Protein AF-0000000084954184 (afdb_homodimer)

Sequence (408 aa):
MTKRLLFLSFLLLLTSVFVYMHLSQKKATNSHNTFSDSEKEEADFYRTNYYVNLNNNGMELNDIMLKDSLGIISPLKNLLEKEKKQILVCRFSQFHCESCVNFSIQMLLHSSFIEKENLLFLGSYENNRIFNREKKLYGIDTFKTYNALSLNIPLEELGFPYFFVLNENLTISHIVIPDKNTPALTQKYLEIINERYFEKATNKMTKRLLFLSFLLLLTSVFVYMHLSQKKATNSHNTFSDSEKEEADFYRTNYYVNLNNNGMELNDIMLKDSLGIISPLKNLLEKEKKQILVCRFSQFHCESCVNFSIQMLLHSSFIEKENLLFLGSYENNRIFNREKKLYGIDTFKTYNALSLNIPLEELGFPYFFVLNENLTISHIVIPDKNTPALTQKYLEIINERYFEKATNK

pLDDT: mean 87.63, std 17.1, range [26.73, 98.88]

Foldseek 3Di:
DVVVVVVVVVVVVVVVVVVVVVVVVCVVVVVVVPCPPLNVVVVVQCVVLVVVQVPAAFDAQPPFWWQDLVGDIDTPLVVAVPDFQKAKEKEEEPQADPVLSLLSLVLVVPQPQDDLQRYEYEYADPDSVVVCVVCVVSVNNVGHYTYTNDSPGPVVVVRGIKMWMQGSRRGTHLIGGQDPSCNVVVSVSVVVVSVVGPDDPPPD/DVVVVVVVVVVVVVVVVVVVVVVVVCVVVVVVVPCPPLNVVVVVQCVVLVVVQVPAAFDAQPPFWWQDLVGDIDTPLVVAVPDFQKAKEKEEEPQADPVLSLLSLVLVVPQPQDDLQRYEYEYADPDSVVVCVVCVVSVNNVGHYTYTNDSPGPVVVVRGIKMWMQGSRRGTHLIGGQDPSCNVVVSVSVVVVSVVGPDDPPPD

Nearest PDB structures (foldseek):
  3drn-assembly2_B  TM=6.344E-01  e=3.005E-05  Saccharolobus solfataricus
  8t4c-assembly2_B  TM=6.239E-01  e=2.901E-04  Campylobacter jejuni subsp. jejuni 81-176
  2h66-assembly1_H  TM=5.376E-01  e=1.098E-04  Plasmodium vivax
  1kng-assembly1_A  TM=6.609E-01  e=1.206E-03  Bradyrhizobium japonicum
  7cqj-assembly1_A  TM=5.733E-01  e=2.459E-03  Aeropyrum pernix K1

Structure (mmCIF, N/CA/C/O backbone):
data_AF-0000000084954184-model_v1
#
loop_
_entity.id
_entity.type
_entity.pdbx_description
1 polymer 'Uncharacterized protein'
#
loop_
_atom_site.group_PDB
_atom_site.id
_atom_site.type_symbol
_atom_site.label_atom_id
_atom_site.label_alt_id
_atom_site.label_comp_id
_atom_site.label_asym_id
_atom_site.label_entity_id
_atom_site.label_seq_id
_atom_site.pdbx_PDB_ins_code
_atom_site.Cartn_x
_atom_site.Cartn_y
_atom_site.Cartn_z
_atom_site.occupancy
_atom_site.B_iso_or_equiv
_atom_site.auth_seq_id
_atom_site.auth_comp_id
_atom_site.auth_asym_id
_atom_site.auth_atom_id
_atom_site.pdbx_PDB_model_num
ATOM 1 N N . MET A 1 1 ? -78.875 12.93 -22.031 1 53.09 1 MET A N 1
ATOM 2 C CA . MET A 1 1 ? -77.75 13.836 -21.922 1 53.09 1 MET A CA 1
ATOM 3 C C . MET A 1 1 ? -76.875 13.484 -20.719 1 53.09 1 MET A C 1
ATOM 5 O O . MET A 1 1 ? -75.688 13.688 -20.75 1 53.09 1 MET A O 1
ATOM 9 N N . THR A 1 2 ? -77.5 12.656 -19.75 1 70.12 2 THR A N 1
ATOM 10 C CA . THR A 1 2 ? -76.875 12.391 -18.469 1 70.12 2 THR A CA 1
ATOM 11 C C . THR A 1 2 ? -76 11.133 -18.547 1 70.12 2 THR A C 1
ATOM 13 O O . THR A 1 2 ? -74.938 11.07 -17.922 1 70.12 2 THR A O 1
ATOM 16 N N . LYS A 1 3 ? -76.312 10.188 -19.391 1 70.94 3 LYS A N 1
ATOM 17 C CA . LYS A 1 3 ? -75.562 8.945 -19.438 1 70.94 3 LYS A CA 1
ATOM 18 C C . LYS A 1 3 ? -74.25 9.141 -20.188 1 70.94 3 LYS A C 1
ATOM 20 O O . LYS A 1 3 ? -73.188 8.547 -19.828 1 70.94 3 LYS A O 1
ATOM 25 N N . ARG A 1 4 ? -74.312 9.93 -21.156 1 64.38 4 ARG A N 1
ATOM 26 C CA . ARG A 1 4 ? -73.125 10.227 -21.938 1 64.38 4 ARG A CA 1
ATOM 27 C C . ARG A 1 4 ? -72.125 11.055 -21.125 1 64.38 4 ARG A C 1
ATOM 29 O O . ARG A 1 4 ? -70.938 10.836 -21.219 1 64.38 4 ARG A O 1
ATOM 36 N N . LEU A 1 5 ? -72.688 11.875 -20.281 1 65.81 5 LEU A N 1
ATOM 37 C CA . LEU A 1 5 ? -71.875 12.703 -19.422 1 65.81 5 LEU A CA 1
ATOM 38 C C . LEU A 1 5 ? -71.188 11.852 -18.312 1 65.81 5 LEU A C 1
ATOM 40 O O . LEU A 1 5 ? -70.062 12.062 -17.969 1 65.81 5 LEU A O 1
ATOM 44 N N . LEU A 1 6 ? -71.875 10.82 -17.953 1 70.19 6 LEU A N 1
ATOM 45 C CA . LEU A 1 6 ? -71.375 9.906 -16.922 1 70.19 6 LEU A CA 1
ATOM 46 C C . LEU A 1 6 ? -70.312 8.992 -17.469 1 70.19 6 LEU A C 1
ATOM 48 O O . LEU A 1 6 ? -69.312 8.734 -16.797 1 70.19 6 LEU A O 1
ATOM 52 N N . PHE A 1 7 ? -70.5 8.633 -18.688 1 73.5 7 PHE A N 1
ATOM 53 C CA . PHE A 1 7 ? -69.5 7.785 -19.344 1 73.5 7 PHE A CA 1
ATOM 54 C C . PHE A 1 7 ? -68.188 8.562 -19.625 1 73.5 7 PHE A C 1
ATOM 56 O O . PHE A 1 7 ? -67.125 8.039 -19.453 1 73.5 7 PHE A O 1
ATOM 63 N N . LEU A 1 8 ? -68.375 9.844 -19.938 1 70.44 8 LEU A N 1
ATOM 64 C CA . LEU A 1 8 ? -67.188 10.703 -20.203 1 70.44 8 LEU A CA 1
ATOM 65 C C . LEU A 1 8 ? -66.438 11 -18.906 1 70.44 8 LEU A C 1
ATOM 67 O O . LEU A 1 8 ? -65.188 11.008 -18.891 1 70.44 8 LEU A O 1
ATOM 71 N N . SER A 1 9 ? -67.125 11.109 -17.859 1 74.12 9 SER A N 1
ATOM 72 C CA . SER A 1 9 ? -66.562 11.32 -16.547 1 74.12 9 SER A CA 1
ATOM 73 C C . SER A 1 9 ? -65.812 10.055 -16.062 1 74.12 9 SER A C 1
ATOM 75 O O . SER A 1 9 ? -64.75 10.125 -15.508 1 74.12 9 SER A O 1
ATOM 77 N N . PHE A 1 10 ? -66.375 8.914 -16.344 1 76.31 10 PHE A N 1
ATOM 78 C CA . PHE A 1 10 ? -65.75 7.637 -15.961 1 76.31 10 PHE A CA 1
ATOM 79 C C . PHE A 1 10 ? -64.5 7.367 -16.766 1 76.31 10 PHE A C 1
ATOM 81 O O . PHE A 1 10 ? -63.5 6.91 -16.219 1 76.31 10 PHE A O 1
ATOM 88 N N . LEU A 1 11 ? -64.562 7.73 -18.031 1 71.81 11 LEU A N 1
ATOM 89 C CA . LEU A 1 11 ? -63.375 7.559 -18.891 1 71.81 11 LEU A CA 1
ATOM 90 C C . LEU A 1 11 ? -62.25 8.5 -18.469 1 71.81 11 LEU A C 1
ATOM 92 O O . LEU A 1 11 ? -61.094 8.109 -18.438 1 71.81 11 LEU A O 1
ATOM 96 N N . LEU A 1 12 ? -62.594 9.719 -18.047 1 72.5 12 LEU A N 1
ATOM 97 C CA . LEU A 1 12 ? -61.625 10.68 -17.547 1 72.5 12 LEU A CA 1
ATOM 98 C C . LEU A 1 12 ? -61.031 10.219 -16.234 1 72.5 12 LEU A C 1
ATOM 100 O O . LEU A 1 12 ? -59.812 10.367 -16.016 1 72.5 12 LEU A O 1
ATOM 104 N N . LEU A 1 13 ? -61.75 9.523 -15.453 1 75.5 13 LEU A N 1
ATOM 105 C CA . LEU A 1 13 ? -61.25 8.984 -14.188 1 75.5 13 LEU A CA 1
ATOM 106 C C . LEU A 1 13 ? -60.344 7.789 -14.422 1 75.5 13 LEU A C 1
ATOM 108 O O . LEU A 1 13 ? -59.312 7.668 -13.773 1 75.5 13 LEU A O 1
ATOM 112 N N . LEU A 1 14 ? -60.625 6.961 -15.344 1 73.06 14 LEU A N 1
ATOM 113 C CA . LEU A 1 14 ? -59.781 5.797 -15.648 1 73.06 14 LEU A CA 1
ATOM 114 C C . LEU A 1 14 ? -58.469 6.227 -16.234 1 73.06 14 LEU A C 1
ATOM 116 O O . LEU A 1 14 ? -57.406 5.664 -15.891 1 73.06 14 LEU A O 1
ATOM 120 N N . THR A 1 15 ? -58.5 7.215 -17.125 1 70.5 15 THR A N 1
ATOM 121 C CA . THR A 1 15 ? -57.25 7.719 -17.672 1 70.5 15 THR A CA 1
ATOM 122 C C . THR A 1 15 ? -56.406 8.406 -16.594 1 70.5 15 THR A C 1
ATOM 124 O O . THR A 1 15 ? -55.188 8.289 -16.578 1 70.5 15 THR A O 1
ATOM 127 N N . SER A 1 16 ? -57.094 9.047 -15.625 1 70.69 16 SER A N 1
ATOM 128 C CA . SER A 1 16 ? -56.344 9.672 -14.523 1 70.69 16 SER A CA 1
ATOM 129 C C . SER A 1 16 ? -55.75 8.625 -13.609 1 70.69 16 SER A C 1
ATOM 131 O O . SER A 1 16 ? -54.594 8.773 -13.156 1 70.69 16 SER A O 1
ATOM 133 N N . VAL A 1 17 ? -56.375 7.512 -13.344 1 69.75 17 VAL A N 1
ATOM 134 C CA . VAL A 1 17 ? -55.844 6.426 -12.516 1 69.75 17 VAL A CA 1
ATOM 135 C C . VAL A 1 17 ? -54.719 5.723 -13.242 1 69.75 17 VAL A C 1
ATOM 137 O O . VAL A 1 17 ? -53.688 5.398 -12.633 1 69.75 17 VAL A O 1
ATOM 140 N N . PHE A 1 18 ? -54.812 5.496 -14.5 1 65.25 18 PHE A N 1
ATOM 141 C CA . PHE A 1 18 ? -53.781 4.855 -15.289 1 65.25 18 PHE A CA 1
ATOM 142 C C . PHE A 1 18 ? -52.531 5.734 -15.352 1 65.25 18 PHE A C 1
ATOM 144 O O . PHE A 1 18 ? -51.406 5.238 -15.227 1 65.25 18 PHE A O 1
ATOM 151 N N . VAL A 1 19 ? -52.688 7 -15.516 1 61.38 19 VAL A N 1
ATOM 152 C CA . VAL A 1 19 ? -51.594 7.941 -15.508 1 61.38 19 VAL A CA 1
ATOM 153 C C . VAL A 1 19 ? -50.938 7.969 -14.117 1 61.38 19 VAL A C 1
ATOM 155 O O . VAL A 1 19 ? -49.719 7.961 -13.992 1 61.38 19 VAL A O 1
ATOM 158 N N . TYR A 1 20 ? -51.75 7.855 -13.07 1 60.84 20 TYR A N 1
ATOM 159 C CA . TYR A 1 20 ? -51.25 7.828 -11.703 1 60.84 20 TYR A CA 1
ATOM 160 C C . TYR A 1 20 ? -50.5 6.539 -11.43 1 60.84 20 TYR A C 1
ATOM 162 O O . TYR A 1 20 ? -49.438 6.562 -10.82 1 60.84 20 TYR A O 1
ATOM 170 N N . MET A 1 21 ? -51.031 5.438 -11.805 1 58 21 MET A N 1
ATOM 171 C CA . MET A 1 21 ? -50.344 4.156 -11.633 1 58 21 MET A CA 1
ATOM 172 C C . MET A 1 21 ? -49.062 4.102 -12.453 1 58 21 MET A C 1
ATOM 174 O O . MET A 1 21 ? -48.062 3.582 -11.984 1 58 21 MET A O 1
ATOM 178 N N . HIS A 1 22 ? -49.094 4.543 -13.688 1 56.78 22 HIS A N 1
ATOM 179 C CA . HIS A 1 22 ? -47.906 4.602 -14.516 1 56.78 22 HIS A CA 1
ATOM 180 C C . HIS A 1 22 ? -46.875 5.539 -13.906 1 56.78 22 HIS A C 1
ATOM 182 O O . HIS A 1 22 ? -45.656 5.238 -13.922 1 56.78 22 HIS A O 1
ATOM 188 N N . LEU A 1 23 ? -47.312 6.645 -13.336 1 54.62 23 LEU A N 1
ATOM 189 C CA . LEU A 1 23 ? -46.406 7.59 -12.695 1 54.62 23 LEU A CA 1
ATOM 190 C C . LEU A 1 23 ? -45.875 7.02 -11.391 1 54.62 23 LEU A C 1
ATOM 192 O O . LEU A 1 23 ? -44.688 7.223 -11.055 1 54.62 23 LEU A O 1
ATOM 196 N N . SER A 1 24 ? -46.688 6.305 -10.656 1 52.78 24 SER A N 1
ATOM 197 C CA . SER A 1 24 ? -46.25 5.703 -9.398 1 52.78 24 SER A CA 1
ATOM 198 C C . SER A 1 24 ? -45.281 4.559 -9.641 1 52.78 24 SER A C 1
ATOM 200 O O . SER A 1 24 ? -44.344 4.359 -8.859 1 52.78 24 SER A O 1
ATOM 202 N N . GLN A 1 25 ? -45.594 3.645 -10.602 1 48.62 25 GLN A N 1
ATOM 203 C CA . GLN A 1 25 ? -44.656 2.578 -10.914 1 48.62 25 GLN A CA 1
ATOM 204 C C . GLN A 1 25 ? -43.312 3.148 -11.383 1 48.62 25 GLN A C 1
ATOM 206 O O . GLN A 1 25 ? -42.25 2.592 -11.086 1 48.62 25 GLN A O 1
ATOM 211 N N . LYS A 1 26 ? -43.375 4.164 -12.141 1 43.38 26 LYS A N 1
ATOM 212 C CA . LYS A 1 26 ? -42.156 4.816 -12.547 1 43.38 26 LYS A CA 1
ATOM 213 C C . LYS A 1 26 ? -41.406 5.379 -11.344 1 43.38 26 LYS A C 1
ATOM 215 O O . LYS A 1 26 ? -40.188 5.34 -11.289 1 43.38 26 LYS A O 1
ATOM 220 N N . LYS A 1 27 ? -42.156 5.879 -10.367 1 44.31 27 LYS A N 1
ATOM 221 C CA . LYS A 1 27 ? -41.5 6.332 -9.148 1 44.31 27 LYS A CA 1
ATOM 222 C C . LYS A 1 27 ? -40.844 5.164 -8.422 1 44.31 27 LYS A C 1
ATOM 224 O O . LYS A 1 27 ? -39.75 5.312 -7.855 1 44.31 27 LYS A O 1
ATOM 229 N N . ALA A 1 28 ? -41.5 4.008 -8.258 1 43.5 28 ALA A N 1
ATOM 230 C CA . ALA A 1 28 ? -41 2.844 -7.539 1 43.5 28 ALA A CA 1
ATOM 231 C C . ALA A 1 28 ? -39.812 2.215 -8.281 1 43.5 28 ALA A C 1
ATOM 233 O O . ALA A 1 28 ? -38.875 1.738 -7.66 1 43.5 28 ALA A O 1
ATOM 234 N N . THR A 1 29 ? -39.938 1.903 -9.5 1 41.03 29 THR A N 1
ATOM 235 C CA . THR A 1 29 ? -38.844 1.297 -10.258 1 41.03 29 THR A CA 1
ATOM 236 C C . THR A 1 29 ? -37.719 2.287 -10.445 1 41.03 29 THR A C 1
ATOM 238 O O . THR A 1 29 ? -36.594 1.889 -10.75 1 41.03 29 THR A O 1
ATOM 241 N N . ASN A 1 30 ? -38.094 3.475 -10.492 1 36.81 30 ASN A N 1
ATOM 242 C CA . ASN A 1 30 ? -37 4.445 -10.578 1 36.81 30 ASN A CA 1
ATOM 243 C C . ASN A 1 30 ? -36.219 4.508 -9.281 1 36.81 30 ASN A C 1
ATOM 245 O O . ASN A 1 30 ? -35.531 5.504 -9.008 1 36.81 30 ASN A O 1
ATOM 249 N N . SER A 1 31 ? -36.594 3.693 -8.266 1 36.84 31 SER A N 1
ATOM 250 C CA . SER A 1 31 ? -35.531 3.559 -7.285 1 36.84 31 SER A CA 1
ATOM 251 C C . SER A 1 31 ? -34.219 3.131 -7.941 1 36.84 31 SER A C 1
ATOM 253 O O . SER A 1 31 ? -33.938 1.937 -8.055 1 36.84 31 SER A O 1
ATOM 255 N N . HIS A 1 32 ? -33.938 3.426 -9.172 1 39.09 32 HIS A N 1
ATOM 256 C CA . HIS A 1 32 ? -32.594 3.387 -9.75 1 39.09 32 HIS A CA 1
ATOM 257 C C . HIS A 1 32 ? -31.531 3.66 -8.688 1 39.09 32 HIS A C 1
ATOM 259 O O . HIS A 1 32 ? -31.625 4.637 -7.941 1 39.09 32 HIS A O 1
ATOM 265 N N . ASN A 1 33 ? -30.922 2.652 -8.133 1 43.19 33 ASN A N 1
ATOM 266 C CA . ASN A 1 33 ? -29.766 2.689 -7.23 1 43.19 33 ASN A CA 1
ATOM 267 C C . ASN A 1 33 ? -28.797 3.799 -7.609 1 43.19 33 ASN A C 1
ATOM 269 O O . ASN A 1 33 ? -27.953 3.615 -8.484 1 43.19 33 ASN A O 1
ATOM 273 N N . THR A 1 34 ? -29.156 4.961 -7.887 1 47.12 34 THR A N 1
ATOM 274 C CA . THR A 1 34 ? -28.312 6.141 -7.949 1 47.12 34 THR A CA 1
ATOM 275 C C . THR A 1 34 ? -27.188 6.055 -6.922 1 47.12 34 THR A C 1
ATOM 277 O O . THR A 1 34 ? -27.422 5.688 -5.77 1 47.12 34 THR A O 1
ATOM 280 N N . PHE A 1 35 ? -26.109 5.625 -7.504 1 56.38 35 PHE A N 1
ATOM 281 C CA . PHE A 1 35 ? -24.953 5.785 -6.641 1 56.38 35 PHE A CA 1
ATOM 282 C C . PHE A 1 35 ? -25.062 7.055 -5.805 1 56.38 35 PHE A C 1
ATOM 284 O O . PHE A 1 35 ? -25.188 8.156 -6.352 1 56.38 35 PHE A O 1
ATOM 291 N N . SER A 1 36 ? -25.547 6.973 -4.645 1 75 36 SER A N 1
ATOM 292 C CA . SER A 1 36 ? -25.703 8.102 -3.736 1 75 36 SER A CA 1
ATOM 293 C C . SER A 1 36 ? -24.422 8.93 -3.676 1 75 36 SER A C 1
ATOM 295 O O . SER A 1 36 ? -23.328 8.438 -4.012 1 75 36 SER A O 1
ATOM 297 N N . ASP A 1 37 ? -24.453 10.133 -3.742 1 80.69 37 ASP A N 1
ATOM 298 C CA . ASP A 1 37 ? -23.328 11.047 -3.543 1 80.69 37 ASP A CA 1
ATOM 299 C C . ASP A 1 37 ? -22.328 10.484 -2.535 1 80.69 37 ASP A C 1
ATOM 301 O O . ASP A 1 37 ? -21.125 10.602 -2.723 1 80.69 37 ASP A O 1
ATOM 305 N N . SER A 1 38 ? -22.781 9.773 -1.695 1 86.69 38 SER A N 1
ATOM 306 C CA . SER A 1 38 ? -21.938 9.164 -0.681 1 86.69 38 SER A CA 1
ATOM 307 C C . SER A 1 38 ? -21.094 8.031 -1.269 1 86.69 38 SER A C 1
ATOM 309 O O . SER A 1 38 ? -19.906 7.906 -0.959 1 86.69 38 SER A O 1
ATOM 311 N N . GLU A 1 39 ? -21.719 7.332 -2.143 1 88.75 39 GLU A N 1
ATOM 312 C CA . GLU A 1 39 ? -21 6.219 -2.762 1 88.75 39 GLU A CA 1
ATOM 313 C C . GLU A 1 39 ? -19.891 6.723 -3.689 1 88.75 39 GLU A C 1
ATOM 315 O O . GLU A 1 39 ? -18.828 6.121 -3.777 1 88.75 39 GLU A O 1
ATOM 320 N N . LYS A 1 40 ? -20.188 7.746 -4.32 1 92.19 40 LYS A N 1
ATOM 321 C CA . LYS A 1 40 ? -19.188 8.336 -5.207 1 92.19 40 LYS A CA 1
ATOM 322 C C . LYS A 1 40 ? -17.984 8.867 -4.414 1 92.19 40 LYS A C 1
ATOM 324 O O . LYS A 1 40 ? -16.844 8.695 -4.824 1 92.19 40 LYS A O 1
ATOM 329 N N . GLU A 1 41 ? -18.281 9.523 -3.334 1 94.94 41 GLU A N 1
ATOM 330 C CA . GLU A 1 41 ? -17.219 10.039 -2.473 1 94.94 41 GLU A CA 1
ATOM 331 C C . GLU A 1 41 ? -16.359 8.906 -1.922 1 94.94 41 GLU A C 1
ATOM 333 O O . GLU A 1 41 ? -15.125 9.023 -1.873 1 94.94 41 GLU A O 1
ATOM 338 N N . GLU A 1 42 ? -16.984 7.883 -1.579 1 96.81 42 GLU A N 1
ATOM 339 C CA . GLU A 1 42 ? -16.234 6.73 -1.081 1 96.81 42 GLU A CA 1
ATOM 340 C C . GLU A 1 42 ? -15.367 6.117 -2.178 1 96.81 42 GLU A C 1
ATOM 342 O O . GLU A 1 42 ? -14.211 5.781 -1.941 1 96.81 42 GLU A O 1
ATOM 347 N N . ALA A 1 43 ? -15.969 5.988 -3.334 1 97.19 43 ALA A N 1
ATOM 348 C CA . ALA A 1 43 ? -15.211 5.438 -4.453 1 97.19 43 ALA A CA 1
ATOM 349 C C . ALA A 1 43 ? -13.984 6.293 -4.762 1 97.19 43 ALA A C 1
ATOM 351 O O . ALA A 1 43 ? -12.898 5.762 -5.035 1 97.19 43 ALA A O 1
ATOM 352 N N . ASP A 1 44 ? -14.148 7.543 -4.707 1 97.31 44 ASP A N 1
ATOM 353 C CA . ASP A 1 44 ? -13.039 8.461 -4.945 1 97.31 44 ASP A CA 1
ATOM 354 C C . ASP A 1 44 ? -11.969 8.312 -3.873 1 97.31 44 ASP A C 1
ATOM 356 O O . ASP A 1 44 ? -10.773 8.383 -4.176 1 97.31 44 ASP A O 1
ATOM 360 N N . PHE A 1 45 ? -12.398 8.164 -2.645 1 98.38 45 PHE A N 1
ATOM 361 C CA . PHE A 1 45 ? -11.461 7.93 -1.55 1 98.38 45 PHE A CA 1
ATOM 362 C C . PHE A 1 45 ? -10.602 6.699 -1.821 1 98.38 45 PHE A C 1
ATOM 364 O O . PHE A 1 45 ? -9.375 6.762 -1.754 1 98.38 45 PHE A O 1
ATOM 371 N N . TYR A 1 46 ? -11.227 5.602 -2.156 1 98.56 46 TYR A N 1
ATOM 372 C CA . TYR A 1 46 ? -10.508 4.352 -2.371 1 98.56 46 TYR A CA 1
ATOM 373 C C . TYR A 1 46 ? -9.578 4.457 -3.574 1 98.56 46 TYR A C 1
ATOM 375 O O . TYR A 1 46 ? -8.43 4.016 -3.518 1 98.56 46 TYR A O 1
ATOM 383 N N . ARG A 1 47 ? -10.078 5.012 -4.621 1 98.44 47 ARG A N 1
ATOM 384 C CA . ARG A 1 47 ? -9.266 5.152 -5.82 1 98.44 47 ARG A CA 1
ATOM 385 C C . ARG A 1 47 ? -8.016 5.977 -5.539 1 98.44 47 ARG A C 1
ATOM 387 O O . ARG A 1 47 ? -6.898 5.551 -5.852 1 98.44 47 ARG A O 1
ATOM 394 N N . THR A 1 48 ? -8.188 7.086 -4.957 1 98.12 48 THR A N 1
ATOM 395 C CA . THR A 1 48 ? -7.09 8.008 -4.688 1 98.12 48 THR A CA 1
ATOM 396 C C . THR A 1 48 ? -6.051 7.363 -3.773 1 98.12 48 THR A C 1
ATOM 398 O O . THR A 1 48 ? -4.855 7.359 -4.086 1 98.12 48 THR A O 1
ATOM 401 N N . ASN A 1 49 ? -6.508 6.824 -2.729 1 98.69 49 ASN A N 1
ATOM 402 C CA . ASN A 1 49 ? -5.578 6.289 -1.744 1 98.69 49 ASN A CA 1
ATOM 403 C C . ASN A 1 49 ? -4.938 4.988 -2.227 1 98.69 49 ASN A C 1
ATOM 405 O O . ASN A 1 49 ? -3.811 4.668 -1.848 1 98.69 49 ASN A O 1
ATOM 409 N N . TYR A 1 50 ? -5.688 4.285 -3.078 1 98.62 50 TYR A N 1
ATOM 410 C CA . TYR A 1 50 ? -5.07 3.125 -3.711 1 98.62 50 TYR A CA 1
ATOM 411 C C . TYR A 1 50 ? -3.865 3.537 -4.547 1 98.62 50 TYR A C 1
ATOM 413 O O . TYR A 1 50 ? -2.764 3.02 -4.359 1 98.62 50 TYR A O 1
ATOM 421 N N . TYR A 1 51 ? -3.977 4.512 -5.371 1 98.25 51 TYR A N 1
ATOM 422 C CA . TYR A 1 51 ? -2.898 4.906 -6.27 1 98.25 51 TYR A CA 1
ATOM 423 C C . TYR A 1 51 ? -1.797 5.637 -5.512 1 98.25 51 TYR A C 1
ATOM 425 O O . TYR A 1 51 ? -0.616 5.512 -5.844 1 98.25 51 TYR A O 1
ATOM 433 N N . VAL A 1 52 ? -2.162 6.391 -4.531 1 98.25 52 VAL A N 1
ATOM 434 C CA . VAL A 1 52 ? -1.151 7.074 -3.73 1 98.25 52 VAL A CA 1
ATOM 435 C C . VAL A 1 52 ? -0.22 6.051 -3.086 1 98.25 52 VAL A C 1
ATOM 437 O O . VAL A 1 52 ? 1.002 6.211 -3.109 1 98.25 52 VAL A O 1
ATOM 440 N N . ASN A 1 53 ? -0.816 5.027 -2.586 1 98.56 53 ASN A N 1
ATOM 441 C CA . ASN A 1 53 ? 0.001 3.984 -1.976 1 98.56 53 ASN A CA 1
ATOM 442 C C . ASN A 1 53 ? 0.806 3.219 -3.023 1 98.56 53 ASN A C 1
ATOM 444 O O . ASN A 1 53 ? 1.988 2.938 -2.82 1 98.56 53 ASN A O 1
ATOM 448 N N . LEU A 1 54 ? 0.148 2.896 -4.117 1 98.25 54 LEU A N 1
ATOM 449 C CA . LEU A 1 54 ? 0.828 2.152 -5.172 1 98.25 54 LEU A CA 1
ATOM 450 C C . LEU A 1 54 ? 2.066 2.898 -5.652 1 98.25 54 LEU A C 1
ATOM 452 O O . LEU A 1 54 ? 3.107 2.287 -5.906 1 98.25 54 LEU A O 1
ATOM 456 N N . ASN A 1 55 ? 2.064 4.176 -5.625 1 97.25 55 ASN A N 1
ATOM 457 C CA . ASN A 1 55 ? 3.127 4.984 -6.215 1 97.25 55 ASN A CA 1
ATOM 458 C C . ASN A 1 55 ? 4.168 5.387 -5.18 1 97.25 55 ASN A C 1
ATOM 460 O O . ASN A 1 55 ? 5.289 5.766 -5.531 1 97.25 55 ASN A O 1
ATOM 464 N N . ASN A 1 56 ? 3.814 5.262 -3.896 1 97.06 56 ASN A N 1
ATOM 465 C CA . ASN A 1 56 ? 4.715 5.918 -2.953 1 97.06 56 ASN A CA 1
ATOM 466 C C . ASN A 1 56 ? 5.18 4.953 -1.864 1 97.06 56 ASN A C 1
ATOM 468 O O . ASN A 1 56 ? 6.199 5.191 -1.213 1 97.06 56 ASN A O 1
ATOM 472 N N . ASN A 1 57 ? 4.359 3.908 -1.599 1 97.31 57 ASN A N 1
ATOM 473 C CA . ASN A 1 57 ? 4.758 2.955 -0.567 1 97.31 57 ASN A CA 1
ATOM 474 C C . ASN A 1 57 ? 6.168 2.428 -0.806 1 97.31 57 ASN A C 1
ATOM 476 O O . ASN A 1 57 ? 6.535 2.107 -1.939 1 97.31 57 ASN A O 1
ATOM 480 N N . GLY A 1 58 ? 6.969 2.416 0.268 1 95 58 GLY A N 1
ATOM 481 C CA . GLY A 1 58 ? 8.305 1.851 0.176 1 95 58 GLY A CA 1
ATOM 482 C C . GLY A 1 58 ? 9.383 2.893 -0.065 1 95 58 GLY A C 1
ATOM 483 O O . GLY A 1 58 ? 10.57 2.582 -0.029 1 95 58 GLY A O 1
ATOM 484 N N . MET A 1 59 ? 8.984 4.113 -0.291 1 95.69 59 MET A N 1
ATOM 485 C CA . MET A 1 59 ? 9.969 5.172 -0.483 1 95.69 59 MET A CA 1
ATOM 486 C C . MET A 1 59 ? 10.672 5.508 0.829 1 95.69 59 MET A C 1
ATOM 488 O O . MET A 1 59 ? 10.07 5.43 1.899 1 95.69 59 MET A O 1
ATOM 492 N N . GLU A 1 60 ? 11.906 5.934 0.704 1 95.12 60 GLU A N 1
ATOM 493 C CA . GLU A 1 60 ? 12.711 6.289 1.87 1 95.12 60 GLU A CA 1
ATOM 494 C C . GLU A 1 60 ? 12.844 7.805 2.004 1 95.12 60 GLU A C 1
ATOM 496 O O . GLU A 1 60 ? 13.023 8.508 1.007 1 95.12 60 GLU A O 1
ATOM 501 N N . LEU A 1 61 ? 12.703 8.227 3.221 1 96.69 61 LEU A N 1
ATOM 502 C CA . LEU A 1 61 ? 12.961 9.625 3.52 1 96.69 61 LEU A CA 1
ATOM 503 C C . LEU A 1 61 ? 14.43 9.844 3.877 1 96.69 61 LEU A C 1
ATOM 505 O O . LEU A 1 61 ? 14.789 9.875 5.059 1 96.69 61 LEU A O 1
ATOM 509 N N . ASN A 1 62 ? 15.18 10.188 2.871 1 92.19 62 ASN A N 1
ATOM 510 C CA . ASN A 1 62 ? 16.625 10.32 3.057 1 92.19 62 ASN A CA 1
ATOM 511 C C . ASN A 1 62 ? 17.016 11.773 3.301 1 92.19 62 ASN A C 1
ATOM 513 O O . ASN A 1 62 ? 16.516 12.68 2.637 1 92.19 62 ASN A O 1
ATOM 517 N N . ASP A 1 63 ? 17.875 11.969 4.316 1 93.94 63 ASP A N 1
ATOM 518 C CA . ASP A 1 63 ? 18.531 13.25 4.527 1 93.94 63 ASP A CA 1
ATOM 519 C C . ASP A 1 63 ? 17.531 14.359 4.816 1 93.94 63 ASP A C 1
ATOM 521 O O . ASP A 1 63 ? 17.641 15.469 4.289 1 93.94 63 ASP A O 1
ATOM 525 N N . ILE A 1 64 ? 16.547 13.992 5.527 1 96.94 64 ILE A N 1
ATOM 526 C CA . ILE A 1 64 ? 15.547 14.984 5.914 1 96.94 64 ILE A CA 1
ATOM 527 C C . ILE A 1 64 ? 15.984 15.672 7.211 1 96.94 64 ILE A C 1
ATOM 529 O O . ILE A 1 64 ? 16.344 15.008 8.18 1 96.94 64 ILE A O 1
ATOM 533 N N . MET A 1 65 ? 15.93 16.969 7.207 1 97.38 65 MET A N 1
ATOM 534 C CA . MET A 1 65 ? 16.234 17.766 8.391 1 97.38 65 MET A CA 1
ATOM 535 C C . MET A 1 65 ? 14.953 18.344 8.992 1 97.38 65 MET A C 1
ATOM 537 O O . MET A 1 65 ? 14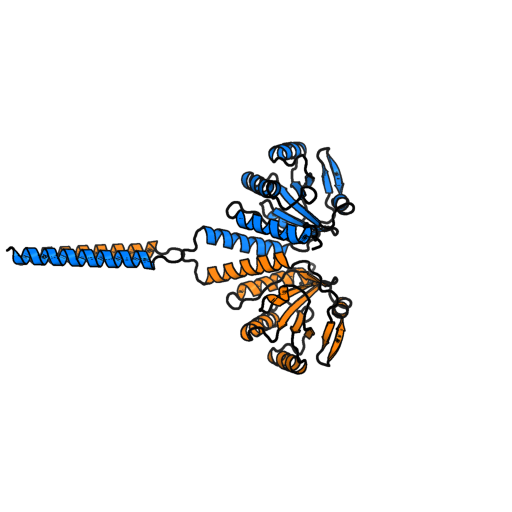.078 18.812 8.266 1 97.38 65 MET A O 1
ATOM 541 N N . LEU A 1 66 ? 14.883 18.328 10.32 1 97.44 66 LEU A N 1
ATOM 542 C CA . LEU A 1 66 ? 13.734 18.812 11.078 1 97.44 66 LEU A CA 1
ATOM 543 C C . LEU A 1 66 ? 14.117 20.047 11.883 1 97.44 66 LEU A C 1
ATOM 545 O O . LEU A 1 66 ? 15.242 20.156 12.375 1 97.44 66 LEU A O 1
ATOM 549 N N . LYS A 1 67 ? 13.211 20.938 11.977 1 98.12 67 LYS A N 1
ATOM 550 C CA . LYS A 1 67 ? 13.352 22.109 12.844 1 98.12 67 LYS A CA 1
ATOM 551 C C . LYS A 1 67 ? 12.312 22.094 13.961 1 98.12 67 LYS A C 1
ATOM 553 O O . LYS A 1 67 ? 11.117 21.938 13.711 1 98.12 67 LYS A O 1
ATOM 558 N N . ASP A 1 68 ? 12.742 22.25 15.219 1 96.88 68 ASP A N 1
ATOM 559 C CA . ASP A 1 68 ? 11.805 22.234 16.344 1 96.88 68 ASP A CA 1
ATOM 560 C C . ASP A 1 68 ? 11.305 23.641 16.656 1 96.88 68 ASP A C 1
ATOM 562 O O . ASP A 1 68 ? 11.539 24.578 15.891 1 96.88 68 ASP A O 1
ATOM 566 N N . SER A 1 69 ? 10.562 23.766 17.719 1 95.38 69 SER A N 1
ATOM 567 C CA . SER A 1 69 ? 9.914 25.031 18.078 1 95.38 69 SER A CA 1
ATOM 568 C C . SER A 1 69 ? 10.945 26.109 18.391 1 95.38 69 SER A C 1
ATOM 570 O O . SER A 1 69 ? 10.672 27.297 18.25 1 95.38 69 SER A O 1
ATOM 572 N N . LEU A 1 70 ? 12.141 25.656 18.812 1 95.25 70 LEU A N 1
ATOM 573 C CA . LEU A 1 70 ? 13.188 26.609 19.188 1 95.25 70 LEU A CA 1
ATOM 574 C C . LEU A 1 70 ? 14.086 26.922 18 1 95.25 70 LEU A C 1
ATOM 576 O O . LEU A 1 70 ? 15.008 27.734 18.109 1 95.25 70 LEU A O 1
ATOM 580 N N . GLY A 1 71 ? 13.891 26.219 16.938 1 96 71 GLY A N 1
ATOM 581 C CA . GLY A 1 71 ? 14.68 26.469 15.75 1 96 71 GLY A CA 1
ATOM 582 C C . GLY A 1 71 ? 15.875 25.547 15.625 1 96 71 GLY A C 1
ATOM 583 O O . GLY A 1 71 ? 16.703 25.719 14.734 1 96 71 GLY A O 1
ATOM 584 N N . ILE A 1 72 ? 15.992 24.656 16.531 1 96.69 72 ILE A N 1
ATOM 585 C CA . ILE A 1 72 ? 17.109 23.719 16.484 1 96.69 72 ILE A CA 1
ATOM 586 C C . ILE A 1 72 ? 16.891 22.688 15.383 1 96.69 72 ILE A C 1
ATOM 588 O O . ILE A 1 72 ? 15.805 22.094 15.289 1 96.69 72 ILE A O 1
ATOM 592 N N . ILE A 1 73 ? 17.922 22.531 14.578 1 97.25 73 ILE A N 1
ATOM 593 C CA . ILE A 1 73 ? 17.828 21.641 13.43 1 97.25 73 ILE A CA 1
ATOM 594 C C . ILE A 1 73 ? 18.469 20.297 13.781 1 97.25 73 ILE A C 1
ATOM 596 O O . ILE A 1 73 ? 19.531 20.234 14.398 1 97.25 73 ILE A O 1
ATOM 600 N N . SER A 1 74 ? 17.797 19.219 13.492 1 96 74 SER A N 1
ATOM 601 C CA . SER A 1 74 ? 18.312 17.859 13.688 1 96 74 SER A CA 1
ATOM 602 C C . SER A 1 74 ? 17.828 16.922 12.602 1 96 74 SER A C 1
ATOM 604 O O . SER A 1 74 ? 16.781 17.156 11.992 1 96 74 SER A O 1
ATOM 606 N N . PRO A 1 75 ? 18.562 15.859 12.344 1 95.5 75 PRO A N 1
ATOM 607 C CA . PRO A 1 75 ? 18.125 14.906 11.32 1 95.5 75 PRO A CA 1
ATOM 608 C C . PRO A 1 75 ? 16.922 14.078 11.766 1 95.5 75 PRO A C 1
ATOM 610 O O . PRO A 1 75 ? 16.828 13.711 12.938 1 95.5 75 PRO A O 1
ATOM 613 N N . LEU A 1 76 ? 16.031 13.789 10.797 1 95.5 76 LEU A N 1
ATOM 614 C CA . LEU A 1 76 ? 14.875 12.93 11.039 1 95.5 76 LEU A CA 1
ATOM 615 C C . LEU A 1 76 ? 15.305 11.586 11.602 1 95.5 76 LEU A C 1
ATOM 617 O O . LEU A 1 76 ? 14.648 11.039 12.492 1 95.5 76 LEU A O 1
ATOM 621 N N . LYS A 1 77 ? 16.328 11.047 11.102 1 91.56 77 LYS A N 1
ATOM 622 C CA . LYS A 1 77 ? 16.828 9.734 11.508 1 91.56 77 LYS A CA 1
ATOM 623 C C . LYS A 1 77 ? 17.062 9.672 13.016 1 91.56 77 LYS A C 1
ATOM 625 O O . LYS A 1 77 ? 16.906 8.617 13.633 1 91.56 77 LYS A O 1
ATOM 630 N N . ASN A 1 78 ? 17.359 10.773 13.648 1 89.62 78 ASN A N 1
ATOM 631 C CA . ASN A 1 78 ? 17.625 10.82 15.078 1 89.62 78 ASN A CA 1
ATOM 632 C C . ASN A 1 78 ? 16.359 10.633 15.898 1 89.62 78 ASN A C 1
ATOM 634 O O . ASN A 1 78 ? 16.406 10.195 17.047 1 89.62 78 ASN A O 1
ATOM 638 N N . LEU A 1 79 ? 15.266 10.977 15.352 1 84.69 79 LEU A N 1
ATOM 639 C CA . LEU A 1 79 ? 13.992 10.891 16.062 1 84.69 79 LEU A CA 1
ATOM 640 C C . LEU A 1 79 ? 13.57 9.43 16.234 1 84.69 79 LEU A C 1
ATOM 642 O O . LEU A 1 79 ? 13.039 9.055 17.281 1 84.69 79 LEU A O 1
ATOM 646 N N . LEU A 1 80 ? 13.812 8.531 15.266 1 78.94 80 LEU A N 1
ATOM 647 C CA . LEU A 1 80 ? 13.305 7.168 15.258 1 78.94 80 LEU A CA 1
ATOM 648 C C . LEU A 1 80 ? 14.305 6.211 15.898 1 78.94 80 LEU A C 1
ATOM 650 O O . LEU A 1 80 ? 13.922 5.137 16.375 1 78.94 80 LEU A O 1
ATOM 654 N N . GLU A 1 81 ? 15.602 6.395 15.75 1 66.25 81 GLU A N 1
ATOM 655 C CA . GLU A 1 81 ? 16.641 5.512 16.281 1 66.25 81 GLU A CA 1
ATOM 656 C C . GLU A 1 81 ? 16.453 5.266 17.766 1 66.25 81 GLU A C 1
ATOM 658 O O . GLU A 1 81 ? 16.797 4.195 18.281 1 66.25 81 GLU A O 1
ATOM 663 N N . LYS A 1 82 ? 15.992 6.078 18.469 1 58.75 82 LYS A N 1
ATOM 664 C CA . LYS A 1 82 ? 15.953 5.961 19.922 1 58.75 82 LYS A CA 1
ATOM 665 C C . LYS A 1 82 ? 14.625 5.367 20.391 1 58.75 82 LYS A C 1
ATOM 667 O O . LYS A 1 82 ? 14.578 4.652 21.391 1 58.75 82 LYS A O 1
ATOM 672 N N . GLU A 1 83 ? 13.719 5.586 19.766 1 56.5 83 GLU A N 1
ATOM 673 C CA . GLU A 1 83 ? 12.438 5.398 20.438 1 56.5 83 GLU A CA 1
ATOM 674 C C . GLU A 1 83 ? 11.664 4.23 19.828 1 56.5 83 GLU A C 1
ATOM 676 O O . GLU A 1 83 ? 11.227 3.332 20.562 1 56.5 83 GLU A O 1
ATOM 681 N N . LYS A 1 84 ? 10.961 4.465 18.562 1 60.38 84 LYS A N 1
ATOM 682 C CA . LYS A 1 84 ? 9.875 3.57 18.156 1 60.38 84 LYS A CA 1
ATOM 683 C C . LYS A 1 84 ? 10.133 2.994 16.766 1 60.38 84 LYS A C 1
ATOM 685 O O . LYS A 1 84 ? 10.711 3.664 15.914 1 60.38 84 LYS A O 1
ATOM 690 N N . LYS A 1 85 ? 9.719 1.685 16.703 1 78.88 85 LYS A N 1
ATOM 691 C CA . LYS A 1 85 ? 9.828 0.919 15.469 1 78.88 85 LYS A CA 1
ATOM 692 C C . LYS A 1 85 ? 8.961 1.523 14.367 1 78.88 85 LYS A C 1
ATOM 694 O O . LYS A 1 85 ? 9.375 1.601 13.211 1 78.88 85 LYS A O 1
ATOM 699 N N . GLN A 1 86 ? 7.879 2.09 14.805 1 91.62 86 GLN A N 1
ATOM 700 C CA . GLN A 1 86 ? 6.965 2.713 13.859 1 91.62 86 GLN A CA 1
ATOM 701 C C . GLN A 1 86 ? 6.328 3.969 14.445 1 91.62 86 GLN A C 1
ATOM 703 O O . GLN A 1 86 ? 6.082 4.035 15.656 1 91.62 86 GLN A O 1
ATOM 708 N N . ILE A 1 87 ? 6.137 4.98 13.711 1 95.75 87 ILE A N 1
ATOM 709 C CA . ILE A 1 87 ? 5.414 6.18 14.117 1 95.75 87 ILE A CA 1
ATOM 710 C C . ILE A 1 87 ? 4.43 6.582 13.023 1 95.75 87 ILE A C 1
ATOM 712 O O . ILE A 1 87 ? 4.691 6.379 11.836 1 95.75 87 ILE A O 1
ATOM 716 N N . LEU A 1 88 ? 3.244 7.051 13.422 1 97.5 88 LEU A N 1
ATOM 717 C CA . LEU A 1 88 ? 2.281 7.613 12.484 1 97.5 88 LEU A CA 1
ATOM 718 C C . LEU A 1 88 ? 2.508 9.109 12.297 1 97.5 88 LEU A C 1
ATOM 720 O O . LEU A 1 88 ? 2.49 9.867 13.273 1 97.5 88 LEU A O 1
ATOM 724 N N . VAL A 1 89 ? 2.701 9.523 11.07 1 98.5 89 VAL A N 1
ATOM 725 C CA . VAL A 1 89 ? 3.047 10.906 10.75 1 98.5 89 VAL A CA 1
ATOM 726 C C . VAL A 1 89 ? 1.848 11.602 10.117 1 98.5 89 VAL A C 1
ATOM 728 O O . VAL A 1 89 ? 1.187 11.047 9.242 1 98.5 89 VAL A O 1
ATOM 731 N N . CYS A 1 90 ? 1.524 12.734 10.586 1 98.88 90 CYS A N 1
ATOM 732 C CA . CYS A 1 90 ? 0.634 13.672 9.914 1 98.88 90 CYS A CA 1
ATOM 733 C C . CYS A 1 90 ? 1.425 14.797 9.25 1 98.88 90 CYS A C 1
ATOM 735 O O . CYS A 1 90 ? 2.062 15.602 9.93 1 98.88 90 CYS A O 1
ATOM 737 N N . ARG A 1 91 ? 1.364 14.859 7.941 1 98.88 91 ARG A N 1
ATOM 738 C CA . ARG A 1 91 ? 2.084 15.844 7.141 1 98.88 91 ARG A CA 1
ATOM 739 C C . ARG A 1 91 ? 1.133 16.891 6.586 1 98.88 91 ARG A C 1
ATOM 741 O O . ARG A 1 91 ? 0.122 16.562 5.965 1 98.88 91 ARG A O 1
ATOM 748 N N . PHE A 1 92 ? 1.445 18.172 6.887 1 98.81 92 PHE A N 1
ATOM 749 C CA . PHE A 1 92 ? 0.609 19.266 6.406 1 98.81 92 PHE A CA 1
ATOM 750 C C . PHE A 1 92 ? 1.454 20.5 6.102 1 98.81 92 PHE A C 1
ATOM 752 O O . PHE A 1 92 ? 2.584 20.625 6.578 1 98.81 92 PHE A O 1
ATOM 759 N N . SER A 1 93 ? 0.929 21.328 5.285 1 98.1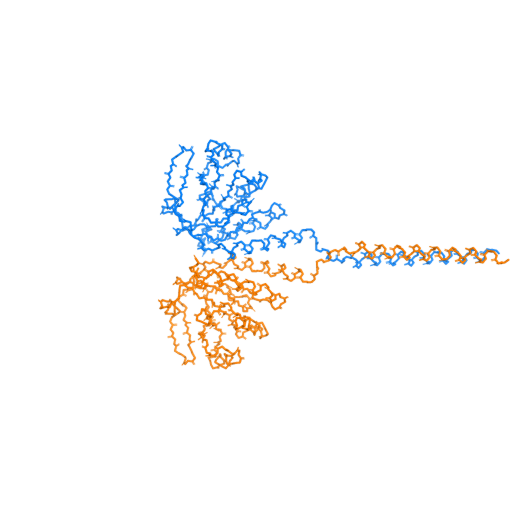9 93 SER A N 1
ATOM 760 C CA . SER A 1 93 ? 1.676 22.484 4.781 1 98.19 93 SER A CA 1
ATOM 761 C C . SER A 1 93 ? 0.869 23.766 4.914 1 98.19 93 SER A C 1
ATOM 763 O O . SER A 1 93 ? -0.36 23.734 5.004 1 98.19 93 SER A O 1
ATOM 765 N N . GLN A 1 94 ? 1.576 24.859 4.926 1 97.75 94 GLN A N 1
ATOM 766 C CA . GLN A 1 94 ? 0.951 26.172 4.977 1 97.75 94 GLN A CA 1
ATOM 767 C C . GLN A 1 94 ? 0.104 26.438 3.734 1 97.75 94 GLN A C 1
ATOM 769 O O . GLN A 1 94 ? -0.768 27.297 3.742 1 97.75 94 GLN A O 1
ATOM 774 N N . PHE A 1 95 ? 0.248 25.688 2.66 1 97.31 95 PHE A N 1
ATOM 775 C CA . PHE A 1 95 ? -0.474 25.906 1.412 1 97.31 95 PHE A CA 1
ATOM 776 C C . PHE A 1 95 ? -1.702 25 1.336 1 97.31 95 PHE A C 1
ATOM 778 O O . PHE A 1 95 ? -2.504 25.109 0.407 1 97.31 95 PHE A O 1
ATOM 785 N N . HIS A 1 96 ? -1.821 24.141 2.26 1 98 96 HIS A N 1
ATOM 786 C CA . HIS A 1 96 ? -2.992 23.266 2.277 1 98 96 HIS A CA 1
ATOM 787 C C . HIS A 1 96 ? -4.215 24 2.812 1 98 96 HIS A C 1
ATOM 789 O O . HIS A 1 96 ? -4.09 24.891 3.656 1 98 96 HIS A O 1
ATOM 795 N N . CYS A 1 97 ? -5.371 23.578 2.27 1 97.06 97 CYS A N 1
ATOM 796 C CA . CYS A 1 97 ? -6.621 24.141 2.764 1 97.06 97 CYS A CA 1
ATOM 797 C C . CYS A 1 97 ? -6.723 24 4.277 1 97.06 97 CYS A C 1
ATOM 799 O O . CYS A 1 97 ? -6.512 22.922 4.824 1 97.06 97 CYS A O 1
ATOM 801 N N . GLU A 1 98 ? -7.105 25.062 4.898 1 96.94 98 GLU A N 1
ATOM 802 C CA . GLU A 1 98 ? -7.105 25.109 6.355 1 96.94 98 GLU A CA 1
ATOM 803 C C . GLU A 1 98 ? -8.094 24.109 6.945 1 96.94 98 GLU A C 1
ATOM 805 O O . GLU A 1 98 ? -7.797 23.453 7.945 1 96.94 98 GLU A O 1
ATOM 810 N N . SER A 1 99 ? -9.273 24.031 6.34 1 97.75 99 SER A N 1
ATOM 811 C CA . SER A 1 99 ? -10.273 23.109 6.859 1 97.75 99 SER A CA 1
ATOM 812 C C . SER A 1 99 ? -9.805 21.656 6.73 1 97.75 99 SER A C 1
ATOM 814 O O . SER A 1 99 ? -10.133 20.812 7.574 1 97.75 99 SER A O 1
ATOM 816 N N . CYS A 1 100 ? -9.039 21.359 5.684 1 98.25 100 CYS A N 1
ATOM 817 C CA . CYS A 1 100 ? -8.5 20.016 5.48 1 98.25 100 CYS A CA 1
ATOM 818 C C . CYS A 1 100 ? -7.426 19.703 6.516 1 98.25 100 CYS A C 1
ATOM 820 O O . CYS A 1 100 ? -7.398 18.594 7.066 1 98.25 100 CYS A O 1
ATOM 822 N N . VAL A 1 101 ? -6.57 20.703 6.781 1 98.69 101 VAL A N 1
ATOM 823 C CA . VAL A 1 101 ? -5.539 20.531 7.797 1 98.69 101 VAL A CA 1
ATOM 824 C C . VAL A 1 101 ? -6.184 20.297 9.156 1 98.69 101 VAL A C 1
ATOM 826 O O . VAL A 1 101 ? -5.852 19.328 9.859 1 98.69 101 VAL A O 1
ATOM 829 N N . ASN A 1 102 ? -7.137 21.141 9.461 1 98.44 102 ASN A N 1
ATOM 830 C CA . ASN A 1 102 ? -7.816 21.016 10.75 1 98.44 102 ASN A CA 1
ATOM 831 C C . ASN A 1 102 ? -8.516 19.672 10.891 1 98.44 102 ASN A C 1
ATOM 833 O O . ASN A 1 102 ? -8.406 19.016 11.93 1 98.44 102 ASN A O 1
ATOM 837 N N . PHE A 1 103 ? -9.227 19.281 9.922 1 98.5 103 PHE A N 1
ATOM 838 C CA . PHE A 1 103 ? -9.898 17.984 9.945 1 98.5 103 PHE A CA 1
ATOM 839 C C . PHE A 1 103 ? -8.898 16.875 10.211 1 98.5 103 PHE A C 1
ATOM 841 O O . PHE A 1 103 ? -9.125 16.031 11.086 1 98.5 103 PHE A O 1
ATOM 848 N N . SER A 1 104 ? -7.789 16.844 9.461 1 98.69 104 SER A N 1
ATOM 849 C CA . SER A 1 104 ? -6.785 15.797 9.578 1 98.69 104 SER A CA 1
ATOM 850 C C . SER A 1 104 ? -6.23 15.719 11 1 98.69 104 SER A C 1
ATOM 852 O O . SER A 1 104 ? -6.164 14.641 11.586 1 98.69 104 SER A O 1
ATOM 854 N N . ILE A 1 105 ? -5.883 16.844 11.508 1 98.69 105 ILE A N 1
ATOM 855 C CA . ILE A 1 105 ? -5.266 16.891 12.836 1 98.69 105 ILE A CA 1
ATOM 856 C C . ILE A 1 105 ? -6.285 16.484 13.891 1 98.69 105 ILE A C 1
ATOM 858 O O . ILE A 1 105 ? -5.98 15.68 14.773 1 98.69 105 ILE A O 1
ATOM 862 N N . GLN A 1 106 ? -7.516 16.953 13.75 1 98.06 106 GLN A N 1
ATOM 863 C CA . GLN A 1 106 ? -8.539 16.625 14.742 1 98.06 106 GLN A CA 1
ATOM 864 C C . GLN A 1 106 ? -8.883 15.141 14.695 1 98.06 106 GLN A C 1
ATOM 866 O O . GLN A 1 106 ? -9.188 14.539 15.734 1 98.06 106 GLN A O 1
ATOM 871 N N . MET A 1 107 ? -8.852 14.555 13.555 1 97.94 107 MET A N 1
ATOM 872 C CA . MET A 1 107 ? -9.07 13.109 13.453 1 97.94 107 MET A CA 1
ATOM 873 C C . MET A 1 107 ? -8.07 12.352 14.312 1 97.94 107 MET A C 1
ATOM 875 O O . MET A 1 107 ? -8.422 11.359 14.953 1 97.94 107 MET A O 1
ATOM 879 N N . LEU A 1 108 ? -6.855 12.797 14.328 1 98.19 108 LEU A N 1
ATOM 880 C CA . LEU A 1 108 ? -5.809 12.133 15.102 1 98.19 108 LEU A CA 1
ATOM 881 C C . LEU A 1 108 ? -5.965 12.422 16.594 1 98.19 108 LEU A C 1
ATOM 883 O O . LEU A 1 108 ? -5.809 11.531 17.422 1 98.19 108 LEU A O 1
ATOM 887 N N . LEU A 1 109 ? -6.277 13.656 16.891 1 97 109 LEU A N 1
ATOM 888 C CA . LEU A 1 109 ? -6.383 14.062 18.297 1 97 109 LEU A CA 1
ATOM 889 C C . LEU A 1 109 ? -7.562 13.375 18.969 1 97 109 LEU A C 1
ATOM 891 O O . LEU A 1 109 ? -7.52 13.094 20.172 1 97 109 LEU A O 1
ATOM 895 N N . HIS A 1 110 ? -8.539 13.078 18.188 1 93 110 HIS A N 1
ATOM 896 C CA . HIS A 1 110 ? -9.742 12.492 18.781 1 93 110 HIS A CA 1
ATOM 897 C C . HIS A 1 110 ? -9.766 10.977 18.609 1 93 110 HIS A C 1
ATOM 899 O O . HIS A 1 110 ? -10.719 10.32 19.016 1 93 110 HIS A O 1
ATOM 905 N N . SER A 1 111 ? -8.711 10.586 18 1 86.94 111 SER A N 1
ATOM 906 C CA . SER A 1 111 ? -8.617 9.133 17.891 1 86.94 111 SER A CA 1
ATOM 907 C C . SER A 1 111 ? -8.297 8.492 19.234 1 86.94 111 SER A C 1
ATOM 909 O O . SER A 1 111 ? -7.355 8.898 19.906 1 86.94 111 SER A O 1
ATOM 911 N N . SER A 1 112 ? -9.086 7.621 19.719 1 83.44 112 SER A N 1
ATOM 912 C CA . SER A 1 112 ? -8.859 6.957 21 1 83.44 112 SER A CA 1
ATOM 913 C C . SER A 1 112 ? -7.895 5.785 20.859 1 83.44 112 SER A C 1
ATOM 915 O O . SER A 1 112 ? -7.434 5.227 21.844 1 83.44 112 SER A O 1
ATOM 917 N N . PHE A 1 113 ? -7.5 5.535 19.75 1 84.62 113 PHE A N 1
ATOM 918 C CA . PHE A 1 113 ? -6.75 4.301 19.531 1 84.62 113 PHE A CA 1
ATOM 919 C C . PHE A 1 113 ? -5.262 4.59 19.375 1 84.62 113 PHE A C 1
ATOM 921 O O . PHE A 1 113 ? -4.426 3.762 19.734 1 84.62 113 PHE A O 1
ATOM 928 N N . ILE A 1 114 ? -4.934 5.758 18.906 1 93.06 114 ILE A N 1
ATOM 929 C CA . ILE A 1 114 ? -3.514 6.023 18.703 1 93.06 114 ILE A CA 1
ATOM 930 C C . ILE A 1 114 ? -2.994 6.918 19.828 1 93.06 114 ILE A C 1
ATOM 932 O O . ILE A 1 114 ? -3.457 8.047 19.984 1 93.06 114 ILE A O 1
ATOM 936 N N . GLU A 1 115 ? -2.066 6.449 20.484 1 93.19 115 GLU A N 1
ATOM 937 C CA . GLU A 1 115 ? -1.486 7.184 21.609 1 93.19 115 GLU A CA 1
ATOM 938 C C . GLU A 1 115 ? -0.606 8.328 21.109 1 93.19 115 GLU A C 1
ATOM 940 O O . GLU A 1 115 ? 0.014 8.234 20.047 1 93.19 115 GLU A O 1
ATOM 945 N N . LYS A 1 116 ? -0.496 9.273 21.953 1 94.38 116 LYS A N 1
ATOM 946 C CA . LYS A 1 116 ? 0.241 10.5 21.656 1 94.38 116 LYS A CA 1
ATOM 947 C C . LYS A 1 116 ? 1.683 10.188 21.266 1 94.38 116 LYS A C 1
ATOM 949 O O . LYS A 1 116 ? 2.238 10.836 20.375 1 94.38 116 LYS A O 1
ATOM 954 N N . GLU A 1 117 ? 2.275 9.258 21.891 1 92 117 GLU A N 1
ATOM 955 C CA . GLU A 1 117 ? 3.688 8.945 21.688 1 92 117 GLU A CA 1
ATOM 956 C C . GLU A 1 117 ? 3.926 8.32 20.312 1 92 117 GLU A C 1
ATOM 958 O O . GLU A 1 117 ? 5.062 8.266 19.844 1 92 117 GLU A O 1
ATOM 963 N N . ASN A 1 118 ? 2.848 7.855 19.688 1 94.31 118 ASN A N 1
ATOM 964 C CA . ASN A 1 118 ? 2.955 7.207 18.375 1 94.31 118 ASN A CA 1
ATOM 965 C C . ASN A 1 118 ? 2.658 8.18 17.234 1 94.31 118 ASN A C 1
ATOM 967 O O . ASN A 1 118 ? 2.586 7.773 16.078 1 94.31 118 ASN A O 1
ATOM 971 N N . LEU A 1 119 ? 2.537 9.453 17.609 1 96.62 119 LEU A N 1
ATOM 972 C CA . LEU A 1 119 ? 2.168 10.453 16.609 1 96.62 119 LEU A CA 1
ATOM 973 C C . LEU A 1 119 ? 3.297 11.461 16.406 1 96.62 119 LEU A C 1
ATOM 975 O O . LEU A 1 119 ? 3.945 11.875 17.375 1 96.62 119 LEU A O 1
ATOM 979 N N . LEU A 1 120 ? 3.521 11.742 15.195 1 97.25 120 LEU A N 1
ATOM 980 C CA . LEU A 1 120 ? 4.406 12.828 14.789 1 97.25 120 LEU A CA 1
ATOM 981 C C . LEU A 1 120 ? 3.689 13.781 13.836 1 97.25 120 LEU A C 1
ATOM 983 O O . LEU A 1 120 ? 3.154 13.359 12.812 1 97.25 120 LEU A O 1
ATOM 987 N N . PHE A 1 121 ? 3.66 15.047 14.188 1 98.62 121 PHE A N 1
ATOM 988 C CA . PHE A 1 121 ? 3.127 16.078 13.312 1 98.62 121 PHE A CA 1
ATOM 989 C C . PHE A 1 121 ? 4.254 16.812 12.602 1 98.62 121 PHE A C 1
ATOM 991 O O . PHE A 1 121 ? 5.117 17.406 13.25 1 98.62 121 PHE A O 1
ATOM 998 N N . LEU A 1 122 ? 4.238 16.766 11.297 1 98.56 122 LEU A N 1
ATOM 999 C CA . LEU A 1 122 ? 5.281 17.375 10.477 1 98.56 122 LEU A CA 1
ATOM 1000 C C . LEU A 1 122 ? 4.707 18.469 9.594 1 98.56 122 LEU A C 1
ATOM 1002 O O . LEU A 1 122 ? 3.979 18.188 8.641 1 98.56 122 LEU A O 1
ATOM 1006 N N . GLY A 1 123 ? 5.066 19.688 9.906 1 98.69 123 GLY A N 1
ATOM 1007 C CA . GLY A 1 123 ? 4.617 20.812 9.109 1 98.69 123 GLY A CA 1
ATOM 1008 C C . GLY A 1 123 ? 5.605 21.219 8.023 1 98.69 123 GLY A C 1
ATOM 1009 O O . GLY A 1 123 ? 6.777 20.844 8.078 1 98.69 123 GLY A O 1
ATOM 1010 N N . SER A 1 124 ? 5.133 21.891 7.02 1 98.56 124 SER A N 1
ATOM 1011 C CA . SER A 1 124 ? 5.941 22.578 6.016 1 98.56 124 SER A CA 1
ATOM 1012 C C . SER A 1 124 ? 5.637 24.062 5.977 1 98.56 124 SER A C 1
ATOM 1014 O O . SER A 1 124 ? 4.746 24.5 5.242 1 98.56 124 SER A O 1
ATOM 1016 N N . TYR A 1 125 ? 6.387 24.766 6.742 1 98.19 125 TYR A N 1
ATOM 1017 C CA . TYR A 1 125 ? 6.219 26.219 6.871 1 98.19 125 TYR A CA 1
ATOM 1018 C C . TYR A 1 125 ? 7.539 26.938 6.652 1 98.19 125 TYR A C 1
ATOM 1020 O O . TYR A 1 125 ? 8.57 26.562 7.219 1 98.19 125 TYR A O 1
ATOM 1028 N N . GLU A 1 126 ? 7.512 27.953 5.902 1 97.31 126 GLU A N 1
ATOM 1029 C CA . GLU A 1 126 ? 8.711 28.75 5.672 1 97.31 126 GLU A CA 1
ATOM 1030 C C . GLU A 1 126 ? 9.133 29.484 6.941 1 97.31 126 GLU A C 1
ATOM 1032 O O . GLU A 1 126 ? 10.328 29.656 7.199 1 97.31 126 GLU A O 1
ATOM 1037 N N . ASN A 1 127 ? 8.188 29.953 7.656 1 96.88 127 ASN A N 1
ATOM 1038 C CA . ASN A 1 127 ? 8.406 30.719 8.875 1 96.88 127 ASN A CA 1
ATOM 1039 C C . ASN A 1 127 ? 8.078 29.891 10.117 1 96.88 127 ASN A C 1
ATOM 1041 O O . ASN A 1 127 ? 6.926 29.531 10.352 1 96.88 127 ASN A O 1
ATOM 1045 N N . ASN A 1 128 ? 9.078 29.672 10.891 1 96.81 128 ASN A N 1
ATOM 1046 C CA . ASN A 1 128 ? 8.922 28.828 12.078 1 96.81 128 ASN A CA 1
ATOM 1047 C C . ASN A 1 128 ? 8.008 29.469 13.109 1 96.81 128 ASN A C 1
ATOM 1049 O O . ASN A 1 128 ? 7.328 28.766 13.867 1 96.81 128 ASN A O 1
ATOM 1053 N N . ARG A 1 129 ? 8.016 30.766 13.18 1 96.81 129 ARG A N 1
ATOM 1054 C CA . ARG A 1 129 ? 7.125 31.453 14.102 1 96.81 129 ARG A CA 1
ATOM 1055 C C . ARG A 1 129 ? 5.664 31.188 13.758 1 96.81 129 ARG A C 1
ATOM 1057 O O . ARG A 1 129 ? 4.84 30.969 14.648 1 96.81 129 ARG A O 1
ATOM 1064 N N . ILE A 1 130 ? 5.391 31.266 12.484 1 97.56 130 ILE A N 1
ATOM 1065 C CA . ILE A 1 130 ? 4.043 30.969 12.016 1 97.56 130 ILE A CA 1
ATOM 1066 C C . ILE A 1 130 ? 3.684 29.516 12.359 1 97.56 130 ILE A C 1
ATOM 1068 O O . ILE A 1 130 ? 2.594 29.25 12.875 1 97.56 130 ILE A O 1
ATOM 1072 N N . PHE A 1 131 ? 4.621 28.641 12.102 1 98.06 131 PHE A N 1
ATOM 1073 C CA . PHE A 1 131 ? 4.387 27.234 12.43 1 98.06 131 PHE A CA 1
ATOM 1074 C C . PHE A 1 131 ? 4.062 27.062 13.906 1 98.06 131 PHE A C 1
ATOM 1076 O O . PHE A 1 131 ? 3.123 26.359 14.266 1 98.06 131 PHE A O 1
ATOM 1083 N N . ASN A 1 132 ? 4.805 27.688 14.781 1 97.88 132 ASN A N 1
ATOM 1084 C CA . ASN A 1 132 ? 4.594 27.578 16.219 1 97.88 132 ASN A CA 1
ATOM 1085 C C . ASN A 1 132 ? 3.219 28.094 16.625 1 97.88 132 ASN A C 1
ATOM 1087 O O . ASN A 1 132 ? 2.582 27.547 17.516 1 97.88 132 ASN A O 1
ATOM 1091 N N . ARG A 1 133 ? 2.805 29.141 15.992 1 97.81 133 ARG A N 1
ATOM 1092 C CA . ARG A 1 133 ? 1.468 29.672 16.266 1 97.81 133 ARG A CA 1
ATOM 1093 C C . ARG A 1 133 ? 0.395 28.672 15.828 1 97.81 133 ARG A C 1
ATOM 1095 O O . ARG A 1 133 ? -0.565 28.422 16.562 1 97.81 133 ARG A O 1
ATOM 1102 N N . GLU A 1 134 ? 0.501 28.156 14.625 1 97.88 134 GLU A N 1
ATOM 1103 C CA . GLU A 1 134 ? -0.473 27.219 14.102 1 97.88 134 GLU A CA 1
ATOM 1104 C C . GLU A 1 134 ? -0.568 25.969 14.984 1 97.88 134 GLU A C 1
ATOM 1106 O O . GLU A 1 134 ? -1.654 25.422 15.172 1 97.88 134 GLU A O 1
ATOM 1111 N N . LYS A 1 135 ? 0.554 25.484 15.5 1 97.88 135 LYS A N 1
ATOM 1112 C CA . LYS A 1 135 ? 0.552 24.328 16.406 1 97.88 135 LYS A CA 1
ATOM 1113 C C . LYS A 1 135 ? -0.414 24.547 17.562 1 97.88 135 LYS A C 1
ATOM 1115 O O . LYS A 1 135 ? -1.165 23.641 17.938 1 97.88 135 LYS A O 1
ATOM 1120 N N . LYS A 1 136 ? -0.284 25.688 18.109 1 97.62 136 LYS A N 1
ATOM 1121 C CA . LYS A 1 136 ? -1.154 26.016 19.234 1 97.62 136 LYS A CA 1
ATOM 1122 C C . LYS A 1 136 ? -2.617 26.062 18.797 1 97.62 136 LYS A C 1
ATOM 1124 O O . LYS A 1 136 ? -3.496 25.562 19.5 1 97.62 136 LYS A O 1
ATOM 1129 N N . LEU A 1 137 ? -2.84 26.656 17.641 1 97.56 137 LEU A N 1
ATOM 1130 C CA . LEU A 1 137 ? -4.195 26.766 17.109 1 97.56 137 LEU A CA 1
ATOM 1131 C C . LEU A 1 137 ? -4.801 25.391 16.891 1 97.56 137 LEU A C 1
ATOM 1133 O O . LEU A 1 137 ? -5.98 25.172 17.172 1 97.56 137 LEU A O 1
ATOM 1137 N N . TYR A 1 138 ? -4.016 24.5 16.391 1 98 138 TYR A N 1
ATOM 1138 C CA . TYR A 1 138 ? -4.5 23.156 16.094 1 98 138 TYR A CA 1
ATOM 1139 C C . TYR A 1 138 ? -4.512 22.281 17.344 1 98 138 TYR A C 1
ATOM 1141 O O . TYR A 1 138 ? -5.055 21.172 17.328 1 98 138 TYR A O 1
ATOM 1149 N N . GLY A 1 139 ? -3.902 22.688 18.406 1 97.5 139 GLY A N 1
ATOM 1150 C CA . GLY A 1 139 ? -3.885 21.953 19.656 1 97.5 139 GLY A CA 1
ATOM 1151 C C . GLY A 1 139 ? -2.828 20.859 19.703 1 97.5 139 GLY A C 1
ATOM 1152 O O . GLY A 1 139 ? -2.998 19.844 20.375 1 97.5 139 GLY A O 1
ATOM 1153 N N . ILE A 1 140 ? -1.678 21.062 18.953 1 98.19 140 ILE A N 1
ATOM 1154 C CA . ILE A 1 140 ? -0.699 19.984 18.875 1 98.19 140 ILE A CA 1
ATOM 1155 C C . ILE A 1 140 ? 0.638 20.469 19.438 1 98.19 140 ILE A C 1
ATOM 1157 O O . ILE A 1 140 ? 1.679 19.859 19.188 1 98.19 140 ILE A O 1
ATOM 1161 N N . ASP A 1 141 ? 0.634 21.516 20.219 1 95.5 141 ASP A N 1
ATOM 1162 C CA . ASP A 1 141 ? 1.865 22.094 20.734 1 95.5 141 ASP A CA 1
ATOM 1163 C C . ASP A 1 141 ? 2.494 21.203 21.797 1 95.5 141 ASP A C 1
ATOM 1165 O O . ASP A 1 141 ? 3.684 21.328 22.109 1 95.5 141 ASP A O 1
ATOM 1169 N N . THR A 1 142 ? 1.78 20.203 22.328 1 95.38 142 THR A N 1
ATOM 1170 C CA . THR A 1 142 ? 2.326 19.297 23.328 1 95.38 142 THR A CA 1
ATOM 1171 C C . THR A 1 142 ? 2.732 17.969 22.703 1 95.38 142 THR A C 1
ATOM 1173 O O . THR A 1 142 ? 3.209 17.062 23.391 1 95.38 142 THR A O 1
ATOM 1176 N N . PHE A 1 143 ? 2.461 17.828 21.453 1 96.38 143 PHE A N 1
ATOM 1177 C CA . PHE A 1 143 ? 2.836 16.641 20.703 1 96.38 143 PHE A CA 1
ATOM 1178 C C . PHE A 1 143 ? 4.23 16.781 20.109 1 96.38 143 PHE A C 1
ATOM 1180 O O . PHE A 1 143 ? 4.816 17.875 20.156 1 96.38 143 PHE A O 1
ATOM 1187 N N . LYS A 1 144 ? 4.773 15.617 19.641 1 95.62 144 LYS A N 1
ATOM 1188 C CA . LYS A 1 144 ? 5.969 15.703 18.797 1 95.62 144 LYS A CA 1
ATOM 1189 C C . LYS A 1 144 ? 5.672 16.422 17.484 1 95.62 144 LYS A C 1
ATOM 1191 O O . LYS A 1 144 ? 4.945 15.898 16.641 1 95.62 144 LYS A O 1
ATOM 1196 N N . THR A 1 145 ? 6.215 17.625 17.391 1 98 145 THR A N 1
ATOM 1197 C CA . THR A 1 145 ? 5.98 18.469 16.203 1 98 145 THR A CA 1
ATOM 1198 C C . THR A 1 145 ? 7.293 19.016 15.672 1 98 145 THR A C 1
ATOM 1200 O O . THR A 1 145 ? 8.148 19.469 16.438 1 98 145 THR A O 1
ATOM 1203 N N . TYR A 1 146 ? 7.438 18.938 14.391 1 98.12 146 TYR A N 1
ATOM 1204 C CA . TYR A 1 146 ? 8.609 19.5 13.727 1 98.12 146 TYR A CA 1
ATOM 1205 C C . TYR A 1 146 ? 8.227 20.156 12.406 1 98.12 146 TYR A C 1
ATOM 1207 O O . TYR A 1 146 ? 7.184 19.828 11.828 1 98.12 146 TYR A O 1
ATOM 1215 N N . ASN A 1 147 ? 9.062 21.047 12.023 1 98.44 147 ASN A N 1
ATOM 1216 C CA . ASN A 1 147 ? 8.945 21.719 10.734 1 98.44 147 ASN A CA 1
ATOM 1217 C C . ASN A 1 147 ? 9.992 21.219 9.75 1 98.44 147 ASN A C 1
ATOM 1219 O O . ASN A 1 147 ? 11.18 21.125 10.078 1 98.44 147 ASN A O 1
ATOM 1223 N N . ALA A 1 148 ? 9.562 20.766 8.617 1 98 148 ALA A N 1
ATOM 1224 C CA . ALA A 1 148 ? 10.414 20.375 7.5 1 98 148 ALA A CA 1
ATOM 1225 C C . ALA A 1 148 ? 9.867 20.891 6.18 1 98 148 ALA A C 1
ATOM 1227 O O . ALA A 1 148 ? 8.766 20.531 5.766 1 98 148 ALA A O 1
ATOM 1228 N N . LEU A 1 149 ? 10.641 21.609 5.477 1 96.62 149 LEU A N 1
ATOM 1229 C CA . LEU A 1 149 ? 10.141 22.281 4.285 1 96.62 149 LEU A CA 1
ATOM 1230 C C . LEU A 1 149 ? 9.773 21.281 3.203 1 96.62 149 LEU A C 1
ATOM 1232 O O . LEU A 1 149 ? 8.805 21.484 2.467 1 96.62 149 LEU A O 1
ATOM 1236 N N . SER A 1 150 ? 10.523 20.25 3.088 1 96.75 150 SER A N 1
ATOM 1237 C CA . SER A 1 150 ? 10.242 19.234 2.092 1 96.75 150 SER A CA 1
ATOM 1238 C C . SER A 1 150 ? 10.719 17.859 2.561 1 96.75 150 SER A C 1
ATOM 1240 O O . SER A 1 150 ? 11.758 17.75 3.215 1 96.75 150 SER A O 1
ATOM 1242 N N . LEU A 1 151 ? 9.992 16.875 2.156 1 97.38 151 LEU A N 1
ATOM 1243 C CA . LEU A 1 151 ? 10.406 15.508 2.422 1 97.38 151 LEU A CA 1
ATOM 1244 C C . LEU A 1 151 ? 11.062 14.891 1.19 1 97.38 151 LEU A C 1
ATOM 1246 O O . LEU A 1 151 ? 11.508 13.742 1.229 1 97.38 151 LEU A O 1
ATOM 1250 N N . ASN A 1 152 ? 11.07 15.555 0.123 1 95 152 ASN A N 1
ATOM 1251 C CA . ASN A 1 152 ? 11.727 15.164 -1.118 1 95 152 ASN A CA 1
ATOM 1252 C C . ASN A 1 152 ? 11.117 13.883 -1.689 1 95 152 ASN A C 1
ATOM 1254 O O . ASN A 1 152 ? 11.852 12.977 -2.1 1 95 152 ASN A O 1
ATOM 1258 N N . ILE A 1 153 ? 9.828 13.781 -1.593 1 95.12 153 ILE A N 1
ATOM 1259 C CA . ILE A 1 153 ? 9.094 12.664 -2.184 1 95.12 153 ILE A CA 1
ATOM 1260 C C . ILE A 1 153 ? 7.914 13.195 -2.988 1 95.12 153 ILE A C 1
ATOM 1262 O O . ILE A 1 153 ? 7.43 14.305 -2.738 1 95.12 153 ILE A O 1
ATOM 1266 N N . PRO A 1 154 ? 7.406 12.375 -3.957 1 95.38 154 PRO A N 1
ATOM 1267 C CA . PRO A 1 154 ? 6.332 12.836 -4.84 1 95.38 154 PRO A CA 1
ATOM 1268 C C . PRO A 1 154 ? 5.059 13.203 -4.082 1 95.38 154 PRO A C 1
ATOM 1270 O O . PRO A 1 154 ? 4.258 14.008 -4.559 1 95.38 154 PRO A O 1
ATOM 1273 N N . LEU A 1 155 ? 4.848 12.773 -2.914 1 96.06 155 LEU A N 1
ATOM 1274 C CA . LEU A 1 155 ? 3.658 13.031 -2.107 1 96.06 155 LEU A CA 1
ATOM 1275 C C . LEU A 1 155 ? 3.508 14.523 -1.826 1 96.06 155 LEU A C 1
ATOM 1277 O O . LEU A 1 155 ? 2.398 15 -1.586 1 96.06 155 LEU A O 1
ATOM 1281 N N . GLU A 1 156 ? 4.602 15.18 -1.849 1 95.44 156 GLU A N 1
ATOM 1282 C CA . GLU A 1 156 ? 4.602 16.609 -1.535 1 95.44 156 GLU A CA 1
ATOM 1283 C C . GLU A 1 156 ? 3.775 17.391 -2.547 1 95.44 156 GLU A C 1
ATOM 1285 O O . GLU A 1 156 ? 3.355 18.516 -2.271 1 95.44 156 GLU A O 1
ATOM 1290 N N . GLU A 1 157 ? 3.488 16.797 -3.623 1 94.5 157 GLU A N 1
ATOM 1291 C CA . GLU A 1 157 ? 2.795 17.484 -4.707 1 94.5 157 GLU A CA 1
ATOM 1292 C C . GLU A 1 157 ? 1.291 17.234 -4.648 1 94.5 157 GLU A C 1
ATOM 1294 O O . GLU A 1 157 ? 0.53 17.812 -5.426 1 94.5 157 GLU A O 1
ATOM 1299 N N . LEU A 1 158 ? 0.794 16.469 -3.736 1 95.12 158 LEU A N 1
ATOM 1300 C CA . LEU A 1 158 ? -0.609 16.078 -3.666 1 95.12 158 LEU A CA 1
ATOM 1301 C C . LEU A 1 158 ? -1.5 17.281 -3.418 1 95.12 158 LEU A C 1
ATOM 1303 O O . LEU A 1 158 ? -2.662 17.297 -3.828 1 95.12 158 LEU A O 1
ATOM 1307 N N . GLY A 1 159 ? -1.026 18.203 -2.619 1 95.94 159 GLY A N 1
ATOM 1308 C CA . GLY A 1 159 ? -1.799 19.406 -2.344 1 95.94 159 GLY A CA 1
ATOM 1309 C C . GLY A 1 159 ? -2.746 19.25 -1.17 1 95.94 159 GLY A C 1
ATOM 1310 O O . GLY A 1 159 ? -3.588 20.109 -0.924 1 95.94 159 GLY A O 1
ATOM 1311 N N . PHE A 1 160 ? -2.703 18.172 -0.487 1 97.94 160 PHE A N 1
ATOM 1312 C CA . PHE A 1 160 ? -3.525 17.875 0.68 1 97.94 160 PHE A CA 1
ATOM 1313 C C . PHE A 1 160 ? -2.676 17.328 1.817 1 97.94 160 PHE A C 1
ATOM 1315 O O . PHE A 1 160 ? -1.624 16.734 1.579 1 97.94 160 PHE A O 1
ATOM 1322 N N . PRO A 1 161 ? -3.174 17.562 3.119 1 98.75 161 PRO A N 1
ATOM 1323 C CA . PRO A 1 161 ? -2.527 16.812 4.203 1 98.75 161 PRO A CA 1
ATOM 1324 C C . PRO A 1 161 ? -2.643 15.297 4.035 1 98.75 161 PRO A C 1
ATOM 1326 O O . PRO A 1 161 ? -3.605 14.812 3.438 1 98.75 161 PRO A O 1
ATOM 1329 N N . TYR A 1 162 ? -1.689 14.594 4.566 1 98.81 162 TYR A N 1
ATOM 1330 C CA . TYR A 1 162 ? -1.738 13.141 4.477 1 98.81 162 TYR A CA 1
ATOM 1331 C C . TYR A 1 162 ? -1.053 12.5 5.68 1 98.81 162 TYR A C 1
ATOM 1333 O O . TYR A 1 162 ? -0.273 13.148 6.379 1 98.81 162 TYR A O 1
ATOM 1341 N N . PHE A 1 163 ? -1.45 11.258 5.953 1 98.81 163 PHE A N 1
ATOM 1342 C CA . PHE A 1 163 ? -0.813 10.422 6.965 1 98.81 163 PHE A CA 1
ATOM 1343 C C . PHE A 1 163 ? 0.057 9.352 6.316 1 98.81 163 PHE A C 1
ATOM 1345 O O . PHE A 1 163 ? -0.216 8.922 5.195 1 98.81 163 PHE A O 1
ATOM 1352 N N . PHE A 1 164 ? 1.047 8.961 7.02 1 98.69 164 PHE A N 1
ATOM 1353 C CA . PHE A 1 164 ? 1.789 7.758 6.648 1 98.69 164 PHE A CA 1
ATOM 1354 C C . PHE A 1 164 ? 2.486 7.16 7.863 1 98.69 164 PHE A C 1
ATOM 1356 O O . PHE A 1 164 ? 2.668 7.832 8.875 1 98.69 164 PHE A O 1
ATOM 1363 N N . VAL A 1 165 ? 2.797 5.906 7.77 1 97.75 165 VAL A N 1
ATOM 1364 C CA . VAL A 1 165 ? 3.604 5.23 8.781 1 97.75 165 VAL A CA 1
ATOM 1365 C C . VAL A 1 165 ? 5.078 5.289 8.391 1 97.75 165 VAL A C 1
ATOM 1367 O O . VAL A 1 165 ? 5.43 5.051 7.23 1 97.75 165 VAL A O 1
ATOM 1370 N N . LEU A 1 166 ? 5.848 5.684 9.32 1 96.62 166 LEU A N 1
ATOM 1371 C CA . LEU A 1 166 ? 7.293 5.734 9.148 1 96.62 166 LEU A CA 1
ATOM 1372 C C . LEU A 1 166 ? 7.98 4.695 10.023 1 96.62 166 LEU A C 1
ATOM 1374 O O . LEU A 1 166 ? 7.746 4.645 11.234 1 96.62 166 LEU A O 1
ATOM 1378 N N . ASN A 1 167 ? 8.828 3.951 9.336 1 92.94 167 ASN A N 1
ATOM 1379 C CA . ASN A 1 167 ? 9.508 2.934 10.133 1 92.94 167 ASN A CA 1
ATOM 1380 C C . ASN A 1 167 ? 10.93 3.355 10.477 1 92.94 167 ASN A C 1
ATOM 1382 O O . ASN A 1 167 ? 11.352 4.469 10.156 1 92.94 167 ASN A O 1
ATOM 1386 N N . GLU A 1 168 ? 11.672 2.471 11.125 1 89.94 168 GLU A N 1
ATOM 1387 C CA . GLU A 1 168 ? 13 2.773 11.648 1 89.94 168 GLU A CA 1
ATOM 1388 C C . GLU A 1 168 ? 14.008 2.971 10.516 1 89.94 168 GLU A C 1
ATOM 1390 O O . GLU A 1 168 ? 15.055 3.584 10.711 1 89.94 168 GLU A O 1
ATOM 1395 N N . ASN A 1 169 ? 13.688 2.424 9.398 1 89 169 ASN A N 1
ATOM 1396 C CA . ASN A 1 169 ? 14.555 2.598 8.242 1 89 169 ASN A CA 1
ATOM 1397 C C . ASN A 1 169 ? 14.164 3.832 7.43 1 89 169 ASN A C 1
ATOM 1399 O O . ASN A 1 169 ? 14.633 4.016 6.309 1 89 169 ASN A O 1
ATOM 1403 N N . LEU A 1 170 ? 13.219 4.609 7.93 1 94.5 170 LEU A N 1
ATOM 1404 C CA . LEU A 1 170 ? 12.727 5.84 7.324 1 94.5 170 LEU A CA 1
ATOM 1405 C C . LEU A 1 170 ? 11.992 5.551 6.02 1 94.5 170 LEU A C 1
ATOM 1407 O O . LEU A 1 170 ? 12.078 6.324 5.066 1 94.5 170 LEU A O 1
ATOM 1411 N N . THR A 1 171 ? 11.406 4.41 6.012 1 94.31 171 THR A N 1
ATOM 1412 C CA . THR A 1 171 ? 10.578 4.02 4.875 1 94.31 171 THR A CA 1
ATOM 1413 C C . THR A 1 171 ? 9.109 4.309 5.148 1 94.31 171 THR A C 1
ATOM 1415 O O . THR A 1 171 ? 8.609 4.031 6.242 1 94.31 171 THR A O 1
ATOM 1418 N N . ILE A 1 172 ? 8.453 4.898 4.16 1 97.44 172 ILE A N 1
ATOM 1419 C CA . ILE A 1 172 ? 7.059 5.27 4.363 1 97.44 172 ILE A CA 1
ATOM 1420 C C . ILE A 1 172 ? 6.148 4.141 3.895 1 97.44 172 ILE A C 1
ATOM 1422 O O . ILE A 1 172 ? 6.465 3.439 2.93 1 97.44 172 ILE A O 1
ATOM 1426 N N . SER A 1 173 ? 5.066 3.957 4.562 1 97.56 173 SER A N 1
ATOM 1427 C CA . SER A 1 173 ? 4.035 2.996 4.18 1 97.56 173 SER A CA 1
ATOM 1428 C C . SER A 1 173 ? 2.656 3.451 4.637 1 97.56 173 SER A C 1
ATOM 1430 O O . SER A 1 173 ? 2.535 4.422 5.391 1 97.56 173 SER A O 1
ATOM 1432 N N . HIS A 1 174 ? 1.618 2.867 4.098 1 98.56 174 HIS A N 1
ATOM 1433 C CA . HIS A 1 174 ? 0.234 3.039 4.527 1 98.56 174 HIS A CA 1
ATOM 1434 C C . HIS A 1 174 ? -0.177 4.508 4.488 1 98.56 174 HIS A C 1
ATOM 1436 O O . HIS A 1 174 ? -0.649 5.047 5.492 1 98.56 174 HIS A O 1
ATOM 1442 N N . ILE A 1 175 ? -0.089 5.039 3.373 1 98.75 175 ILE A N 1
ATOM 1443 C CA . ILE A 1 175 ? -0.423 6.445 3.174 1 98.75 175 ILE A CA 1
ATOM 1444 C C . ILE A 1 175 ? -1.938 6.605 3.076 1 98.75 175 ILE A C 1
ATOM 1446 O O . ILE A 1 175 ? -2.619 5.773 2.475 1 98.75 175 ILE A O 1
ATOM 1450 N N . VAL A 1 176 ? -2.455 7.703 3.656 1 98.88 176 VAL A N 1
ATOM 1451 C CA . VAL A 1 176 ? -3.861 8.039 3.455 1 98.88 176 VAL A CA 1
ATOM 1452 C C . VAL A 1 176 ? -4.023 9.555 3.361 1 98.88 176 VAL A C 1
ATOM 1454 O O . VAL A 1 176 ? -3.357 10.297 4.078 1 98.88 176 VAL A O 1
ATOM 1457 N N . ILE A 1 177 ? -4.793 9.938 2.453 1 98.75 177 ILE A N 1
ATOM 1458 C CA . ILE A 1 177 ? -5.297 11.305 2.395 1 98.75 177 ILE A CA 1
ATOM 1459 C C . ILE A 1 177 ? -6.66 11.383 3.082 1 98.75 177 ILE A C 1
ATOM 1461 O O . ILE A 1 177 ? -7.672 10.977 2.512 1 98.75 177 ILE A O 1
ATOM 1465 N N . PRO A 1 178 ? -6.645 11.898 4.293 1 98.5 178 PRO A N 1
ATOM 1466 C CA . PRO A 1 178 ? -7.938 12.031 4.961 1 98.5 178 PRO A CA 1
ATOM 1467 C C . PRO A 1 178 ? -8.914 12.914 4.191 1 98.5 178 PRO A C 1
ATOM 1469 O O . PRO A 1 178 ? -8.5 13.906 3.582 1 98.5 178 PRO A O 1
ATOM 1472 N N . ASP A 1 179 ? -10.172 12.5 4.246 1 97 179 ASP A N 1
ATOM 1473 C CA . ASP A 1 179 ? -11.195 13.234 3.508 1 97 179 ASP A CA 1
ATOM 1474 C C . ASP A 1 179 ? -12.398 13.547 4.398 1 97 179 ASP A C 1
ATOM 1476 O O . ASP A 1 179 ? -13.07 12.633 4.879 1 97 179 ASP A O 1
ATOM 1480 N N . LYS A 1 180 ? -12.68 14.797 4.504 1 96.31 180 LYS A N 1
ATOM 1481 C CA . LYS A 1 180 ? -13.766 15.227 5.379 1 96.31 180 LYS A CA 1
ATOM 1482 C C . LYS A 1 180 ? -15.117 14.75 4.855 1 96.31 180 LYS A C 1
ATOM 1484 O O . LYS A 1 180 ? -16.094 14.688 5.605 1 96.31 180 LYS A O 1
ATOM 1489 N N . ASN A 1 181 ? -15.211 14.445 3.623 1 95.81 181 ASN A N 1
ATOM 1490 C CA . ASN A 1 181 ? -16.469 13.961 3.055 1 95.81 181 ASN A CA 1
ATOM 1491 C C . ASN A 1 181 ? -16.719 12.508 3.432 1 95.81 181 ASN A C 1
ATOM 1493 O O . ASN A 1 181 ? -17.859 12.031 3.328 1 95.81 181 ASN A O 1
ATOM 1497 N N . THR A 1 182 ? -15.68 11.828 3.795 1 97.19 182 THR A N 1
ATOM 1498 C CA . THR A 1 182 ? -15.797 10.43 4.195 1 97.19 182 THR A CA 1
ATOM 1499 C C . THR A 1 182 ? -15.023 10.172 5.484 1 97.19 182 THR A C 1
ATOM 1501 O O . THR A 1 182 ? -14.125 9.32 5.516 1 97.19 182 THR A O 1
ATOM 1504 N N . PRO A 1 183 ? -15.359 10.805 6.586 1 97.44 183 PRO A N 1
ATOM 1505 C CA . PRO A 1 183 ? -14.578 10.727 7.82 1 97.44 183 PRO A CA 1
ATOM 1506 C C . PRO A 1 183 ? -14.508 9.305 8.383 1 97.44 183 PRO A C 1
ATOM 1508 O O . PRO A 1 183 ? -13.516 8.93 9 1 97.44 183 PRO A O 1
ATOM 1511 N N . ALA A 1 184 ? -15.516 8.531 8.141 1 97.44 184 ALA A N 1
ATOM 1512 C CA . ALA A 1 184 ? -15.562 7.168 8.664 1 97.44 184 ALA A CA 1
ATOM 1513 C C . ALA A 1 184 ? -14.445 6.316 8.07 1 97.44 184 ALA A C 1
ATOM 1515 O O . ALA A 1 184 ? -13.922 5.418 8.727 1 97.44 184 ALA A O 1
ATOM 1516 N N . LEU A 1 185 ? -14.102 6.602 6.848 1 98.38 185 LEU A N 1
ATOM 1517 C CA . LEU A 1 185 ? -13.062 5.82 6.191 1 98.38 185 LEU A CA 1
ATOM 1518 C C . LEU A 1 185 ? -11.688 6.148 6.762 1 98.38 185 LEU A C 1
ATOM 1520 O O . LEU A 1 185 ? -10.844 5.266 6.91 1 98.38 185 LEU A O 1
ATOM 1524 N N . THR A 1 186 ? -11.477 7.402 7.078 1 98.12 186 THR A N 1
ATOM 1525 C CA . THR A 1 186 ? -10.242 7.777 7.758 1 98.12 186 THR A CA 1
ATOM 1526 C C . THR A 1 186 ? -10.18 7.152 9.148 1 98.12 186 THR A C 1
ATOM 1528 O O . THR A 1 186 ? -9.125 6.684 9.586 1 98.12 186 THR A O 1
ATOM 1531 N N . GLN A 1 187 ? -11.289 7.152 9.82 1 97.88 187 GLN A N 1
ATOM 1532 C CA . GLN A 1 187 ? -11.344 6.516 11.133 1 97.88 187 GLN A CA 1
ATOM 1533 C C . GLN A 1 187 ? -10.984 5.035 11.039 1 97.88 187 GLN A C 1
ATOM 1535 O O . GLN A 1 187 ? -10.219 4.523 11.859 1 97.88 187 GLN A O 1
ATOM 1540 N N . LYS A 1 188 ? -11.539 4.387 10.094 1 97.75 188 LYS A N 1
ATOM 1541 C CA . LYS A 1 188 ? -11.242 2.973 9.891 1 97.75 188 LYS A CA 1
ATOM 1542 C C . LYS A 1 188 ? -9.758 2.76 9.609 1 97.75 188 LYS A C 1
ATOM 1544 O O . LYS A 1 188 ? -9.156 1.812 10.117 1 97.75 188 LYS A O 1
ATOM 1549 N N . TYR A 1 189 ? -9.234 3.604 8.805 1 98.19 189 TYR A N 1
ATOM 1550 C CA . TYR A 1 189 ? -7.797 3.584 8.555 1 98.19 189 TYR A CA 1
ATOM 1551 C C . TYR A 1 189 ? -7.02 3.65 9.859 1 98.19 189 TYR A C 1
ATOM 1553 O O . TYR A 1 189 ? -6.113 2.846 10.094 1 98.19 189 TYR A O 1
ATOM 1561 N N . LEU A 1 190 ? -7.324 4.543 10.68 1 97.88 190 LEU A N 1
ATOM 1562 C CA . LEU A 1 190 ? -6.609 4.742 11.938 1 97.88 190 LEU A CA 1
ATOM 1563 C C . LEU A 1 190 ? -6.746 3.52 12.836 1 97.88 190 LEU A C 1
ATOM 1565 O O . LEU A 1 190 ? -5.789 3.135 13.516 1 97.88 190 LEU A O 1
ATOM 1569 N N . GLU A 1 191 ? -7.863 2.939 12.836 1 97.25 191 GLU A N 1
ATOM 1570 C CA . GLU A 1 191 ? -8.086 1.726 13.617 1 97.25 191 GLU A CA 1
ATOM 1571 C C . GLU A 1 191 ? -7.176 0.593 13.148 1 97.25 191 GLU A C 1
ATOM 1573 O O . GLU A 1 191 ? -6.559 -0.094 13.961 1 97.25 191 GLU A O 1
ATOM 1578 N N . ILE A 1 192 ? -7.086 0.429 11.93 1 97 192 ILE A N 1
ATOM 1579 C CA . ILE A 1 192 ? -6.273 -0.637 11.359 1 97 192 ILE A CA 1
ATOM 1580 C C . ILE A 1 192 ? -4.797 -0.38 11.656 1 97 192 ILE A C 1
ATOM 1582 O O . ILE A 1 192 ? -4.074 -1.288 12.07 1 97 192 ILE A O 1
ATOM 1586 N N . ILE A 1 193 ? -4.363 0.843 11.469 1 97.06 193 ILE A N 1
ATOM 1587 C CA . ILE A 1 193 ? -2.971 1.2 11.727 1 97.06 193 ILE A CA 1
ATOM 1588 C C . ILE A 1 193 ? -2.639 0.958 13.195 1 97.06 193 ILE A C 1
ATOM 1590 O O . ILE A 1 193 ? -1.565 0.444 13.516 1 97.06 193 ILE A O 1
ATOM 1594 N N . ASN A 1 194 ? -3.541 1.322 14.047 1 96.62 194 ASN A N 1
ATOM 1595 C CA . ASN A 1 194 ? -3.32 1.09 15.469 1 96.62 194 ASN A CA 1
ATOM 1596 C C . ASN A 1 194 ? -3.156 -0.396 15.773 1 96.62 194 ASN A C 1
ATOM 1598 O O . ASN A 1 194 ? -2.246 -0.787 16.5 1 96.62 194 ASN A O 1
ATOM 1602 N N . GLU A 1 195 ? -4.004 -1.183 15.281 1 95.31 195 GLU A N 1
ATOM 1603 C CA . GLU A 1 195 ? -3.965 -2.625 15.508 1 95.31 195 GLU A CA 1
ATOM 1604 C C . GLU A 1 195 ? -2.668 -3.23 14.977 1 95.31 195 GLU A C 1
ATOM 1606 O O . GLU A 1 195 ? -2.084 -4.113 15.602 1 95.31 195 GLU A O 1
ATOM 1611 N N . ARG A 1 196 ? -2.223 -2.727 13.938 1 94.81 196 ARG A N 1
ATOM 1612 C CA . ARG A 1 196 ? -1.066 -3.312 13.266 1 94.81 196 ARG A CA 1
ATOM 1613 C C . ARG A 1 196 ? 0.229 -2.932 13.977 1 94.81 196 ARG A C 1
ATOM 1615 O O . ARG A 1 196 ? 1.166 -3.73 14.039 1 94.81 196 ARG A O 1
ATOM 1622 N N . TYR A 1 197 ? 0.192 -1.712 14.516 1 94.06 197 TYR A N 1
ATOM 1623 C CA . TYR A 1 197 ? 1.526 -1.234 14.859 1 94.06 197 TYR A CA 1
ATOM 1624 C C . TYR A 1 197 ? 1.585 -0.793 16.312 1 94.06 197 TYR A C 1
ATOM 1626 O O . TYR A 1 197 ? 2.668 -0.703 16.906 1 94.06 197 TYR A O 1
ATOM 1634 N N . PHE A 1 198 ? 0.446 -0.516 16.875 1 93.25 198 PHE A N 1
ATOM 1635 C CA . PHE A 1 198 ? 0.577 0.215 18.125 1 93.25 198 PHE A CA 1
ATOM 1636 C C . PHE A 1 198 ? -0.164 -0.499 19.25 1 93.25 198 PHE A C 1
ATOM 1638 O O . PHE A 1 198 ? -0.023 -0.14 20.422 1 93.25 198 PHE A O 1
ATOM 1645 N N . GLU A 1 199 ? -1.047 -1.335 18.812 1 86.12 199 GLU A N 1
ATOM 1646 C CA . GLU A 1 199 ? -1.748 -2.064 19.859 1 86.12 199 GLU A CA 1
ATOM 1647 C C . GLU A 1 199 ? -0.817 -3.051 20.562 1 86.12 199 GLU A C 1
ATOM 1649 O O . GLU A 1 199 ? -0 -3.709 19.922 1 86.12 199 GLU A O 1
ATOM 1654 N N . LYS A 1 200 ? -0.687 -2.756 21.844 1 66.75 200 LYS A N 1
ATOM 1655 C CA . LYS A 1 200 ? 0.078 -3.689 22.672 1 66.75 200 LYS A CA 1
ATOM 1656 C C . LYS A 1 200 ? -0.521 -5.09 22.609 1 66.75 200 LYS A C 1
ATOM 1658 O O . LYS A 1 200 ? -1.743 -5.25 22.562 1 66.75 200 LYS A O 1
ATOM 1663 N N . ALA A 1 201 ? 0.231 -6.137 21.938 1 51.81 201 ALA A N 1
ATOM 1664 C CA . ALA A 1 201 ? -0.194 -7.535 21.984 1 51.81 201 ALA A CA 1
ATOM 1665 C C . ALA A 1 201 ? -0.825 -7.859 23.344 1 51.81 201 ALA A C 1
ATOM 1667 O O . ALA A 1 201 ? -0.194 -7.684 24.391 1 51.81 201 ALA A O 1
ATOM 1668 N N . THR A 1 202 ? -1.988 -7.496 23.594 1 42.75 202 THR A N 1
ATOM 1669 C CA . THR A 1 202 ? -2.504 -8.055 24.844 1 42.75 202 THR A CA 1
ATOM 1670 C C . THR A 1 202 ? -2.287 -9.562 24.891 1 42.75 202 THR A C 1
ATOM 1672 O O . THR A 1 202 ? -2.643 -10.281 23.953 1 42.75 202 THR A O 1
ATOM 1675 N N . ASN A 1 203 ? -1.162 -10.07 25.422 1 39.19 203 ASN A N 1
ATOM 1676 C CA . ASN A 1 203 ? -1.101 -11.453 25.875 1 39.19 203 ASN A CA 1
ATOM 1677 C C . ASN A 1 203 ? -2.467 -11.953 26.344 1 39.19 203 ASN A C 1
ATOM 1679 O O . ASN A 1 203 ? -2.994 -11.484 27.344 1 39.19 203 ASN A O 1
ATOM 1683 N N . LYS A 1 204 ? -3.375 -12.203 25.594 1 26.73 204 LYS A N 1
ATOM 1684 C CA . LYS A 1 204 ? -4.348 -13.172 26.109 1 26.73 204 LYS A CA 1
ATOM 1685 C C . LYS A 1 204 ? -3.758 -14.578 26.125 1 26.73 204 LYS A C 1
ATOM 1687 O O . LYS A 1 204 ? -3.057 -14.977 25.203 1 26.73 204 LYS A O 1
ATOM 1692 N N . MET B 1 1 ? -72.625 18.688 -35.594 1 50.69 1 MET B N 1
ATOM 1693 C CA . MET B 1 1 ? -72.062 17.469 -35.031 1 50.69 1 MET B CA 1
ATOM 1694 C C . MET B 1 1 ? -70.562 17.422 -35.344 1 50.69 1 MET B C 1
ATOM 1696 O O . MET B 1 1 ? -69.75 16.828 -34.562 1 50.69 1 MET B O 1
ATOM 1700 N N . THR B 1 2 ? -70.062 18.312 -36.281 1 67.56 2 THR B N 1
ATOM 1701 C CA . THR B 1 2 ? -68.688 18.219 -36.812 1 67.56 2 THR B CA 1
ATOM 1702 C C . THR B 1 2 ? -67.75 19.109 -36.031 1 67.56 2 THR B C 1
ATOM 1704 O O . THR B 1 2 ? -66.562 18.75 -35.812 1 67.56 2 THR B O 1
ATOM 1707 N N . LYS B 1 3 ? -68.125 20.172 -35.531 1 68.62 3 LYS B N 1
ATOM 1708 C CA . LYS B 1 3 ? -67.25 21.062 -34.844 1 68.62 3 LYS B CA 1
ATOM 1709 C C . LYS B 1 3 ? -66.875 20.531 -33.469 1 68.62 3 LYS B C 1
ATOM 1711 O O . LYS B 1 3 ? -65.75 20.688 -33.031 1 68.62 3 LYS B O 1
ATOM 1716 N N . ARG B 1 4 ? -67.875 19.984 -32.875 1 63.78 4 ARG B N 1
ATOM 1717 C CA . ARG B 1 4 ? -67.625 19.391 -31.578 1 63.78 4 ARG B CA 1
ATOM 1718 C C . ARG B 1 4 ? -66.688 18.172 -31.688 1 63.78 4 ARG B C 1
ATOM 1720 O O . ARG B 1 4 ? -65.812 17.969 -30.828 1 63.78 4 ARG B O 1
ATOM 1727 N N . LEU B 1 5 ? -66.75 17.516 -32.812 1 65.62 5 LEU B N 1
ATOM 1728 C CA . LEU B 1 5 ? -65.875 16.359 -33.062 1 65.62 5 LEU B CA 1
ATOM 1729 C C . LEU B 1 5 ? -64.438 16.812 -33.375 1 65.62 5 LEU B C 1
ATOM 1731 O O . LEU B 1 5 ? -63.469 16.188 -32.938 1 65.62 5 LEU B O 1
ATOM 1735 N N . LEU B 1 6 ? -64.375 17.938 -33.938 1 69 6 LEU B N 1
ATOM 1736 C CA . LEU B 1 6 ? -63.062 18.516 -34.281 1 69 6 LEU B CA 1
ATOM 1737 C C . LEU B 1 6 ? -62.344 19.047 -33.031 1 69 6 LEU B C 1
ATOM 1739 O O . LEU B 1 6 ? -61.125 18.859 -32.906 1 69 6 LEU B O 1
ATOM 1743 N N . PHE B 1 7 ? -63.156 19.625 -32.188 1 72 7 PHE B N 1
ATOM 1744 C CA . PHE B 1 7 ? -62.594 20.156 -30.953 1 72 7 PHE B CA 1
ATOM 1745 C C . PHE B 1 7 ? -62.125 19.016 -30.031 1 72 7 PHE B C 1
ATOM 1747 O O . PHE B 1 7 ? -61.062 19.109 -29.406 1 72 7 PHE B O 1
ATOM 1754 N N . LEU B 1 8 ? -62.812 17.875 -30.062 1 70.94 8 LEU B N 1
ATOM 1755 C CA . LEU B 1 8 ? -62.469 16.703 -29.266 1 70.94 8 LEU B CA 1
ATOM 1756 C C . LEU B 1 8 ? -61.219 16.031 -29.828 1 70.94 8 LEU B C 1
ATOM 1758 O O . LEU B 1 8 ? -60.344 15.594 -29.078 1 70.94 8 LEU B O 1
ATOM 1762 N N . SER B 1 9 ? -61.062 16.094 -31.078 1 73.81 9 SER B N 1
ATOM 1763 C CA . SER B 1 9 ? -59.875 15.547 -31.734 1 73.81 9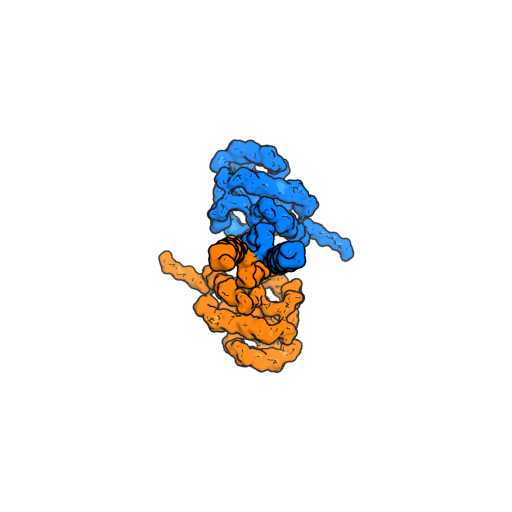 SER B CA 1
ATOM 1764 C C . SER B 1 9 ? -58.656 16.422 -31.469 1 73.81 9 SER B C 1
ATOM 1766 O O . SER B 1 9 ? -57.562 15.914 -31.219 1 73.81 9 SER B O 1
ATOM 1768 N N . PHE B 1 10 ? -58.844 17.703 -31.406 1 75.94 10 PHE B N 1
ATOM 1769 C CA . PHE B 1 10 ? -57.75 18.641 -31.156 1 75.94 10 PHE B CA 1
ATOM 1770 C C . PHE B 1 10 ? -57.281 18.547 -29.703 1 75.94 10 PHE B C 1
ATOM 1772 O O . PHE B 1 10 ? -56.094 18.547 -29.422 1 75.94 10 PHE B O 1
ATOM 1779 N N . LEU B 1 11 ? -58.25 18.391 -28.828 1 71.75 11 LEU B N 1
ATOM 1780 C CA . LEU B 1 11 ? -57.938 18.234 -27.406 1 71.75 11 LEU B CA 1
ATOM 1781 C C . LEU B 1 11 ? -57.219 16.922 -27.156 1 71.75 11 LEU B C 1
ATOM 1783 O O . LEU B 1 11 ? -56.25 16.891 -26.375 1 71.75 11 LEU B O 1
ATOM 1787 N N . LEU B 1 12 ? -57.562 15.867 -27.875 1 72.25 12 LEU B N 1
ATOM 1788 C CA . LEU B 1 12 ? -56.875 14.57 -27.781 1 72.25 12 LEU B CA 1
ATOM 1789 C C . LEU B 1 12 ? -55.469 14.656 -28.328 1 72.25 12 LEU B C 1
ATOM 1791 O O . LEU B 1 12 ? -54.531 14.07 -27.75 1 72.25 12 LEU B O 1
ATOM 1795 N N . LEU B 1 13 ? -55.25 15.469 -29.25 1 76 13 LEU B N 1
ATOM 1796 C CA . LEU B 1 13 ? -53.938 15.664 -29.844 1 76 13 LEU B CA 1
ATOM 1797 C C . LEU B 1 13 ? -53.031 16.484 -28.906 1 76 13 LEU B C 1
ATOM 1799 O O . LEU B 1 13 ? -51.844 16.172 -28.734 1 76 13 LEU B O 1
ATOM 1803 N N . LEU B 1 14 ? -53.562 17.484 -28.281 1 73 14 LEU B N 1
ATOM 1804 C CA . LEU B 1 14 ? -52.812 18.312 -27.359 1 73 14 LEU B CA 1
ATOM 1805 C C . LEU B 1 14 ? -52.406 17.516 -26.125 1 73 14 LEU B C 1
ATOM 1807 O O . LEU B 1 14 ? -51.281 17.641 -25.641 1 73 14 LEU B O 1
ATOM 1811 N N . THR B 1 15 ? -53.312 16.672 -25.625 1 70.5 15 THR B N 1
ATOM 1812 C CA . THR B 1 15 ? -52.969 15.836 -24.484 1 70.5 15 THR B CA 1
ATOM 1813 C C . THR B 1 15 ? -51.938 14.781 -24.875 1 70.5 15 THR B C 1
ATOM 1815 O O . THR B 1 15 ? -51.062 14.461 -24.094 1 70.5 15 THR B O 1
ATOM 1818 N N . SER B 1 16 ? -51.969 14.312 -26.125 1 70.88 16 SER B N 1
ATOM 1819 C CA . SER B 1 16 ? -50.969 13.359 -26.609 1 70.88 16 SER B CA 1
ATOM 1820 C C . SER B 1 16 ? -49.594 14.016 -26.734 1 70.88 16 SER B C 1
ATOM 1822 O O . SER B 1 16 ? -48.594 13.414 -26.375 1 70.88 16 SER B O 1
ATOM 1824 N N . VAL B 1 17 ? -49.531 15.242 -27.172 1 69.06 17 VAL B N 1
ATOM 1825 C CA . VAL B 1 17 ? -48.25 15.969 -27.312 1 69.06 17 VAL B CA 1
ATOM 1826 C C . VAL B 1 17 ? -47.688 16.297 -25.938 1 69.06 17 VAL B C 1
ATOM 1828 O O . VAL B 1 17 ? -46.5 16.172 -25.703 1 69.06 17 VAL B O 1
ATOM 1831 N N . PHE B 1 18 ? -48.5 16.703 -25.016 1 65.06 18 PHE B N 1
ATOM 1832 C CA . PHE B 1 18 ? -48.062 17.016 -23.656 1 65.06 18 PHE B CA 1
ATOM 1833 C C . PHE B 1 18 ? -47.562 15.766 -22.953 1 65.06 18 PHE B C 1
ATOM 1835 O O . PHE B 1 18 ? -46.531 15.812 -22.25 1 65.06 18 PHE B O 1
ATOM 1842 N N . VAL B 1 19 ? -48.188 14.656 -23.141 1 61.28 19 VAL B N 1
ATOM 1843 C CA . VAL B 1 19 ? -47.75 13.375 -22.594 1 61.28 19 VAL B CA 1
ATOM 1844 C C . VAL B 1 19 ? -46.438 12.977 -23.25 1 61.28 19 VAL B C 1
ATOM 1846 O O . VAL B 1 19 ? -45.5 12.531 -22.562 1 61.28 19 VAL B O 1
ATOM 1849 N N . TYR B 1 20 ? -46.281 13.25 -24.531 1 61.28 20 TYR B N 1
ATOM 1850 C CA . TYR B 1 20 ? -45.031 12.953 -25.234 1 61.28 20 TYR B CA 1
ATOM 1851 C C . TYR B 1 20 ? -43.906 13.844 -24.766 1 61.28 20 TYR B C 1
ATOM 1853 O O . TYR B 1 20 ? -42.781 13.375 -24.547 1 61.28 20 TYR B O 1
ATOM 1861 N N . MET B 1 21 ? -44.156 15.086 -24.641 1 57.38 21 MET B N 1
ATOM 1862 C CA . MET B 1 21 ? -43.156 16.016 -24.141 1 57.38 21 MET B CA 1
ATOM 1863 C C . MET B 1 21 ? -42.781 15.711 -22.703 1 57.38 21 MET B C 1
ATOM 1865 O O . MET B 1 21 ? -41.594 15.781 -22.328 1 57.38 21 MET B O 1
ATOM 1869 N N . HIS B 1 22 ? -43.75 15.43 -21.906 1 57.25 22 HIS B N 1
ATOM 1870 C CA . HIS B 1 22 ? -43.5 15.055 -20.516 1 57.25 22 HIS B CA 1
ATOM 1871 C C . HIS B 1 22 ? -42.719 13.75 -20.438 1 57.25 22 HIS B C 1
ATOM 1873 O O . HIS B 1 22 ? -41.812 13.609 -19.625 1 57.25 22 HIS B O 1
ATOM 1879 N N . LEU B 1 23 ? -43 12.797 -21.328 1 55.56 23 LEU B N 1
ATOM 1880 C CA . LEU B 1 23 ? -42.281 11.531 -21.391 1 55.56 23 LEU B CA 1
ATOM 1881 C C . LEU B 1 23 ? -40.875 11.734 -21.938 1 55.56 23 LEU B C 1
ATOM 1883 O O . LEU B 1 23 ? -39.938 11.086 -21.484 1 55.56 23 LEU B O 1
ATOM 1887 N N . SER B 1 24 ? -40.719 12.648 -22.875 1 52.69 24 SER B N 1
ATOM 1888 C CA . SER B 1 24 ? -39.406 12.938 -23.469 1 52.69 24 SER B CA 1
ATOM 1889 C C . SER B 1 24 ? -38.531 13.688 -22.484 1 52.69 24 SER B C 1
ATOM 1891 O O . SER B 1 24 ? -37.312 13.461 -22.438 1 52.69 24 SER B O 1
ATOM 1893 N N . GLN B 1 25 ? -39.094 14.695 -21.797 1 48.62 25 GLN B N 1
ATOM 1894 C CA . GLN B 1 25 ? -38.281 15.406 -20.797 1 48.62 25 GLN B CA 1
ATOM 1895 C C . GLN B 1 25 ? -37.875 14.477 -19.672 1 48.62 25 GLN B C 1
ATOM 1897 O O . GLN B 1 25 ? -36.781 14.609 -19.125 1 48.62 25 GLN B O 1
ATOM 1902 N N . LYS B 1 26 ? -38.719 13.656 -19.266 1 43.41 26 LYS B N 1
ATOM 1903 C CA . LYS B 1 26 ? -38.344 12.68 -18.25 1 43.41 26 LYS B CA 1
ATOM 1904 C C . LYS B 1 26 ? -37.219 11.781 -18.766 1 43.41 26 LYS B C 1
ATOM 1906 O O . LYS B 1 26 ? -36.344 11.383 -18 1 43.41 26 LYS B O 1
ATOM 1911 N N . LYS B 1 27 ? -37.219 11.477 -20.062 1 41.28 27 LYS B N 1
ATOM 1912 C CA . LYS B 1 27 ? -36.125 10.703 -20.609 1 41.28 27 LYS B CA 1
ATOM 1913 C C . LYS B 1 27 ? -34.812 11.492 -20.547 1 41.28 27 LYS B C 1
ATOM 1915 O O . LYS B 1 27 ? -33.75 10.93 -20.281 1 41.28 27 LYS B O 1
ATOM 1920 N N . ALA B 1 28 ? -34.812 12.781 -20.797 1 43.59 28 ALA B N 1
ATOM 1921 C CA . ALA B 1 28 ? -33.625 13.617 -20.828 1 43.59 28 ALA B CA 1
ATOM 1922 C C . ALA B 1 28 ? -33.094 13.883 -19.422 1 43.59 28 ALA B C 1
ATOM 1924 O O . ALA B 1 28 ? -31.875 13.93 -19.203 1 43.59 28 ALA B O 1
ATOM 1925 N N . THR B 1 29 ? -33.906 14.289 -18.484 1 41.88 29 THR B N 1
ATOM 1926 C CA . THR B 1 29 ? -33.438 14.508 -17.109 1 41.88 29 THR B CA 1
ATOM 1927 C C . THR B 1 29 ? -33.094 13.18 -16.438 1 41.88 29 THR B C 1
ATOM 1929 O O . THR B 1 29 ? -32.375 13.156 -15.43 1 41.88 29 THR B O 1
ATOM 1932 N N . ASN B 1 30 ? -33.719 12.242 -16.922 1 37.31 30 ASN B N 1
ATOM 1933 C CA . ASN B 1 30 ? -33.375 10.953 -16.328 1 37.31 30 ASN B CA 1
ATOM 1934 C C . ASN B 1 30 ? -32 10.477 -16.797 1 37.31 30 ASN B C 1
ATOM 1936 O O . ASN B 1 30 ? -31.719 9.281 -16.75 1 37.31 30 ASN B O 1
ATOM 1940 N N . SER B 1 31 ? -31.359 11.25 -17.672 1 37.28 31 SER B N 1
ATOM 1941 C CA . SER B 1 31 ? -29.953 10.852 -17.734 1 37.28 31 SER B CA 1
ATOM 1942 C C . SER B 1 31 ? -29.328 10.867 -16.344 1 37.28 31 SER B C 1
ATOM 1944 O O . SER B 1 31 ? -28.766 11.883 -15.922 1 37.28 31 SER B O 1
ATOM 1946 N N . HIS B 1 32 ? -30.016 10.695 -15.273 1 39.03 32 HIS B N 1
ATOM 1947 C CA . HIS B 1 32 ? -29.438 10.336 -13.992 1 39.03 32 HIS B CA 1
ATOM 1948 C C . HIS B 1 32 ? -28.172 9.492 -14.18 1 39.03 32 HIS B C 1
ATOM 1950 O O . HIS B 1 32 ? -28.188 8.508 -14.93 1 39.03 32 HIS B O 1
ATOM 1956 N N . ASN B 1 33 ? -26.984 10.047 -14.164 1 43.06 33 ASN B N 1
ATOM 1957 C CA . ASN B 1 33 ? -25.672 9.406 -14.18 1 43.06 33 ASN B CA 1
ATOM 1958 C C . ASN B 1 33 ? -25.672 8.109 -13.383 1 43.06 33 ASN B C 1
ATOM 1960 O O . ASN B 1 33 ? -25.547 8.133 -12.156 1 43.06 33 ASN B O 1
ATOM 1964 N N . THR B 1 34 ? -26.516 7.211 -13.547 1 48.16 34 THR B N 1
ATOM 1965 C CA . THR B 1 34 ? -26.422 5.828 -13.086 1 48.16 34 THR B CA 1
ATOM 1966 C C . THR B 1 34 ? -24.984 5.348 -13.117 1 48.16 34 THR B C 1
ATOM 1968 O O . THR B 1 34 ? -24.25 5.59 -14.086 1 48.16 34 THR B O 1
ATOM 1971 N N . PHE B 1 35 ? -24.469 5.43 -11.938 1 57.09 35 PHE B N 1
ATOM 1972 C CA . PHE B 1 35 ? -23.188 4.734 -11.859 1 57.09 35 PHE B CA 1
ATOM 1973 C C . PHE B 1 35 ? -23.188 3.482 -12.727 1 57.09 35 PHE B C 1
ATOM 1975 O O . PHE B 1 35 ? -24.031 2.596 -12.539 1 57.09 35 PHE B O 1
ATOM 1982 N N . SER B 1 36 ? -22.734 3.541 -13.906 1 75.44 36 SER B N 1
ATOM 1983 C CA . SER B 1 36 ? -22.672 2.42 -14.844 1 75.44 36 SER B CA 1
ATOM 1984 C C . SER B 1 36 ? -22.078 1.183 -14.18 1 75.44 36 SER B C 1
ATOM 1986 O O . SER B 1 36 ? -21.391 1.287 -13.156 1 75.44 36 SER B O 1
ATOM 1988 N N . ASP B 1 37 ? -22.578 0.094 -14.32 1 81 37 ASP B N 1
ATOM 1989 C CA . ASP B 1 37 ? -22.047 -1.188 -13.883 1 81 37 ASP B CA 1
ATOM 1990 C C . ASP B 1 37 ? -20.516 -1.184 -13.914 1 81 37 ASP B C 1
ATOM 1992 O O . ASP B 1 37 ? -19.875 -1.715 -13.016 1 81 37 ASP B O 1
ATOM 1996 N N . SER B 1 38 ? -20 -0.503 -14.758 1 86.62 38 SER B N 1
ATOM 1997 C CA . SER B 1 38 ? -18.547 -0.401 -14.883 1 86.62 38 SER B CA 1
ATOM 1998 C C . SER B 1 38 ? -17.953 0.416 -13.742 1 86.62 38 SER B C 1
ATOM 2000 O O . SER B 1 38 ? -16.906 0.054 -13.188 1 86.62 38 SER B O 1
ATOM 2002 N N . GLU B 1 39 ? -18.672 1.406 -13.367 1 88.81 39 GLU B N 1
ATOM 2003 C CA . GLU B 1 39 ? -18.188 2.25 -12.281 1 88.81 39 GLU B CA 1
ATOM 2004 C C . GLU B 1 39 ? -18.234 1.515 -10.945 1 88.81 39 GLU B C 1
ATOM 2006 O O . GLU B 1 39 ? -17.344 1.689 -10.109 1 88.81 39 GLU B O 1
ATOM 2011 N N . LYS B 1 40 ? -19.219 0.783 -10.812 1 92.12 40 LYS B N 1
ATOM 2012 C CA . LYS B 1 40 ? -19.328 -0.002 -9.586 1 92.12 40 LYS B CA 1
ATOM 2013 C C . LYS B 1 40 ? -18.219 -1.041 -9.484 1 92.12 40 LYS B C 1
ATOM 2015 O O . LYS B 1 40 ? -17.656 -1.249 -8.414 1 92.12 40 LYS B O 1
ATOM 2020 N N . GLU B 1 41 ? -17.953 -1.701 -10.57 1 95.06 41 GLU B N 1
ATOM 2021 C CA . GLU B 1 41 ? -16.875 -2.691 -10.602 1 95.06 41 GLU B CA 1
ATOM 2022 C C . GLU B 1 41 ? -15.531 -2.049 -10.297 1 95.06 41 GLU B C 1
ATOM 2024 O O . GLU B 1 41 ? -14.719 -2.615 -9.562 1 95.06 41 GLU B O 1
ATOM 2029 N N . GLU B 1 42 ? -15.352 -0.932 -10.828 1 96.75 42 GLU B N 1
ATOM 2030 C CA . 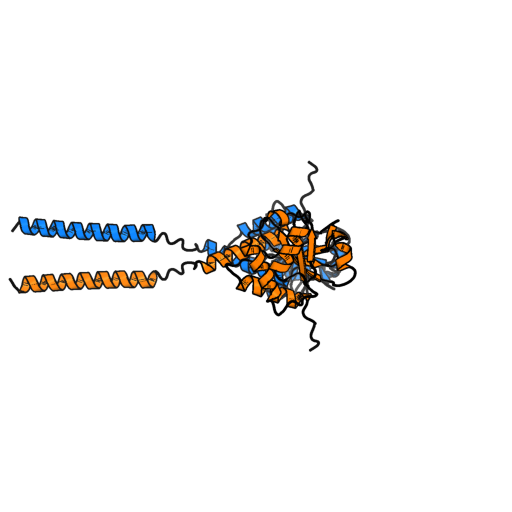GLU B 1 42 ? -14.109 -0.215 -10.555 1 96.75 42 GLU B CA 1
ATOM 2031 C C . GLU B 1 42 ? -14.008 0.187 -9.086 1 96.75 42 GLU B C 1
ATOM 2033 O O . GLU B 1 42 ? -12.953 0.036 -8.461 1 96.75 42 GLU B O 1
ATOM 2038 N N . ALA B 1 43 ? -15.102 0.695 -8.578 1 97.12 43 ALA B N 1
ATOM 2039 C CA . ALA B 1 43 ? -15.109 1.082 -7.168 1 97.12 43 ALA B CA 1
ATOM 2040 C C . ALA B 1 43 ? -14.805 -0.11 -6.27 1 97.12 43 ALA B C 1
ATOM 2042 O O . ALA B 1 43 ? -14.062 0.018 -5.289 1 97.12 43 ALA B O 1
ATOM 2043 N N . ASP B 1 44 ? -15.344 -1.202 -6.602 1 97.31 44 ASP B N 1
ATOM 2044 C CA . ASP B 1 44 ? -15.102 -2.422 -5.836 1 97.31 44 ASP B CA 1
ATOM 2045 C C . ASP B 1 44 ? -13.633 -2.838 -5.926 1 97.31 44 ASP B C 1
ATOM 2047 O O . ASP B 1 44 ? -13.047 -3.293 -4.938 1 97.31 44 ASP B O 1
ATOM 2051 N N . PHE B 1 45 ? -13.07 -2.721 -7.102 1 98.38 45 PHE B N 1
ATOM 2052 C CA . PHE B 1 45 ? -11.656 -3.008 -7.285 1 98.38 45 PHE B CA 1
ATOM 2053 C C . PHE B 1 45 ? -10.805 -2.154 -6.352 1 98.38 45 PHE B C 1
ATOM 2055 O O . PHE B 1 45 ? -9.961 -2.678 -5.617 1 98.38 45 PHE B O 1
ATOM 2062 N N . TYR B 1 46 ? -11.031 -0.873 -6.352 1 98.62 46 TYR B N 1
ATOM 2063 C CA . TYR B 1 46 ? -10.227 0.042 -5.551 1 98.62 46 TYR B CA 1
ATOM 2064 C C . TYR B 1 46 ? -10.422 -0.22 -4.062 1 98.62 46 TYR B C 1
ATOM 2066 O O . TYR B 1 46 ? -9.461 -0.245 -3.295 1 98.62 46 TYR B O 1
ATOM 2074 N N . ARG B 1 47 ? -11.648 -0.393 -3.664 1 98.44 47 ARG B N 1
ATOM 2075 C CA . ARG B 1 47 ? -11.93 -0.651 -2.256 1 98.44 47 ARG B CA 1
ATOM 2076 C C . ARG B 1 47 ? -11.211 -1.91 -1.777 1 98.44 47 ARG B C 1
ATOM 2078 O O . ARG B 1 47 ? -10.516 -1.886 -0.761 1 98.44 47 ARG B O 1
ATOM 2085 N N . THR B 1 48 ? -11.367 -2.941 -2.488 1 98.12 48 THR B N 1
ATOM 2086 C CA . THR B 1 48 ? -10.797 -4.234 -2.113 1 98.12 48 THR B CA 1
ATOM 2087 C C . THR B 1 48 ? -9.273 -4.156 -2.037 1 98.12 48 THR B C 1
ATOM 2089 O O . THR B 1 48 ? -8.68 -4.547 -1.031 1 98.12 48 THR B O 1
ATOM 2092 N N . ASN B 1 49 ? -8.703 -3.648 -3.043 1 98.69 49 ASN B N 1
ATOM 2093 C CA . ASN B 1 49 ? -7.246 -3.641 -3.1 1 98.69 49 ASN B CA 1
ATOM 2094 C C . ASN B 1 49 ? -6.652 -2.611 -2.143 1 98.69 49 ASN B C 1
ATOM 2096 O O . ASN B 1 49 ? -5.531 -2.781 -1.658 1 98.69 49 ASN B O 1
ATOM 2100 N N . TYR B 1 50 ? -7.445 -1.567 -1.883 1 98.69 50 TYR B N 1
ATOM 2101 C CA . TYR B 1 50 ? -7.012 -0.639 -0.844 1 98.69 50 TYR B CA 1
ATOM 2102 C C . TYR B 1 50 ? -6.902 -1.342 0.503 1 98.69 50 TYR B C 1
ATOM 2104 O O . TYR B 1 50 ? -5.852 -1.298 1.148 1 98.69 50 TYR B O 1
ATOM 2112 N N . TYR B 1 51 ? -7.863 -2.072 0.906 1 98.25 51 TYR B N 1
ATOM 2113 C CA . TYR B 1 51 ? -7.867 -2.703 2.221 1 98.25 51 TYR B CA 1
ATOM 2114 C C . TYR B 1 51 ? -6.914 -3.891 2.26 1 98.25 51 TYR B C 1
ATOM 2116 O O . TYR B 1 51 ? -6.289 -4.16 3.289 1 98.25 51 TYR B O 1
ATOM 2124 N N . VAL B 1 52 ? -6.801 -4.59 1.19 1 98.31 52 VAL B N 1
ATOM 2125 C CA . VAL B 1 52 ? -5.863 -5.703 1.146 1 98.31 52 VAL B CA 1
ATOM 2126 C C . VAL B 1 52 ? -4.445 -5.199 1.411 1 98.31 52 VAL B C 1
ATOM 2128 O O . VAL B 1 52 ? -3.703 -5.793 2.195 1 98.31 52 VAL B O 1
ATOM 2131 N N . ASN B 1 53 ? -4.141 -4.121 0.789 1 98.56 53 ASN B N 1
ATOM 2132 C CA . ASN B 1 53 ? -2.814 -3.549 1.008 1 98.56 53 ASN B CA 1
ATOM 2133 C C . ASN B 1 53 ? -2.672 -2.99 2.42 1 98.56 53 ASN B C 1
ATOM 2135 O O . ASN B 1 53 ? -1.645 -3.191 3.072 1 98.56 53 ASN B O 1
ATOM 2139 N N . LEU B 1 54 ? -3.701 -2.291 2.857 1 98.25 54 LEU B N 1
ATOM 2140 C CA . LEU B 1 54 ? -3.654 -1.708 4.195 1 98.25 54 LEU B CA 1
ATOM 2141 C C . LEU B 1 54 ? -3.408 -2.783 5.246 1 98.25 54 LEU B C 1
ATOM 2143 O O . LEU B 1 54 ? -2.65 -2.568 6.195 1 98.25 54 LEU B O 1
ATOM 2147 N N . ASN B 1 55 ? -3.859 -3.963 5.043 1 97.31 55 ASN B N 1
ATOM 2148 C CA . ASN B 1 55 ? -3.83 -5.008 6.059 1 97.31 55 ASN B CA 1
ATOM 2149 C C . ASN B 1 55 ? -2.611 -5.914 5.898 1 97.31 55 ASN B C 1
ATOM 2151 O O . ASN B 1 55 ? -2.232 -6.621 6.832 1 97.31 55 ASN B O 1
ATOM 2155 N N . ASN B 1 56 ? -1.981 -5.855 4.734 1 97.06 56 ASN B N 1
ATOM 2156 C CA . ASN B 1 56 ? -1.006 -6.918 4.512 1 97.06 56 ASN B CA 1
ATOM 2157 C C . ASN B 1 56 ? 0.362 -6.355 4.137 1 97.06 56 ASN B C 1
ATOM 2159 O O . ASN B 1 56 ? 1.379 -7.039 4.277 1 97.06 56 ASN B O 1
ATOM 2163 N N . ASN B 1 57 ? 0.365 -5.133 3.561 1 97.31 57 ASN B N 1
ATOM 2164 C CA . ASN B 1 57 ? 1.644 -4.547 3.174 1 97.31 57 ASN B CA 1
ATOM 2165 C C . ASN B 1 57 ? 2.635 -4.547 4.336 1 97.31 57 ASN B C 1
ATOM 2167 O O . ASN B 1 57 ? 2.27 -4.227 5.465 1 97.31 57 ASN B O 1
ATOM 2171 N N . GLY B 1 58 ? 3.873 -4.98 4.043 1 95.06 58 GLY B N 1
ATOM 2172 C CA . GLY B 1 58 ? 4.922 -4.938 5.047 1 95.06 58 GLY B CA 1
ATOM 2173 C C . GLY B 1 58 ? 5.102 -6.254 5.777 1 95.06 58 GLY B C 1
ATOM 2174 O O . GLY B 1 58 ? 6.039 -6.41 6.562 1 95.06 58 GLY B O 1
ATOM 2175 N N . MET B 1 59 ? 4.246 -7.199 5.52 1 95.81 59 MET B N 1
ATOM 2176 C CA . MET B 1 59 ? 4.391 -8.508 6.156 1 95.81 59 MET B CA 1
ATOM 2177 C C . MET B 1 59 ? 5.582 -9.258 5.582 1 95.81 59 MET B C 1
ATOM 2179 O O . MET B 1 59 ? 5.895 -9.125 4.395 1 95.81 59 MET B O 1
ATOM 2183 N N . GLU B 1 60 ? 6.18 -10.078 6.418 1 95.25 60 GLU B N 1
ATOM 2184 C CA . GLU B 1 60 ? 7.34 -10.867 6.016 1 95.25 60 GLU B CA 1
ATOM 2185 C C . GLU B 1 60 ? 6.957 -12.328 5.789 1 95.25 60 GLU B C 1
ATOM 2187 O O . GLU B 1 60 ? 6.18 -12.898 6.559 1 95.25 60 GLU B O 1
ATOM 2192 N N . LEU B 1 61 ? 7.477 -12.844 4.711 1 96.75 61 LEU B N 1
ATOM 2193 C CA . LEU B 1 61 ? 7.32 -14.273 4.457 1 96.75 61 LEU B CA 1
ATOM 2194 C C . LEU B 1 61 ? 8.453 -15.07 5.098 1 96.75 61 LEU B C 1
ATOM 2196 O O . LEU B 1 61 ? 9.43 -15.414 4.43 1 96.75 61 LEU B O 1
ATOM 2200 N N . ASN B 1 62 ? 8.203 -15.492 6.297 1 92.38 62 ASN B N 1
ATOM 2201 C CA . ASN B 1 62 ? 9.234 -16.172 7.062 1 92.38 62 ASN B CA 1
ATOM 2202 C C . ASN B 1 62 ? 9.125 -17.688 6.93 1 92.38 62 ASN B C 1
ATOM 2204 O O . ASN B 1 62 ? 8.023 -18.25 6.969 1 92.38 62 ASN B O 1
ATOM 2208 N N . ASP B 1 63 ? 10.273 -18.328 6.676 1 94 63 ASP B N 1
ATOM 2209 C CA . ASP B 1 63 ? 10.391 -19.781 6.766 1 94 63 ASP B CA 1
ATOM 2210 C C . ASP B 1 63 ? 9.484 -20.469 5.742 1 94 63 ASP B C 1
ATOM 2212 O O . ASP B 1 63 ? 8.828 -21.469 6.059 1 94 63 ASP B O 1
ATOM 2216 N N . ILE B 1 64 ? 9.414 -19.875 4.625 1 97 64 ILE B N 1
ATOM 2217 C CA . ILE B 1 64 ? 8.633 -20.484 3.555 1 97 64 ILE B CA 1
ATOM 2218 C C . ILE B 1 64 ? 9.5 -21.453 2.764 1 97 64 ILE B C 1
ATOM 2220 O O . ILE B 1 64 ? 10.625 -21.125 2.367 1 97 64 ILE B O 1
ATOM 2224 N N . MET B 1 65 ? 8.984 -22.625 2.533 1 97.38 65 MET B N 1
ATOM 2225 C CA . MET B 1 65 ? 9.656 -23.641 1.726 1 97.38 65 MET B CA 1
ATOM 2226 C C . MET B 1 65 ? 8.977 -23.797 0.368 1 97.38 65 MET B C 1
ATOM 2228 O O . MET B 1 65 ? 7.746 -23.797 0.281 1 97.38 65 MET B O 1
ATOM 2232 N N . LEU B 1 66 ? 9.789 -23.922 -0.657 1 97.44 66 LEU B N 1
ATOM 2233 C CA . LEU B 1 66 ? 9.328 -24.062 -2.035 1 97.44 66 LEU B CA 1
ATOM 2234 C C . LEU B 1 66 ? 9.648 -25.469 -2.57 1 97.44 66 LEU B C 1
ATOM 2236 O O . LEU B 1 66 ? 10.68 -26.047 -2.232 1 97.44 66 LEU B O 1
ATOM 2240 N N . LYS B 1 67 ? 8.789 -25.953 -3.357 1 98.19 67 LYS B N 1
ATOM 2241 C CA . LYS B 1 67 ? 9.008 -27.203 -4.078 1 98.19 67 LYS B CA 1
ATOM 2242 C C . LYS B 1 67 ? 9.047 -26.969 -5.586 1 98.19 67 LYS B C 1
ATOM 2244 O O . LYS B 1 67 ? 8.133 -26.359 -6.148 1 98.19 67 LYS B O 1
ATOM 2249 N N . ASP B 1 68 ? 10.086 -27.453 -6.266 1 96.94 68 ASP B N 1
ATOM 2250 C CA . ASP B 1 68 ? 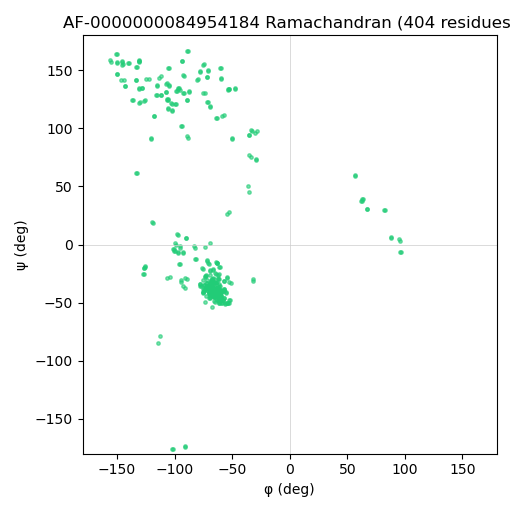10.188 -27.25 -7.707 1 96.94 68 ASP B CA 1
ATOM 2251 C C . ASP B 1 68 ? 9.539 -28.406 -8.469 1 96.94 68 ASP B C 1
ATOM 2253 O O . ASP B 1 68 ? 8.859 -29.234 -7.875 1 96.94 68 ASP B O 1
ATOM 2257 N N . SER B 1 69 ? 9.688 -28.391 -9.766 1 95.5 69 SER B N 1
ATOM 2258 C CA . SER B 1 69 ? 9.016 -29.359 -10.625 1 95.5 69 SER B CA 1
ATOM 2259 C C . SER B 1 69 ? 9.516 -30.781 -10.359 1 95.5 69 SER B C 1
ATOM 2261 O O . SER B 1 69 ? 8.805 -31.75 -10.602 1 95.5 69 SER B O 1
ATOM 2263 N N . LEU B 1 70 ? 10.75 -30.859 -9.844 1 95.44 70 LEU B N 1
ATOM 2264 C CA . LEU B 1 70 ? 11.336 -32.188 -9.586 1 95.44 70 LEU B CA 1
ATOM 2265 C C . LEU B 1 70 ? 11.055 -32.625 -8.156 1 95.44 70 LEU B C 1
ATOM 2267 O O . LEU B 1 70 ? 11.445 -33.719 -7.762 1 95.44 70 LEU B O 1
ATOM 2271 N N . GLY B 1 71 ? 10.492 -31.766 -7.387 1 96.12 71 GLY B N 1
ATOM 2272 C CA . GLY B 1 71 ? 10.148 -32.094 -6.016 1 96.12 71 GLY B CA 1
ATOM 2273 C C . GLY B 1 71 ? 11.211 -31.688 -5.016 1 96.12 71 GLY B C 1
ATOM 2274 O O . GLY B 1 71 ? 11.133 -32.031 -3.836 1 96.12 71 GLY B O 1
ATOM 2275 N N . ILE B 1 72 ? 12.211 -31.031 -5.496 1 96.75 72 ILE B N 1
ATOM 2276 C CA . ILE B 1 72 ? 13.281 -30.594 -4.605 1 96.75 72 ILE B CA 1
ATOM 2277 C C . ILE B 1 72 ? 12.797 -29.391 -3.779 1 96.75 72 ILE B C 1
ATOM 2279 O O . ILE B 1 72 ? 12.227 -28.453 -4.324 1 96.75 72 ILE B O 1
ATOM 2283 N N . ILE B 1 73 ? 13.016 -29.516 -2.484 1 97.25 73 ILE B N 1
ATOM 2284 C CA . ILE B 1 73 ? 12.555 -28.5 -1.554 1 97.25 73 ILE B CA 1
ATOM 2285 C C . ILE B 1 73 ? 13.695 -27.547 -1.217 1 97.25 73 ILE B C 1
ATOM 2287 O O . ILE B 1 73 ? 14.828 -27.984 -0.979 1 97.25 73 ILE B O 1
ATOM 2291 N N . SER B 1 74 ? 13.469 -26.281 -1.268 1 96.06 74 SER B N 1
ATOM 2292 C CA . SER B 1 74 ? 14.438 -25.25 -0.894 1 96.06 74 SER B CA 1
ATOM 2293 C C . SER B 1 74 ? 13.75 -24.047 -0.256 1 96.06 74 SER B C 1
ATOM 2295 O O . SER B 1 74 ? 12.57 -23.797 -0.505 1 96.06 74 SER B O 1
ATOM 2297 N N . PRO B 1 75 ? 14.469 -23.312 0.558 1 95.56 75 PRO B N 1
ATOM 2298 C CA . PRO B 1 75 ? 13.867 -22.125 1.178 1 95.56 75 PRO B CA 1
ATOM 2299 C C . PRO B 1 75 ? 13.648 -20.984 0.186 1 95.56 75 PRO B C 1
ATOM 2301 O O . PRO B 1 75 ? 14.469 -20.781 -0.714 1 95.56 75 PRO B O 1
ATOM 2304 N N . LEU B 1 76 ? 12.539 -20.25 0.379 1 95.5 76 LEU B N 1
ATOM 2305 C CA . LEU B 1 76 ? 12.234 -19.078 -0.433 1 95.5 76 LEU B CA 1
ATOM 2306 C C . LEU B 1 76 ? 13.391 -18.078 -0.397 1 95.5 76 LEU B C 1
ATOM 2308 O O . LEU B 1 76 ? 13.719 -17.469 -1.418 1 95.5 76 LEU B O 1
ATOM 2312 N N . LYS B 1 77 ? 13.953 -17.891 0.714 1 91.62 77 LYS B N 1
ATOM 2313 C CA . LYS B 1 77 ? 15.039 -16.922 0.914 1 91.62 77 LYS B CA 1
ATOM 2314 C C . LYS B 1 77 ? 16.188 -17.172 -0.062 1 91.62 77 LYS B C 1
ATOM 2316 O O . LYS B 1 77 ? 16.859 -16.234 -0.494 1 91.62 77 LYS B O 1
ATOM 2321 N N . ASN B 1 78 ? 16.391 -18.391 -0.494 1 89.62 78 ASN B N 1
ATOM 2322 C CA . ASN B 1 78 ? 17.484 -18.734 -1.402 1 89.62 78 ASN B CA 1
ATOM 2323 C C . ASN B 1 78 ? 17.219 -18.219 -2.814 1 89.62 78 ASN B C 1
ATOM 2325 O O . ASN B 1 78 ? 18.156 -17.984 -3.578 1 89.62 78 ASN B O 1
ATOM 2329 N N . LEU B 1 79 ? 16 -18.078 -3.156 1 84.56 79 LEU B N 1
ATOM 2330 C CA . LEU B 1 79 ? 15.633 -17.625 -4.492 1 84.56 79 LEU B CA 1
ATOM 2331 C C . LEU B 1 79 ? 15.992 -16.156 -4.688 1 84.56 79 LEU B C 1
ATOM 2333 O O . LEU B 1 79 ? 16.469 -15.766 -5.758 1 84.56 79 LEU B O 1
ATOM 2337 N N . LEU B 1 80 ? 15.867 -15.289 -3.691 1 78.62 80 LEU B N 1
ATOM 2338 C CA . LEU B 1 80 ? 16.016 -13.844 -3.814 1 78.62 80 LEU B CA 1
ATOM 2339 C C . LEU B 1 80 ? 17.469 -13.43 -3.549 1 78.62 80 LEU B C 1
ATOM 2341 O O . LEU B 1 80 ? 17.906 -12.375 -4.012 1 78.62 80 LEU B O 1
ATOM 2345 N N . GLU B 1 81 ? 18.172 -14.031 -2.639 1 66.56 81 GLU B N 1
ATOM 2346 C CA . GLU B 1 81 ? 19.547 -13.695 -2.301 1 66.56 81 GLU B CA 1
ATOM 2347 C C . GLU B 1 81 ? 20.438 -13.641 -3.547 1 66.56 81 GLU B C 1
ATOM 2349 O O . GLU B 1 81 ? 21.391 -12.867 -3.605 1 66.56 81 GLU B O 1
ATOM 2354 N N . LYS B 1 82 ? 20.219 -14.383 -4.461 1 58.12 82 LYS B N 1
ATOM 2355 C CA . LYS B 1 82 ? 21.125 -14.508 -5.605 1 58.12 82 LYS B CA 1
ATOM 2356 C C . LYS B 1 82 ? 20.766 -13.508 -6.699 1 58.12 82 LYS B C 1
ATOM 2358 O O . LYS B 1 82 ? 21.641 -13.023 -7.422 1 58.12 82 LYS B O 1
ATOM 2363 N N . GLU B 1 83 ? 19.672 -13.234 -6.742 1 56.47 83 GLU B N 1
ATOM 2364 C CA . GLU B 1 83 ? 19.297 -12.641 -8.016 1 56.47 83 GLU B CA 1
ATOM 2365 C C . GLU B 1 83 ? 18.875 -11.18 -7.852 1 56.47 83 GLU B C 1
ATOM 2367 O O . GLU B 1 83 ? 19.422 -10.297 -8.523 1 56.47 83 GLU B O 1
ATOM 2372 N N . LYS B 1 84 ? 17.531 -10.898 -7.488 1 59.88 84 LYS B N 1
ATOM 2373 C CA . LYS B 1 84 ? 16.906 -9.602 -7.734 1 59.88 84 LYS B CA 1
ATOM 2374 C C . LYS B 1 84 ? 16.406 -8.977 -6.434 1 59.88 84 LYS B C 1
ATOM 2376 O O . LYS B 1 84 ? 15.992 -9.688 -5.516 1 59.88 84 LYS B O 1
ATOM 2381 N N . LYS B 1 85 ? 16.594 -7.629 -6.418 1 79.19 85 LYS B N 1
ATOM 2382 C CA . LYS B 1 85 ? 16.156 -6.785 -5.312 1 79.19 85 LYS B CA 1
ATOM 2383 C C . LYS B 1 85 ? 14.641 -6.863 -5.133 1 79.19 85 LYS B C 1
ATOM 2385 O O . LYS B 1 85 ? 14.141 -6.91 -4.004 1 79.19 85 LYS B O 1
ATOM 2390 N N . GLN B 1 86 ? 13.984 -7.09 -6.234 1 91.56 86 GLN B N 1
ATOM 2391 C CA . GLN B 1 86 ? 12.531 -7.191 -6.203 1 91.56 86 GLN B CA 1
ATOM 2392 C C . GLN B 1 86 ? 12.023 -8.195 -7.234 1 91.56 86 GLN B C 1
ATOM 2394 O O . GLN B 1 86 ? 12.617 -8.336 -8.305 1 91.56 86 GLN B O 1
ATOM 2399 N N . ILE B 1 87 ? 11.039 -8.953 -6.941 1 95.69 87 ILE B N 1
ATOM 2400 C CA . ILE B 1 87 ? 10.383 -9.844 -7.887 1 95.69 87 ILE B CA 1
ATOM 2401 C C . ILE B 1 87 ? 8.867 -9.703 -7.762 1 95.69 87 ILE B C 1
ATOM 2403 O O . ILE B 1 87 ? 8.352 -9.438 -6.672 1 95.69 87 ILE B O 1
ATOM 2407 N N . LEU B 1 88 ? 8.164 -9.75 -8.891 1 97.44 88 LEU B N 1
ATOM 2408 C CA . LEU B 1 88 ? 6.703 -9.781 -8.883 1 97.44 88 LEU B CA 1
ATOM 2409 C C . LEU B 1 88 ? 6.188 -11.211 -8.812 1 97.44 88 LEU B C 1
ATOM 2411 O O . LEU B 1 88 ? 6.523 -12.039 -9.656 1 97.44 88 LEU B O 1
ATOM 2415 N N . VAL B 1 89 ? 5.363 -11.484 -7.82 1 98.5 89 VAL B N 1
ATOM 2416 C CA . VAL B 1 89 ? 4.883 -12.836 -7.559 1 98.5 89 VAL B CA 1
ATOM 2417 C C . VAL B 1 89 ? 3.414 -12.945 -7.961 1 98.5 89 VAL B C 1
ATOM 2419 O O . VAL B 1 89 ? 2.609 -12.07 -7.645 1 98.5 89 VAL B O 1
ATOM 2422 N N . CYS B 1 90 ? 3.09 -13.93 -8.688 1 98.81 90 CYS B N 1
ATOM 2423 C CA . CYS B 1 90 ? 1.715 -14.367 -8.891 1 98.81 90 CYS B CA 1
ATOM 2424 C C . CYS B 1 90 ? 1.398 -15.594 -8.047 1 98.81 90 CYS B C 1
ATOM 2426 O O . CYS B 1 90 ? 1.969 -16.672 -8.258 1 98.81 90 CYS B O 1
ATOM 2428 N N . ARG B 1 91 ? 0.489 -15.438 -7.105 1 98.88 91 ARG B N 1
ATOM 2429 C CA . ARG B 1 91 ? 0.087 -16.484 -6.18 1 98.88 91 ARG B CA 1
ATOM 2430 C C . ARG B 1 91 ? -1.295 -17.031 -6.531 1 98.88 91 ARG B C 1
ATOM 2432 O O . ARG B 1 91 ? -2.25 -16.266 -6.676 1 98.88 91 ARG B O 1
ATOM 2439 N N . PHE B 1 92 ? -1.36 -18.375 -6.738 1 98.81 92 PHE B N 1
ATOM 2440 C CA . PHE B 1 92 ? -2.633 -19 -7.074 1 98.81 92 PHE B CA 1
ATOM 2441 C C . PHE B 1 92 ? -2.723 -20.391 -6.477 1 98.81 92 PHE B C 1
ATOM 2443 O O . PHE B 1 92 ? -1.702 -21 -6.133 1 98.81 92 PHE B O 1
ATOM 2450 N N . SER B 1 93 ? -3.906 -20.844 -6.316 1 98.19 93 SER B N 1
ATOM 2451 C CA . SER B 1 93 ? -4.16 -22.094 -5.613 1 98.19 93 SER B CA 1
ATOM 2452 C C . SER B 1 93 ? -5.086 -23 -6.418 1 98.19 93 SER B C 1
ATOM 2454 O O . SER B 1 93 ? -5.84 -22.531 -7.27 1 98.19 93 SER B O 1
ATOM 2456 N N . GLN B 1 94 ? -5 -24.266 -6.121 1 97.75 94 GLN B N 1
ATOM 2457 C CA . GLN B 1 94 ? -5.871 -25.266 -6.746 1 97.75 94 GLN B CA 1
ATOM 2458 C C . GLN B 1 94 ? -7.332 -25.016 -6.391 1 97.75 94 GLN B C 1
ATOM 2460 O O . GLN B 1 94 ? -8.234 -25.5 -7.074 1 97.75 94 GLN B O 1
ATOM 2465 N N . PHE B 1 95 ? -7.656 -24.219 -5.391 1 97.25 95 PHE B N 1
ATOM 2466 C CA . PHE B 1 95 ? -9.023 -23.969 -4.949 1 97.25 95 PHE B CA 1
ATOM 2467 C C . PHE B 1 95 ? -9.57 -22.672 -5.559 1 97.25 95 PHE B C 1
ATOM 2469 O O . PHE B 1 95 ? -10.742 -22.359 -5.391 1 97.25 95 PHE B O 1
ATOM 2476 N N . HIS B 1 96 ? -8.727 -21.969 -6.207 1 97.94 96 HIS B N 1
ATOM 2477 C CA . HIS B 1 96 ? -9.188 -20.734 -6.852 1 97.94 96 HIS B CA 1
ATOM 2478 C C . HIS B 1 96 ? -9.93 -21.047 -8.148 1 97.94 96 HIS B C 1
ATOM 2480 O O . HIS B 1 96 ? -9.633 -22.031 -8.828 1 97.94 96 HIS B O 1
ATOM 2486 N N . CYS B 1 97 ? -10.898 -20.156 -8.43 1 97.06 97 CYS B N 1
ATOM 2487 C CA . CYS B 1 97 ? -11.625 -20.281 -9.688 1 97.06 97 CYS B CA 1
ATOM 2488 C C . CYS B 1 97 ? -10.664 -20.328 -10.867 1 97.06 97 CYS B C 1
ATOM 2490 O O . CYS B 1 97 ? -9.773 -19.484 -10.992 1 97.06 97 CYS B O 1
ATOM 2492 N N . GLU B 1 98 ? -10.906 -21.266 -11.727 1 97 98 GLU B N 1
ATOM 2493 C CA . GLU B 1 98 ? -9.977 -21.516 -12.828 1 97 98 GLU B CA 1
ATOM 2494 C C . GLU B 1 98 ? -9.891 -20.328 -13.773 1 97 98 GLU B C 1
ATOM 2496 O O . GLU B 1 98 ? -8.805 -19.969 -14.234 1 97 98 GLU B O 1
ATOM 2501 N N . SER B 1 99 ? -11.039 -19.734 -14.07 1 97.81 99 SER B N 1
ATOM 2502 C CA . SER B 1 99 ? -11.031 -18.594 -14.977 1 97.81 99 SER B CA 1
ATOM 2503 C C . SER B 1 99 ? -10.273 -17.406 -14.375 1 97.81 99 SER B C 1
ATOM 2505 O O . SER B 1 99 ? -9.641 -16.641 -15.102 1 97.81 99 SER B O 1
ATOM 2507 N N . CYS B 1 100 ? -10.32 -17.266 -13.039 1 98.31 100 CYS B N 1
ATOM 2508 C CA . CYS B 1 100 ? -9.602 -16.203 -12.352 1 98.31 100 CYS B CA 1
ATOM 2509 C C . CYS B 1 100 ? -8.094 -16.453 -12.391 1 98.31 100 CYS B C 1
ATOM 2511 O O . CYS B 1 100 ? -7.32 -15.523 -12.633 1 98.31 100 CYS B O 1
ATOM 2513 N N . VAL B 1 101 ? -7.719 -17.719 -12.188 1 98.69 101 VAL B N 1
ATOM 2514 C CA . VAL B 1 101 ? -6.309 -18.078 -12.25 1 98.69 101 VAL B CA 1
ATOM 2515 C C . VAL B 1 101 ? -5.777 -17.828 -13.664 1 98.69 101 VAL B C 1
ATOM 2517 O O . VAL B 1 101 ? -4.75 -17.172 -13.836 1 98.69 101 VAL B O 1
ATOM 2520 N N . ASN B 1 102 ? -6.516 -18.297 -14.617 1 98.5 102 ASN B N 1
ATOM 2521 C CA . ASN B 1 102 ? -6.102 -18.109 -16.016 1 98.5 102 ASN B CA 1
ATOM 2522 C C . ASN B 1 102 ? -5.98 -16.641 -16.375 1 98.5 102 ASN B C 1
ATOM 2524 O O . ASN B 1 102 ? -4.996 -16.234 -16.984 1 98.5 102 ASN B O 1
ATOM 2528 N N . PHE B 1 103 ? -6.949 -15.891 -16.062 1 98.56 103 PHE B N 1
ATOM 2529 C CA . PH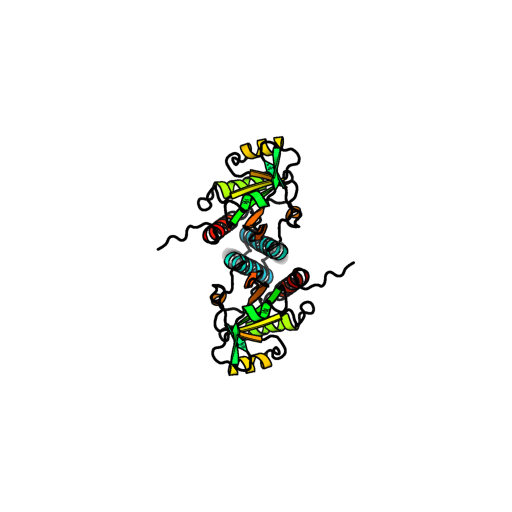E B 1 103 ? -6.906 -14.461 -16.328 1 98.56 103 PHE B CA 1
ATOM 2530 C C . PHE B 1 103 ? -5.652 -13.836 -15.719 1 98.56 103 PHE B C 1
ATOM 2532 O O . PHE B 1 103 ? -4.93 -13.102 -16.406 1 98.56 103 PHE B O 1
ATOM 2539 N N . SER B 1 104 ? -5.391 -14.109 -14.438 1 98.69 104 SER B N 1
ATOM 2540 C CA . SER B 1 104 ? -4.258 -13.531 -13.727 1 98.69 104 SER B CA 1
ATOM 2541 C C . SER B 1 104 ? -2.941 -13.867 -14.422 1 98.69 104 SER B C 1
ATOM 2543 O O . SER B 1 104 ? -2.119 -12.984 -14.664 1 98.69 104 SER B O 1
ATOM 2545 N N . ILE B 1 105 ? -2.785 -15.102 -14.742 1 98.69 105 ILE B N 1
ATOM 2546 C CA . ILE B 1 105 ? -1.539 -15.57 -15.344 1 98.69 105 ILE B CA 1
ATOM 2547 C C . ILE B 1 105 ? -1.386 -14.969 -16.75 1 98.69 105 ILE B C 1
ATOM 2549 O O . ILE B 1 105 ? -0.316 -14.461 -17.094 1 98.69 105 ILE B O 1
ATOM 2553 N N . GLN B 1 106 ? -2.469 -14.93 -17.5 1 98.12 106 GLN B N 1
ATOM 2554 C CA . GLN B 1 106 ? -2.393 -14.391 -18.844 1 98.12 106 GLN B CA 1
ATOM 2555 C C . GLN B 1 106 ? -2.104 -12.898 -18.828 1 98.12 106 GLN B C 1
ATOM 2557 O O . GLN B 1 106 ? -1.418 -12.383 -19.719 1 98.12 106 GLN B O 1
ATOM 2562 N N . MET B 1 107 ? -2.604 -12.203 -17.859 1 97.94 107 MET B N 1
ATOM 2563 C CA . MET B 1 107 ? -2.285 -10.789 -17.719 1 97.94 107 MET B CA 1
ATOM 2564 C C . MET B 1 107 ? -0.779 -10.578 -17.609 1 97.94 107 MET B C 1
ATOM 2566 O O . MET B 1 107 ? -0.239 -9.625 -18.172 1 97.94 107 MET B O 1
ATOM 2570 N N . LEU B 1 108 ? -0.129 -11.438 -16.906 1 98.19 108 LEU B N 1
ATOM 2571 C CA . LEU B 1 108 ? 1.313 -11.328 -16.719 1 98.19 108 LEU B CA 1
ATOM 2572 C C . LEU B 1 108 ? 2.064 -11.75 -17.969 1 98.19 108 LEU B C 1
ATOM 2574 O O . LEU B 1 108 ? 3.039 -11.102 -18.359 1 98.19 108 LEU B O 1
ATOM 2578 N N . LEU B 1 109 ? 1.605 -12.789 -18.578 1 97.06 109 LEU B N 1
ATOM 2579 C CA . LEU B 1 109 ? 2.289 -13.32 -19.766 1 97.06 109 LEU B CA 1
ATOM 2580 C C . LEU B 1 109 ? 2.189 -12.352 -20.938 1 97.06 109 LEU B C 1
ATOM 2582 O O . LEU B 1 109 ? 3.104 -12.266 -21.75 1 97.06 109 LEU B O 1
ATOM 2586 N N . HIS B 1 110 ? 1.136 -11.625 -20.938 1 93 110 HIS B N 1
ATOM 2587 C CA . HIS B 1 110 ? 0.924 -10.727 -22.062 1 93 110 HIS B CA 1
ATOM 2588 C C . HIS B 1 110 ? 1.357 -9.305 -21.734 1 93 110 HIS B C 1
ATOM 2590 O O . HIS B 1 110 ? 1.229 -8.398 -22.562 1 93 110 HIS B O 1
ATOM 2596 N N . SER B 1 111 ? 1.805 -9.242 -20.531 1 86.94 111 SER B N 1
ATOM 2597 C CA . SER B 1 111 ? 2.33 -7.926 -20.172 1 86.94 111 SER B CA 1
ATOM 2598 C C . SER B 1 111 ? 3.643 -7.641 -20.906 1 86.94 111 SER B C 1
ATOM 2600 O O . SER B 1 111 ? 4.562 -8.461 -20.875 1 86.94 111 SER B O 1
ATOM 2602 N N . SER B 1 112 ? 3.752 -6.617 -21.641 1 83.19 112 SER B N 1
ATOM 2603 C CA . SER B 1 112 ? 4.969 -6.27 -22.375 1 83.19 112 SER B CA 1
ATOM 2604 C C . SER B 1 112 ? 5.957 -5.531 -21.484 1 83.19 112 SER B C 1
ATOM 2606 O O . SER B 1 112 ? 7.105 -5.309 -21.859 1 83.19 112 SER B O 1
ATOM 2608 N N . PHE B 1 113 ? 5.625 -5.316 -20.344 1 84.69 113 PHE B N 1
ATOM 2609 C CA . PHE B 1 113 ? 6.445 -4.434 -19.516 1 84.69 113 PHE B CA 1
ATOM 2610 C C . PHE B 1 113 ? 7.238 -5.227 -18.484 1 84.69 113 PHE B C 1
ATOM 2612 O O . PHE B 1 113 ? 8.344 -4.836 -18.109 1 84.69 113 PHE B O 1
ATOM 2619 N N . ILE B 1 114 ? 6.711 -6.34 -18.078 1 92.94 114 ILE B N 1
ATOM 2620 C CA . ILE B 1 114 ? 7.434 -7.078 -17.047 1 92.94 114 ILE B CA 1
ATOM 2621 C C . ILE B 1 114 ? 8.172 -8.25 -17.672 1 92.94 114 ILE B C 1
ATOM 2623 O O . ILE B 1 114 ? 7.555 -9.148 -18.266 1 92.94 114 ILE B O 1
ATOM 2627 N N . GLU B 1 115 ? 9.398 -8.25 -17.516 1 93 115 GLU B N 1
ATOM 2628 C CA . GLU B 1 115 ? 10.234 -9.297 -18.094 1 93 115 GLU B CA 1
ATOM 2629 C C . GLU B 1 115 ? 10.086 -10.602 -17.312 1 93 115 GLU B C 1
ATOM 2631 O O . GLU B 1 115 ? 9.852 -10.594 -16.109 1 93 115 GLU B O 1
ATOM 2636 N N . LYS B 1 116 ? 10.367 -11.641 -18.016 1 94.31 116 LYS B N 1
ATOM 2637 C CA . LYS B 1 116 ? 10.219 -12.992 -17.5 1 94.31 116 LYS B CA 1
ATOM 2638 C C . LYS B 1 116 ? 11.039 -13.18 -16.219 1 94.31 116 LYS B C 1
ATOM 2640 O O . LYS B 1 116 ? 10.594 -13.852 -15.289 1 94.31 116 LYS B O 1
ATOM 2645 N N . GLU B 1 117 ? 12.18 -12.625 -16.156 1 91.88 117 GLU B N 1
ATOM 2646 C CA . GLU B 1 117 ? 13.109 -12.828 -15.055 1 91.88 117 GLU B CA 1
ATOM 2647 C C . GLU B 1 117 ? 12.609 -12.141 -13.789 1 91.88 117 GLU B C 1
ATOM 2649 O O . GLU B 1 117 ? 13.086 -12.438 -12.688 1 91.88 117 GLU B O 1
ATOM 2654 N N . ASN B 1 118 ? 11.648 -11.234 -13.945 1 94.19 118 ASN B N 1
ATOM 2655 C CA . ASN B 1 118 ? 11.117 -10.484 -12.805 1 94.19 118 ASN B CA 1
ATOM 2656 C C . ASN B 1 118 ? 9.82 -11.102 -12.281 1 94.19 118 ASN B C 1
ATOM 2658 O O . ASN B 1 118 ? 9.172 -10.539 -11.406 1 94.19 118 ASN B O 1
ATOM 2662 N N . LEU B 1 119 ? 9.508 -12.289 -12.82 1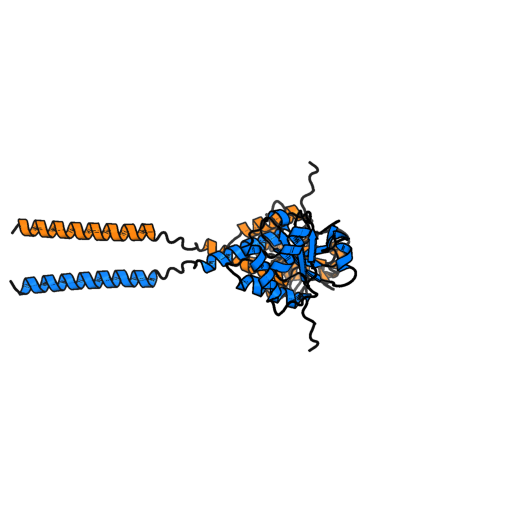 96.56 119 LEU B N 1
ATOM 2663 C CA . LEU B 1 119 ? 8.25 -12.93 -12.453 1 96.56 119 LEU B CA 1
ATOM 2664 C C . LEU B 1 119 ? 8.508 -14.234 -11.711 1 96.56 119 LEU B C 1
ATOM 2666 O O . LEU B 1 119 ? 9.406 -14.992 -12.078 1 96.56 119 LEU B O 1
ATOM 2670 N N . LEU B 1 120 ? 7.762 -14.406 -10.703 1 97.25 120 LEU B N 1
ATOM 2671 C CA . LEU B 1 120 ? 7.691 -15.672 -9.984 1 97.25 120 LEU B CA 1
ATOM 2672 C C . LEU B 1 120 ? 6.246 -16.156 -9.867 1 97.25 120 LEU B C 1
ATOM 2674 O O . LEU B 1 120 ? 5.383 -15.422 -9.383 1 97.25 120 LEU B O 1
ATOM 2678 N N . PHE B 1 121 ? 5.984 -17.359 -10.344 1 98.62 121 PHE B N 1
ATOM 2679 C CA . PHE B 1 121 ? 4.676 -17.984 -10.172 1 98.62 121 PHE B CA 1
ATOM 2680 C C . PHE B 1 121 ? 4.699 -18.969 -9.016 1 98.62 121 PHE B C 1
ATOM 2682 O O . PHE B 1 121 ? 5.48 -19.938 -9.031 1 98.62 121 PHE B O 1
ATOM 2689 N N . LEU B 1 122 ? 3.867 -18.734 -8.047 1 98.56 122 LEU B N 1
ATOM 2690 C CA . LEU B 1 122 ? 3.818 -19.562 -6.84 1 98.56 122 LEU B CA 1
ATOM 2691 C C . LEU B 1 122 ? 2.457 -20.234 -6.699 1 98.56 122 LEU B C 1
ATOM 2693 O O . LEU B 1 122 ? 1.459 -19.562 -6.406 1 98.56 122 LEU B O 1
ATOM 2697 N N . GLY B 1 123 ? 2.463 -21.531 -6.871 1 98.62 123 GLY B N 1
ATOM 2698 C CA . GLY B 1 123 ? 1.231 -22.297 -6.723 1 98.62 123 GLY B CA 1
ATOM 2699 C C . GLY B 1 123 ? 1.048 -22.859 -5.328 1 98.62 123 GLY B C 1
ATOM 2700 O O . GLY B 1 123 ? 2.006 -22.953 -4.559 1 98.62 123 GLY B O 1
ATOM 2701 N N . SER B 1 124 ? -0.172 -23.156 -4.984 1 98.56 124 SER B N 1
ATOM 2702 C CA . SER B 1 124 ? -0.534 -23.938 -3.805 1 98.56 124 SER B CA 1
ATOM 2703 C C . SER B 1 124 ? -1.313 -25.188 -4.184 1 98.56 124 SER B C 1
ATOM 2705 O O . SER B 1 124 ? -2.543 -25.172 -4.258 1 98.56 124 SER B O 1
ATOM 2707 N N . TYR B 1 125 ? -0.583 -26.219 -4.379 1 98.19 125 TYR B N 1
ATOM 2708 C CA . TYR B 1 125 ? -1.147 -27.5 -4.785 1 98.19 125 TYR B CA 1
ATOM 2709 C C . TYR B 1 125 ? -0.671 -28.625 -3.869 1 98.19 125 TYR B C 1
ATOM 2711 O O . TYR B 1 125 ? 0.522 -28.734 -3.58 1 98.19 125 TYR B O 1
ATOM 2719 N N . GLU B 1 126 ? -1.551 -29.438 -3.467 1 97.31 126 GLU B N 1
ATOM 2720 C CA . GLU B 1 126 ? -1.191 -30.578 -2.631 1 97.31 126 GLU B CA 1
ATOM 2721 C C . GLU B 1 126 ? -0.354 -31.594 -3.41 1 97.31 126 GLU B C 1
ATOM 2723 O O . GLU B 1 126 ? 0.56 -32.219 -2.855 1 97.31 126 GLU B O 1
ATOM 2728 N N . ASN B 1 127 ? -0.699 -31.781 -4.629 1 96.88 127 ASN B N 1
ATOM 2729 C CA . ASN B 1 127 ? -0.042 -32.75 -5.512 1 96.88 127 ASN B CA 1
ATOM 2730 C C . ASN B 1 127 ? 0.848 -32.031 -6.535 1 96.88 127 ASN B C 1
ATOM 2732 O O . ASN B 1 127 ? 0.354 -31.312 -7.406 1 96.88 127 ASN B O 1
ATOM 2736 N N . ASN B 1 128 ? 2.096 -32.312 -6.445 1 96.88 128 ASN B N 1
ATOM 2737 C CA . ASN B 1 128 ? 3.064 -31.641 -7.312 1 96.88 128 ASN B CA 1
ATOM 2738 C C . ASN B 1 128 ? 2.889 -32.031 -8.773 1 96.88 128 ASN B C 1
ATOM 2740 O O . ASN B 1 128 ? 3.178 -31.266 -9.68 1 96.88 128 ASN B O 1
ATOM 2744 N N . ARG B 1 129 ? 2.469 -33.25 -8.992 1 96.94 129 ARG B N 1
ATOM 2745 C CA . ARG B 1 129 ? 2.211 -33.688 -10.359 1 96.94 129 ARG B CA 1
ATOM 2746 C C . ARG B 1 129 ? 1.108 -32.844 -11.008 1 96.94 129 ARG B C 1
ATOM 2748 O O . ARG B 1 129 ? 1.214 -32.469 -12.172 1 96.94 129 ARG B O 1
ATOM 2755 N N . ILE B 1 130 ? 0.074 -32.625 -10.234 1 97.56 130 ILE B N 1
ATOM 2756 C CA . ILE B 1 130 ? -1.019 -31.797 -10.719 1 97.56 130 ILE B CA 1
ATOM 2757 C C . ILE B 1 130 ? -0.5 -30.391 -11.008 1 97.56 130 ILE B C 1
ATOM 2759 O O . ILE B 1 130 ? -0.799 -29.812 -12.062 1 97.56 130 ILE B O 1
ATOM 2763 N N . PHE B 1 131 ? 0.288 -29.891 -10.086 1 98.06 131 PHE B N 1
ATOM 2764 C CA . PHE B 1 131 ? 0.857 -28.562 -10.281 1 98.06 131 PHE B CA 1
ATOM 2765 C C . PHE B 1 131 ? 1.66 -28.5 -11.578 1 98.06 131 PHE B C 1
ATOM 2767 O O . PHE B 1 131 ? 1.525 -27.547 -12.359 1 98.06 131 PHE B O 1
ATOM 2774 N N . ASN B 1 132 ? 2.498 -29.469 -11.836 1 97.94 132 ASN B N 1
ATOM 2775 C CA . ASN B 1 132 ? 3.326 -29.516 -13.039 1 97.94 132 ASN B CA 1
ATOM 2776 C C . ASN B 1 132 ? 2.475 -29.531 -14.305 1 97.94 132 ASN B C 1
ATOM 2778 O O . ASN B 1 132 ? 2.836 -28.922 -15.312 1 97.94 132 ASN B O 1
ATOM 2782 N N . ARG B 1 133 ? 1.408 -30.25 -14.25 1 97.88 133 ARG B N 1
ATOM 2783 C CA . ARG B 1 133 ? 0.493 -30.281 -15.383 1 97.88 133 ARG B CA 1
ATOM 2784 C C . ARG B 1 133 ? -0.137 -28.906 -15.617 1 97.88 133 ARG B C 1
ATOM 2786 O O . ARG B 1 133 ? -0.216 -28.438 -16.75 1 97.88 133 ARG B O 1
ATOM 2793 N N . GLU B 1 134 ? -0.661 -28.312 -14.57 1 97.88 134 GLU B N 1
ATOM 2794 C CA . GLU B 1 134 ? -1.308 -27 -14.664 1 97.88 134 GLU B CA 1
ATOM 2795 C C . GLU B 1 134 ? -0.347 -25.953 -15.219 1 97.88 134 GLU B C 1
ATOM 2797 O O . GLU B 1 134 ? -0.751 -25.078 -15.984 1 97.88 134 GLU B O 1
ATOM 2802 N N . LYS B 1 135 ? 0.916 -25.984 -14.812 1 97.88 135 LYS B N 1
ATOM 2803 C CA . LYS B 1 135 ? 1.918 -25.062 -15.328 1 97.88 135 LYS B CA 1
ATOM 2804 C C . LYS B 1 135 ? 1.94 -25.062 -16.859 1 97.88 135 LYS B C 1
ATOM 2806 O O . LYS B 1 135 ? 2.004 -24 -17.484 1 97.88 135 LYS B O 1
ATOM 2811 N N . LYS B 1 136 ? 1.963 -26.234 -17.344 1 97.69 136 LYS B N 1
ATOM 2812 C CA . LYS B 1 136 ? 1.979 -26.375 -18.797 1 97.69 136 LYS B CA 1
ATOM 2813 C C . LYS B 1 136 ? 0.705 -25.812 -19.422 1 97.69 136 LYS B C 1
ATOM 2815 O O . LYS B 1 136 ? 0.758 -25.141 -20.438 1 97.69 136 LYS B O 1
ATOM 2820 N N . LEU B 1 137 ? -0.403 -26.125 -18.781 1 97.62 137 LEU B N 1
ATOM 2821 C CA . LEU B 1 137 ? -1.69 -25.656 -19.266 1 97.62 137 LEU B CA 1
ATOM 2822 C C . LEU B 1 137 ? -1.736 -24.125 -19.297 1 97.62 137 LEU B C 1
ATOM 2824 O O . LEU B 1 137 ? -2.266 -23.531 -20.234 1 97.62 137 LEU B O 1
ATOM 2828 N N . TYR B 1 138 ? -1.191 -23.531 -18.297 1 98 138 TYR B N 1
ATOM 2829 C CA . TYR B 1 138 ? -1.22 -22.078 -18.188 1 98 138 TYR B CA 1
ATOM 2830 C C . TYR B 1 138 ? -0.1 -21.438 -19.016 1 98 138 TYR B C 1
ATOM 2832 O O . TYR B 1 138 ? -0.061 -20.219 -19.188 1 98 138 TYR B O 1
ATOM 2840 N N . GLY B 1 139 ? 0.853 -22.203 -19.484 1 97.5 139 GLY B N 1
ATOM 2841 C CA . GLY B 1 139 ? 1.947 -21.703 -20.297 1 97.5 139 GLY B CA 1
ATOM 2842 C C . GLY B 1 139 ? 3.072 -21.094 -19.484 1 97.5 139 GLY B C 1
ATOM 2843 O O . GLY B 1 139 ? 3.766 -20.188 -19.953 1 97.5 139 GLY B O 1
ATOM 2844 N N . ILE B 1 140 ? 3.277 -21.594 -18.219 1 98.19 140 ILE B N 1
ATOM 2845 C CA . ILE B 1 140 ? 4.273 -20.953 -17.359 1 98.19 140 ILE B CA 1
ATOM 2846 C C . ILE B 1 140 ? 5.363 -21.953 -17 1 98.19 140 ILE B C 1
ATOM 2848 O O . ILE B 1 140 ? 6.113 -21.75 -16.031 1 98.19 140 ILE B O 1
ATOM 2852 N N . ASP B 1 141 ? 5.484 -23.031 -17.734 1 95.38 141 ASP B N 1
ATOM 2853 C CA . ASP B 1 141 ? 6.422 -24.094 -17.406 1 95.38 141 ASP B CA 1
ATOM 2854 C C . ASP B 1 141 ? 7.863 -23.656 -17.672 1 95.38 141 ASP B C 1
ATOM 2856 O O . ASP B 1 141 ? 8.805 -24.266 -17.141 1 95.38 141 ASP B O 1
ATOM 2860 N N . THR B 1 142 ? 8.086 -22.562 -18.391 1 95.25 142 THR B N 1
ATOM 2861 C CA . THR B 1 142 ? 9.43 -22.062 -18.656 1 95.25 142 THR B CA 1
ATOM 2862 C C . THR B 1 142 ? 9.773 -20.906 -17.734 1 95.25 142 THR B C 1
ATOM 2864 O O . THR B 1 142 ? 10.867 -20.344 -17.812 1 95.25 142 THR B O 1
ATOM 2867 N N . PHE B 1 143 ? 8.852 -20.484 -16.938 1 96.25 143 PHE B N 1
ATOM 2868 C CA . PHE B 1 143 ? 9.055 -19.422 -15.969 1 96.25 143 PHE B CA 1
ATOM 2869 C C . PHE B 1 143 ? 9.539 -20 -14.641 1 96.25 143 PHE B C 1
ATOM 2871 O O . PHE B 1 143 ? 9.547 -21.219 -14.445 1 96.25 143 PHE B O 1
ATOM 2878 N N . LYS B 1 144 ? 10.039 -19.062 -13.773 1 95.62 144 LYS B N 1
ATOM 2879 C CA . LYS B 1 144 ? 10.266 -19.453 -12.391 1 95.62 144 LYS B CA 1
ATOM 2880 C C . LYS B 1 144 ? 8.953 -19.828 -11.703 1 95.62 144 LYS B C 1
ATOM 2882 O O . LYS B 1 144 ? 8.109 -18.953 -11.461 1 95.62 144 LYS B O 1
ATOM 2887 N N . THR B 1 145 ? 8.797 -21.109 -11.453 1 98 145 THR B N 1
ATOM 2888 C CA . THR B 1 145 ? 7.578 -21.625 -10.844 1 98 145 THR B CA 1
ATOM 2889 C C . THR B 1 145 ? 7.902 -22.547 -9.672 1 98 145 THR B C 1
ATOM 2891 O O . THR B 1 145 ? 8.805 -23.375 -9.758 1 98 145 THR B O 1
ATOM 2894 N N . TYR B 1 146 ? 7.215 -22.344 -8.594 1 98.12 146 TYR B N 1
ATOM 2895 C CA . TYR B 1 146 ? 7.363 -23.188 -7.422 1 98.12 146 TYR B CA 1
ATOM 2896 C C . TYR B 1 146 ? 6.012 -23.469 -6.77 1 98.12 146 TYR B C 1
ATOM 2898 O O . TYR B 1 146 ? 5.059 -22.703 -6.969 1 98.12 146 TYR B O 1
ATOM 2906 N N . ASN B 1 147 ? 6 -24.531 -6.074 1 98.44 147 ASN B N 1
ATOM 2907 C CA . ASN B 1 147 ? 4.84 -24.922 -5.281 1 98.44 147 ASN B CA 1
ATOM 2908 C C . ASN B 1 147 ? 5.086 -24.703 -3.789 1 98.44 147 ASN B C 1
ATOM 2910 O O . ASN B 1 147 ? 6.117 -25.125 -3.26 1 98.44 147 ASN B O 1
ATOM 2914 N N . ALA B 1 148 ? 4.234 -23.969 -3.156 1 98.06 148 ALA B N 1
ATOM 2915 C CA . ALA B 1 148 ? 4.23 -23.781 -1.71 1 98.06 148 ALA B CA 1
ATOM 2916 C C . ALA B 1 148 ? 2.814 -23.859 -1.148 1 98.06 148 ALA B C 1
ATOM 2918 O O . ALA B 1 148 ? 1.948 -23.062 -1.498 1 98.06 148 ALA B O 1
ATOM 2919 N N . LEU B 1 149 ? 2.605 -24.703 -0.241 1 96.56 149 LEU B N 1
ATOM 2920 C CA . LEU B 1 149 ? 1.253 -24.969 0.236 1 96.56 149 LEU B CA 1
ATOM 2921 C C . LEU B 1 149 ? 0.681 -23.75 0.953 1 96.56 149 LEU B C 1
ATOM 2923 O O . LEU B 1 149 ? -0.517 -23.469 0.855 1 96.56 149 LEU B O 1
ATOM 2927 N N . SER B 1 150 ? 1.491 -23.062 1.671 1 96.69 150 SER B N 1
ATOM 2928 C CA . SER B 1 150 ? 1.038 -21.875 2.383 1 96.69 150 SER B CA 1
ATOM 2929 C C . SER B 1 150 ? 2.164 -20.859 2.531 1 96.69 150 SER B C 1
ATOM 2931 O O . SER B 1 150 ? 3.324 -21.234 2.715 1 96.69 150 SER B O 1
ATOM 2933 N N . LEU B 1 151 ? 1.795 -19.641 2.506 1 97.38 151 LEU B N 1
ATOM 2934 C CA . LEU B 1 151 ? 2.752 -18.562 2.77 1 97.38 151 LEU B CA 1
ATOM 2935 C C . LEU B 1 151 ? 2.627 -18.062 4.203 1 97.38 151 LEU B C 1
ATOM 2937 O O . LEU B 1 151 ? 3.369 -17.172 4.621 1 97.38 151 LEU B O 1
ATOM 2941 N N . ASN B 1 152 ? 1.692 -18.531 4.934 1 94.94 152 ASN B N 1
ATOM 2942 C CA . ASN B 1 152 ? 1.481 -18.234 6.344 1 94.94 152 ASN B CA 1
ATOM 2943 C C . ASN B 1 152 ? 1.174 -16.75 6.566 1 94.94 152 ASN B C 1
ATOM 2945 O O . ASN B 1 152 ? 1.732 -16.125 7.469 1 94.94 152 ASN B O 1
ATOM 2949 N N . ILE B 1 153 ? 0.418 -16.203 5.676 1 95.06 153 ILE B N 1
ATOM 2950 C CA . ILE B 1 153 ? -0.047 -14.82 5.809 1 95.06 153 ILE B CA 1
ATOM 2951 C C . ILE B 1 153 ? -1.554 -14.758 5.57 1 95.06 153 ILE B C 1
ATOM 2953 O O . ILE B 1 153 ? -2.119 -15.633 4.902 1 95.06 153 ILE B O 1
ATOM 2957 N N . PRO B 1 154 ? -2.215 -13.68 6.082 1 95.31 154 PRO B N 1
ATOM 2958 C CA . PRO B 1 154 ? -3.674 -13.586 5.984 1 95.31 154 PRO B CA 1
ATOM 2959 C C . PRO B 1 154 ? -4.168 -13.555 4.539 1 95.31 154 PRO B C 1
ATOM 2961 O O . PRO B 1 154 ? -5.312 -13.93 4.266 1 95.31 154 PRO B O 1
ATOM 2964 N N . LEU B 1 155 ? -3.402 -13.25 3.58 1 96 155 LEU B N 1
ATOM 2965 C CA . LEU B 1 155 ? -3.773 -13.172 2.17 1 96 155 LEU B CA 1
ATOM 2966 C C . LEU B 1 155 ? -4.246 -14.523 1.654 1 96 155 LEU B C 1
ATOM 2968 O O . LEU B 1 155 ? -5.008 -14.594 0.689 1 96 155 LEU B O 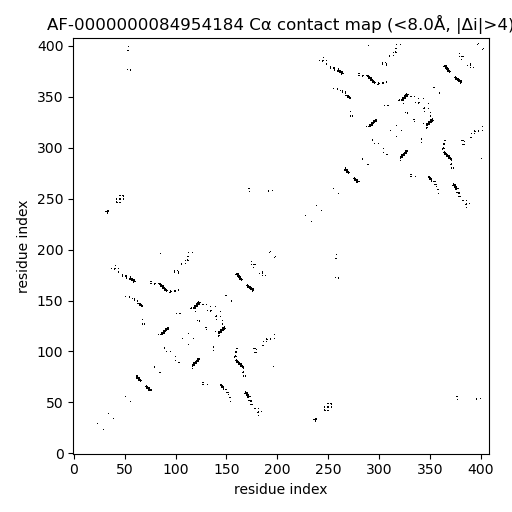1
ATOM 2972 N N . GLU B 1 156 ? -3.775 -15.531 2.301 1 95.31 156 GLU B N 1
ATOM 2973 C CA . GLU B 1 156 ? -4.098 -16.891 1.863 1 95.31 156 GLU B CA 1
ATOM 2974 C C . GLU B 1 156 ? -5.594 -17.172 1.979 1 95.31 156 GLU B C 1
ATOM 2976 O O . GLU B 1 156 ? -6.109 -18.078 1.339 1 95.31 156 GLU B O 1
ATOM 2981 N N . GLU B 1 157 ? -6.266 -16.359 2.678 1 94.56 157 GLU B N 1
ATOM 2982 C CA . GLU B 1 157 ? -7.684 -16.578 2.943 1 94.56 157 GLU B CA 1
ATOM 2983 C C . GLU B 1 157 ? -8.562 -15.82 1.954 1 94.56 157 GLU B C 1
ATOM 2985 O O . GLU B 1 157 ? -9.781 -15.969 1.957 1 94.56 157 GLU B O 1
ATOM 2990 N N . LEU B 1 158 ? -8.031 -15.047 1.062 1 95.12 158 LEU B N 1
ATOM 2991 C CA . LEU B 1 158 ? -8.773 -14.18 0.154 1 95.12 158 LEU B CA 1
ATOM 2992 C C . LEU B 1 158 ? -9.656 -15.008 -0.779 1 95.12 158 LEU B C 1
ATOM 2994 O O . LEU B 1 158 ? -10.711 -14.539 -1.221 1 95.12 158 LEU B O 1
ATOM 2998 N N . GLY B 1 159 ? -9.148 -16.141 -1.204 1 96 159 GLY B N 1
ATOM 2999 C CA . GLY B 1 159 ? -9.922 -17 -2.08 1 96 159 GLY B CA 1
ATOM 3000 C C . GLY B 1 159 ? -9.75 -16.672 -3.551 1 96 159 GLY B C 1
ATOM 3001 O O . GLY B 1 159 ? -10.484 -17.188 -4.398 1 96 159 GLY B O 1
ATOM 3002 N N . PHE B 1 160 ? -8.883 -15.797 -3.881 1 97.94 160 PHE B N 1
ATOM 3003 C CA . PHE B 1 160 ? -8.578 -15.391 -5.246 1 97.94 160 PHE B CA 1
ATOM 3004 C C . PHE B 1 160 ? -7.07 -15.352 -5.473 1 97.94 160 PHE B C 1
ATOM 3006 O O . PHE B 1 160 ? -6.301 -15.156 -4.531 1 97.94 160 PHE B O 1
ATOM 3013 N N . PRO B 1 161 ? -6.648 -15.57 -6.805 1 98.75 161 PRO B N 1
ATOM 3014 C CA . PRO B 1 161 ? -5.242 -15.281 -7.098 1 98.75 161 PRO B CA 1
ATOM 3015 C C . PRO B 1 161 ? -4.871 -13.82 -6.828 1 98.75 161 PRO B C 1
ATOM 3017 O O . PRO B 1 161 ? -5.727 -12.938 -6.93 1 98.75 161 PRO B O 1
ATOM 3020 N N . TYR B 1 162 ? -3.633 -13.609 -6.512 1 98.81 162 TYR B N 1
ATOM 3021 C CA . TYR B 1 162 ? -3.188 -12.242 -6.273 1 98.81 162 TYR B CA 1
ATOM 3022 C C . TYR B 1 162 ? -1.719 -12.07 -6.641 1 98.81 162 TYR B C 1
ATOM 3024 O O . TYR B 1 162 ? -0.985 -13.055 -6.758 1 98.81 162 TYR B O 1
ATOM 3032 N N . PHE B 1 163 ? -1.346 -10.812 -6.918 1 98.81 163 PHE B N 1
ATOM 3033 C CA . PHE B 1 163 ? 0.042 -10.43 -7.148 1 98.81 163 PHE B CA 1
ATOM 3034 C C . PHE B 1 163 ? 0.598 -9.672 -5.949 1 98.81 163 PHE B C 1
ATOM 3036 O O . PHE B 1 163 ? -0.149 -9.016 -5.223 1 98.81 163 PHE B O 1
ATOM 3043 N N . PHE B 1 164 ? 1.851 -9.773 -5.77 1 98.69 164 PHE B N 1
ATOM 3044 C CA . PHE B 1 164 ? 2.549 -8.898 -4.84 1 98.69 164 PHE B CA 1
ATOM 3045 C C . PHE B 1 164 ? 4.02 -8.773 -5.211 1 98.69 164 PHE B C 1
ATOM 3047 O O . PHE B 1 164 ? 4.551 -9.609 -5.949 1 98.69 164 PHE B O 1
ATOM 3054 N N . VAL B 1 165 ? 4.629 -7.719 -4.777 1 97.69 165 VAL B N 1
ATOM 3055 C CA . VAL B 1 165 ? 6.07 -7.539 -4.918 1 97.69 165 VAL B CA 1
ATOM 3056 C C . VAL B 1 165 ? 6.785 -8.078 -3.68 1 97.69 165 VAL B C 1
ATOM 3058 O O . VAL B 1 165 ? 6.355 -7.828 -2.549 1 97.69 165 VAL B O 1
ATOM 3061 N N . LEU B 1 166 ? 7.758 -8.859 -3.934 1 96.56 166 LEU B N 1
ATOM 3062 C CA . LEU B 1 166 ? 8.594 -9.414 -2.877 1 96.56 166 LEU B CA 1
ATOM 3063 C C . LEU B 1 166 ? 10.008 -8.836 -2.943 1 96.56 166 LEU B C 1
ATOM 3065 O O . LEU B 1 166 ? 10.648 -8.875 -3.996 1 96.56 166 LEU B O 1
ATOM 3069 N N . ASN B 1 167 ? 10.406 -8.359 -1.781 1 92.88 167 ASN B N 1
ATOM 3070 C CA . ASN B 1 167 ? 11.75 -7.789 -1.791 1 92.88 167 ASN B CA 1
ATOM 3071 C C . ASN B 1 167 ? 12.773 -8.75 -1.188 1 92.88 167 ASN B C 1
ATOM 3073 O O . ASN B 1 167 ? 12.43 -9.883 -0.831 1 92.88 167 ASN B O 1
ATOM 3077 N N . GLU B 1 168 ? 14.016 -8.305 -1.073 1 89.88 168 GLU B N 1
ATOM 3078 C CA . GLU B 1 168 ? 15.125 -9.148 -0.649 1 89.88 168 GLU B CA 1
ATOM 3079 C C . GLU B 1 168 ? 15 -9.539 0.821 1 89.88 168 GLU B C 1
ATOM 3081 O O . GLU B 1 168 ? 15.602 -10.516 1.266 1 89.88 168 GLU B O 1
ATOM 3086 N N . ASN B 1 169 ? 14.266 -8.758 1.528 1 89 169 ASN B N 1
ATOM 3087 C CA . ASN B 1 169 ? 14.039 -9.07 2.936 1 89 169 ASN B CA 1
ATOM 3088 C C . ASN B 1 169 ? 12.805 -9.945 3.119 1 89 169 ASN B C 1
ATOM 3090 O O . ASN B 1 169 ? 12.328 -10.125 4.242 1 89 169 ASN B O 1
ATOM 3094 N N . LEU B 1 170 ? 12.203 -10.383 2.033 1 94.62 170 LEU B N 1
ATOM 3095 C CA . LEU B 1 170 ? 11.031 -11.242 1.999 1 94.62 170 LEU B CA 1
ATOM 3096 C C . LEU B 1 170 ? 9.797 -10.523 2.537 1 94.62 170 LEU B C 1
ATOM 3098 O O . LEU B 1 170 ? 8.953 -11.125 3.195 1 94.62 170 LEU B O 1
ATOM 3102 N N . THR B 1 171 ? 9.82 -9.266 2.326 1 94.38 171 THR B N 1
ATOM 3103 C CA . THR B 1 171 ? 8.68 -8.438 2.699 1 94.38 171 THR B CA 1
ATOM 3104 C C . THR B 1 171 ? 7.77 -8.203 1.499 1 94.38 171 THR B C 1
ATOM 3106 O O . THR B 1 171 ? 8.242 -7.922 0.397 1 94.38 171 THR B O 1
ATOM 3109 N N . ILE B 1 172 ? 6.473 -8.359 1.741 1 97.38 172 ILE B N 1
ATOM 3110 C CA . ILE B 1 172 ? 5.539 -8.219 0.629 1 97.38 172 ILE B CA 1
ATOM 3111 C C . ILE B 1 172 ? 5.039 -6.777 0.554 1 97.38 172 ILE B C 1
ATOM 3113 O O . ILE B 1 172 ? 4.891 -6.109 1.581 1 97.38 172 ILE B O 1
ATOM 3117 N N . SER B 1 173 ? 4.809 -6.297 -0.617 1 97.56 173 SER B N 1
ATOM 3118 C CA . SER B 1 173 ? 4.223 -4.98 -0.855 1 97.56 173 SER B CA 1
ATOM 3119 C C . SER B 1 173 ? 3.428 -4.957 -2.156 1 97.56 173 SER B C 1
ATOM 3121 O O . SER B 1 173 ? 3.475 -5.91 -2.938 1 97.56 173 SER B O 1
ATOM 3123 N N . HIS B 1 174 ? 2.598 -3.961 -2.344 1 98.56 174 HIS B N 1
ATOM 3124 C CA . HIS B 1 174 ? 1.888 -3.668 -3.584 1 98.56 174 HIS B CA 1
ATOM 3125 C C . HIS B 1 174 ? 1.048 -4.859 -4.031 1 98.56 174 HIS B C 1
ATOM 3127 O O . HIS B 1 174 ? 1.178 -5.324 -5.168 1 98.56 174 HIS B O 1
ATOM 3133 N N . ILE B 1 175 ? 0.178 -5.227 -3.227 1 98.75 175 ILE B N 1
ATOM 3134 C CA . ILE B 1 175 ? -0.689 -6.371 -3.492 1 98.75 175 ILE B CA 1
ATOM 3135 C C . ILE B 1 175 ? -1.828 -5.949 -4.418 1 98.75 175 ILE B C 1
ATOM 3137 O O . ILE B 1 175 ? -2.369 -4.848 -4.285 1 98.75 175 ILE B O 1
ATOM 3141 N N . VAL B 1 176 ? -2.193 -6.848 -5.348 1 98.88 176 VAL B N 1
ATOM 3142 C CA . VAL B 1 176 ? -3.389 -6.613 -6.152 1 98.88 176 VAL B CA 1
ATOM 3143 C C . VAL B 1 176 ? -4.113 -7.934 -6.398 1 98.88 176 VAL B C 1
ATOM 3145 O O . VAL B 1 176 ? -3.479 -8.969 -6.617 1 98.88 176 VAL B O 1
ATOM 3148 N N . ILE B 1 177 ? -5.359 -7.875 -6.262 1 98.75 177 ILE B N 1
ATOM 3149 C CA . ILE B 1 177 ? -6.238 -8.938 -6.738 1 98.75 177 ILE B CA 1
ATOM 3150 C C . ILE B 1 177 ? -6.734 -8.609 -8.141 1 98.75 177 ILE B C 1
ATOM 3152 O O . ILE B 1 177 ? -7.637 -7.781 -8.312 1 98.75 177 ILE B O 1
ATOM 3156 N N . PRO B 1 178 ? -6.133 -9.25 -9.117 1 98.5 178 PRO B N 1
ATOM 3157 C CA . PRO B 1 178 ? -6.613 -8.992 -10.477 1 98.5 178 PRO B CA 1
ATOM 3158 C C . PRO B 1 178 ? -8.086 -9.344 -10.656 1 98.5 178 PRO B C 1
ATOM 3160 O O . PRO B 1 178 ? -8.57 -10.312 -10.078 1 98.5 178 PRO B O 1
ATOM 3163 N N . ASP B 1 179 ? -8.742 -8.5 -11.445 1 97.06 179 ASP B N 1
ATOM 3164 C CA . ASP B 1 179 ? -10.18 -8.695 -11.656 1 97.06 179 ASP B CA 1
ATOM 3165 C C . ASP B 1 179 ? -10.516 -8.672 -13.148 1 97.06 179 ASP B C 1
ATOM 3167 O O . ASP B 1 179 ? -10.32 -7.656 -13.82 1 97.06 179 ASP B O 1
ATOM 3171 N N . LYS B 1 180 ? -11.102 -9.742 -13.594 1 96.31 180 LYS B N 1
ATOM 3172 C CA . LYS B 1 180 ? -11.414 -9.859 -15.016 1 96.31 180 LYS B CA 1
ATOM 3173 C C . LYS B 1 180 ? -12.477 -8.852 -15.43 1 96.31 180 LYS B C 1
ATOM 3175 O O . LYS B 1 180 ? -12.625 -8.547 -16.609 1 96.31 180 LYS B O 1
ATOM 3180 N N . ASN B 1 181 ? -13.242 -8.367 -14.516 1 95.88 181 ASN B N 1
ATOM 3181 C CA . ASN B 1 181 ? -14.266 -7.379 -14.836 1 95.88 181 ASN B CA 1
ATOM 3182 C C . ASN B 1 181 ? -13.664 -6 -15.078 1 95.88 181 ASN B C 1
ATOM 3184 O O . ASN B 1 181 ? -14.312 -5.129 -15.664 1 95.88 181 ASN B O 1
ATOM 3188 N N . THR B 1 182 ? -12.477 -5.809 -14.57 1 97.31 182 THR B N 1
ATOM 3189 C CA . THR B 1 182 ? -11.781 -4.535 -14.75 1 97.31 182 THR B CA 1
ATOM 3190 C C . THR B 1 182 ? -10.336 -4.766 -15.18 1 97.31 182 THR B C 1
ATOM 3192 O O . THR B 1 182 ? -9.406 -4.32 -14.508 1 97.31 182 THR B O 1
ATOM 3195 N N . PRO B 1 183 ? -10.094 -5.383 -16.312 1 97.44 183 PRO B N 1
ATOM 3196 C CA . PRO B 1 183 ? -8.734 -5.77 -16.719 1 97.44 183 PRO B CA 1
ATOM 3197 C C . PRO B 1 183 ? -7.809 -4.57 -16.906 1 97.44 183 PRO B C 1
ATOM 3199 O O . PRO B 1 183 ? -6.605 -4.676 -16.672 1 97.44 183 PRO B O 1
ATOM 3202 N N . ALA B 1 184 ? -8.352 -3.457 -17.25 1 97.44 184 ALA B N 1
ATOM 3203 C CA . ALA B 1 184 ? -7.543 -2.264 -17.484 1 97.44 184 ALA B CA 1
ATOM 3204 C C . ALA B 1 184 ? -6.867 -1.806 -16.188 1 97.44 184 ALA B C 1
ATOM 3206 O O . ALA B 1 184 ? -5.758 -1.269 -16.219 1 97.44 184 ALA B O 1
ATOM 3207 N N . LEU B 1 185 ? -7.527 -2.018 -15.102 1 98.44 185 LEU B N 1
ATOM 3208 C CA . LEU B 1 185 ? -6.965 -1.59 -13.82 1 98.44 185 LEU B CA 1
ATOM 3209 C C . LEU B 1 185 ? -5.801 -2.482 -13.414 1 98.44 185 LEU B C 1
ATOM 3211 O O . LEU B 1 185 ? -4.812 -2.002 -12.852 1 98.44 185 LEU B O 1
ATOM 3215 N N . THR B 1 186 ? -5.914 -3.756 -13.695 1 98.19 186 THR B N 1
ATOM 3216 C CA . THR B 1 186 ? -4.789 -4.652 -13.461 1 98.19 186 THR B CA 1
ATOM 3217 C C . THR B 1 186 ? -3.619 -4.301 -14.375 1 98.19 186 THR B C 1
ATOM 3219 O O . THR B 1 186 ? -2.463 -4.32 -13.953 1 98.19 186 THR B O 1
ATOM 3222 N N . GLN B 1 187 ? -3.924 -3.984 -15.594 1 97.88 187 GLN B N 1
ATOM 3223 C CA . GLN B 1 187 ? -2.881 -3.564 -16.531 1 97.88 187 GLN B CA 1
ATOM 3224 C C . GLN B 1 187 ? -2.156 -2.322 -16.016 1 97.88 187 GLN B C 1
ATOM 3226 O O . GLN B 1 187 ? -0.926 -2.252 -16.062 1 97.88 187 GLN B O 1
ATOM 3231 N N . LYS B 1 188 ? -2.895 -1.401 -15.562 1 97.75 188 LYS B N 1
ATOM 3232 C CA . LYS B 1 188 ? -2.307 -0.183 -15.016 1 97.75 188 LYS B CA 1
ATOM 3233 C C . LYS B 1 188 ? -1.412 -0.494 -13.82 1 97.75 188 LYS B C 1
ATOM 3235 O O . LYS B 1 188 ? -0.332 0.083 -13.68 1 97.75 188 LYS B O 1
ATOM 3240 N N . TYR B 1 189 ? -1.898 -1.337 -12.992 1 98.19 189 TYR B N 1
ATOM 3241 C CA . TYR B 1 189 ? -1.088 -1.812 -11.875 1 98.19 189 TYR B CA 1
ATOM 3242 C C . TYR B 1 189 ? 0.253 -2.346 -12.359 1 98.19 189 TYR B C 1
ATOM 3244 O O . TYR B 1 189 ? 1.305 -1.972 -11.836 1 98.19 189 TYR B O 1
ATOM 3252 N N . LEU B 1 190 ? 0.247 -3.178 -13.305 1 97.88 190 LEU B N 1
ATOM 3253 C CA . LEU B 1 190 ? 1.465 -3.801 -13.812 1 97.88 190 LEU B CA 1
ATOM 3254 C C . LEU B 1 190 ? 2.404 -2.754 -14.406 1 97.88 190 LEU B C 1
ATOM 3256 O O . LEU B 1 190 ? 3.623 -2.846 -14.242 1 97.88 190 LEU B O 1
ATOM 3260 N N . GLU B 1 191 ? 1.87 -1.814 -15.039 1 97.19 191 GLU B N 1
ATOM 3261 C CA . GLU B 1 191 ? 2.67 -0.728 -15.594 1 97.19 191 GLU B CA 1
ATOM 3262 C C . GLU B 1 191 ? 3.389 0.048 -14.5 1 97.19 191 GLU B C 1
ATOM 3264 O O . GLU B 1 191 ? 4.582 0.338 -14.617 1 97.19 191 GLU B O 1
ATOM 3269 N N . ILE B 1 192 ? 2.719 0.343 -13.508 1 97 192 ILE B N 1
ATOM 3270 C CA . ILE B 1 192 ? 3.285 1.107 -12.398 1 97 192 ILE B CA 1
ATOM 3271 C C . ILE B 1 192 ? 4.371 0.288 -11.711 1 97 192 ILE B C 1
ATOM 3273 O O . ILE B 1 192 ? 5.461 0.798 -11.43 1 97 192 ILE B O 1
ATOM 3277 N N . ILE B 1 193 ? 4.09 -0.965 -11.461 1 97 193 ILE B N 1
ATOM 3278 C CA . ILE B 1 193 ? 5.059 -1.841 -10.805 1 97 193 ILE B CA 1
ATOM 3279 C C . ILE B 1 193 ? 6.316 -1.95 -11.664 1 97 193 ILE B C 1
ATOM 3281 O O . ILE B 1 193 ? 7.434 -1.915 -11.141 1 97 193 ILE B O 1
ATOM 3285 N N . ASN B 1 194 ? 6.137 -2.068 -12.938 1 96.56 194 ASN B N 1
ATOM 3286 C CA . ASN B 1 194 ? 7.289 -2.139 -13.828 1 96.56 194 ASN B CA 1
ATOM 3287 C C . ASN B 1 194 ? 8.141 -0.876 -13.75 1 96.56 194 ASN B C 1
ATOM 3289 O O . ASN B 1 194 ? 9.367 -0.957 -13.656 1 96.56 194 ASN B O 1
ATOM 3293 N N . GLU B 1 195 ? 7.543 0.221 -13.805 1 95.25 195 GLU B N 1
ATOM 3294 C CA . GLU B 1 195 ? 8.242 1.5 -13.742 1 95.25 195 GLU B CA 1
ATOM 3295 C C . GLU B 1 195 ? 8.992 1.658 -12.422 1 95.25 195 GLU B C 1
ATOM 3297 O O . GLU B 1 195 ? 10.117 2.166 -12.398 1 95.25 195 GLU B O 1
ATOM 3302 N N . ARG B 1 196 ? 8.43 1.178 -11.43 1 94.69 196 ARG B N 1
ATOM 3303 C CA . ARG B 1 196 ? 8.992 1.388 -10.094 1 94.69 196 ARG B CA 1
ATOM 3304 C C . ARG B 1 196 ? 10.18 0.466 -9.852 1 94.69 196 ARG B C 1
ATOM 3306 O O . ARG B 1 196 ? 11.141 0.852 -9.188 1 94.69 196 ARG B O 1
ATOM 3313 N N . TYR B 1 197 ? 10.062 -0.717 -10.445 1 93.94 197 TYR B N 1
ATOM 3314 C CA . TYR B 1 197 ? 11.008 -1.693 -9.914 1 93.94 197 TYR B CA 1
ATOM 3315 C C . TYR B 1 197 ? 11.82 -2.332 -11.031 1 93.94 197 TYR B C 1
ATOM 3317 O O . TYR B 1 197 ? 12.891 -2.895 -10.789 1 93.94 197 TYR B O 1
ATOM 3325 N N . PHE B 1 198 ? 11.305 -2.252 -12.234 1 93 198 PHE B N 1
ATOM 3326 C CA . PHE B 1 198 ? 11.938 -3.154 -13.195 1 93 198 PHE B CA 1
ATOM 3327 C C . PHE B 1 198 ? 12.422 -2.389 -14.414 1 93 198 PHE B C 1
ATOM 3329 O O . PHE B 1 198 ? 13.148 -2.939 -15.25 1 93 198 PHE B O 1
ATOM 3336 N N . GLU B 1 199 ? 11.859 -1.229 -14.539 1 86.06 199 GLU B N 1
ATOM 3337 C CA . GLU B 1 199 ? 12.344 -0.454 -15.68 1 86.06 199 GLU B CA 1
ATOM 3338 C C . GLU B 1 199 ? 13.781 0.01 -15.461 1 86.06 199 GLU B C 1
ATOM 3340 O O . GLU B 1 199 ? 14.148 0.409 -14.359 1 86.06 199 GLU B O 1
ATOM 3345 N N . LYS B 1 200 ? 14.594 -0.486 -16.391 1 66.94 200 LYS B N 1
ATOM 3346 C CA . LYS B 1 200 ? 15.984 -0.028 -16.375 1 66.94 200 LYS B CA 1
ATOM 3347 C C . LYS B 1 200 ? 16.062 1.488 -16.531 1 66.94 200 LYS B C 1
ATOM 3349 O O . LYS B 1 200 ? 15.273 2.086 -17.25 1 66.94 200 LYS B O 1
ATOM 3354 N N . ALA B 1 201 ? 16.5 2.275 -15.375 1 52.28 201 ALA B N 1
ATOM 3355 C CA . ALA B 1 201 ? 16.766 3.707 -15.492 1 52.28 201 ALA B CA 1
ATOM 3356 C C . ALA B 1 201 ? 17.344 4.043 -16.875 1 52.28 201 ALA B C 1
ATOM 3358 O O . ALA B 1 201 ? 18.375 3.498 -17.266 1 52.28 201 ALA B O 1
ATOM 3359 N N . THR B 1 202 ? 16.625 4.07 -17.828 1 42.72 202 THR B N 1
ATOM 3360 C CA . THR B 1 202 ? 17.281 4.594 -19.016 1 42.72 202 THR B CA 1
ATOM 3361 C C . THR B 1 202 ? 17.984 5.918 -18.703 1 42.72 202 THR B C 1
ATOM 3363 O O . THR B 1 202 ? 17.375 6.824 -18.125 1 42.72 202 THR B O 1
ATOM 3366 N N . ASN B 1 203 ? 19.281 5.918 -18.312 1 39.19 203 ASN B N 1
ATOM 3367 C CA . ASN B 1 203 ? 20.109 7.113 -18.406 1 39.19 203 ASN B CA 1
ATOM 3368 C C . ASN B 1 203 ? 19.672 8.016 -19.547 1 39.19 203 ASN B C 1
ATOM 3370 O O . ASN B 1 203 ? 19.797 7.652 -20.719 1 39.19 203 ASN B O 1
ATOM 3374 N N . LYS B 1 204 ? 18.688 8.68 -19.516 1 26.83 204 LYS B N 1
ATOM 3375 C CA . LYS B 1 204 ? 18.688 9.875 -20.359 1 26.83 204 LYS B CA 1
ATOM 3376 C C . LYS B 1 204 ? 19.562 10.961 -19.766 1 26.83 204 LYS B C 1
ATOM 3378 O O . LYS B 1 204 ? 19.578 11.172 -18.547 1 26.83 204 LYS B O 1
#

Solvent-accessible surface area (backbone atoms only — not comparable to full-atom values): 22616 Å² total; per-residue (Å²): 119,65,65,64,51,49,51,53,51,50,51,52,48,52,53,50,49,49,51,47,50,54,51,48,49,49,55,62,65,55,61,58,78,52,59,46,72,63,52,53,53,48,34,50,50,25,44,51,35,34,51,52,29,68,74,44,51,69,40,63,55,70,91,35,60,32,26,40,91,86,62,55,73,44,53,50,67,65,67,34,75,75,71,43,68,56,35,40,33,42,39,40,45,75,84,28,56,61,70,57,45,49,49,51,53,46,54,53,72,68,34,87,71,57,54,70,90,41,41,35,40,37,34,28,47,95,47,65,68,58,44,53,51,48,30,53,72,73,68,44,68,88,47,55,53,34,34,31,79,64,68,87,51,80,68,75,70,69,67,58,40,32,36,30,35,35,36,64,82,35,31,35,34,74,44,39,61,65,42,87,90,46,51,66,59,44,51,51,49,51,52,52,53,22,60,74,72,63,50,72,78,70,83,122,124,62,64,66,51,50,51,52,50,50,52,52,49,52,53,51,50,50,51,46,49,53,53,48,48,51,55,62,66,54,62,58,78,52,59,46,72,64,51,53,54,49,36,49,50,25,43,51,34,32,51,51,30,68,74,44,51,68,42,64,55,71,90,35,58,31,26,39,90,86,62,56,73,45,53,51,70,65,64,34,75,74,70,43,68,56,35,40,34,41,39,39,45,76,83,30,56,63,71,55,43,49,52,50,52,48,54,54,73,67,35,89,70,56,54,70,90,41,40,35,41,37,35,26,44,94,47,64,68,58,46,51,50,49,29,53,74,73,68,43,66,88,47,54,54,34,36,32,78,63,68,87,52,79,69,75,70,70,66,59,39,34,36,31,35,36,36,66,83,35,30,35,35,73,44,40,62,64,41,88,92,44,52,67,60,44,51,50,50,51,52,51,52,21,62,73,73,62,50,72,78,70,86,121

Radius of gyration: 30.0 Å; Cα contacts (8 Å, |Δi|>4): 558; chains: 2; bounding box: 99×65×63 Å

Secondary structure (DSSP, 8-state):
-HHHHHHHHHHHHHHHHHHHHHHHHHHHHT------HHHHHHHHHHHHHHHHHHHHTT-B-TT-EEE-TT--EEETHHHHHSS-SEEEEEEEETTS-HHHHHHHHHHHHT-SSS-GGGEEEEEE-S-HHHHHHHHHHHT-TTSEEEE-S---SGGGGS-S-EEEEEETT-BEEEEE---TTSHHHHHHHHHHHIIIIIS-----/-HHHHHHHHHHHHHHHHHHHHHHHHHHHHT------HHHHHHHHHHHHHHHHHHHHTT-B-TT-EEE-TT--EEEHHHHHHHS-SEEEEEEEETTS-HHHHHHHHHHHHT-SSS-GGGEEEEEE-S-HHHHHHHHHHHT-TTSEEEE-S---SGGGGS-S-EEEEEETT-BEEEEE---TTSHHHHHHHHHHHIIIIIS-----

Organism: Tannerella forsythia (strain ATCC 43037 / JCM 10827 / CCUG 21028 A / KCTC 5666 / FDC 338) (NCBI:txid203275)